Protein AF-0000000080644721 (afdb_homodimer)

Structure (mmCIF, N/CA/C/O backbone):
data_AF-0000000080644721-model_v1
#
loop_
_entity.id
_entity.type
_entity.pdbx_description
1 polymer 'Impact N-terminal domain-containing protein'
#
loop_
_atom_site.group_PDB
_atom_site.id
_atom_site.type_symbol
_atom_site.label_atom_id
_atom_site.label_alt_id
_atom_site.label_comp_id
_atom_site.label_asym_id
_atom_site.label_entity_id
_atom_site.label_seq_id
_atom_site.pdbx_PDB_ins_code
_atom_site.Cartn_x
_atom_site.Cartn_y
_atom_site.Cartn_z
_atom_site.occupancy
_atom_site.B_iso_or_equiv
_atom_site.auth_seq_id
_atom_site.auth_comp_id
_atom_site.auth_asym_id
_atom_site.auth_atom_id
_atom_site.pdbx_PDB_model_num
ATOM 1 N N . MET A 1 1 ? 15.102 7.785 1.728 1 93.5 1 MET A N 1
ATOM 2 C CA . MET A 1 1 ? 15.023 7.266 0.365 1 93.5 1 MET A CA 1
ATOM 3 C C . MET A 1 1 ? 16.406 7.043 -0.218 1 93.5 1 MET A C 1
ATOM 5 O O . MET A 1 1 ? 17.391 7.633 0.248 1 93.5 1 MET A O 1
ATOM 9 N N . PRO A 1 2 ? 16.469 6.188 -1.139 1 94.44 2 PRO A N 1
ATOM 10 C CA . PRO A 1 2 ? 17.797 5.934 -1.718 1 94.44 2 PRO A CA 1
ATOM 11 C C . PRO A 1 2 ? 18.328 7.129 -2.502 1 94.44 2 PRO A C 1
ATOM 13 O O . PRO A 1 2 ? 17.594 7.746 -3.277 1 94.44 2 PRO A O 1
ATOM 16 N N . LYS A 1 3 ? 19.562 7.449 -2.285 1 88.12 3 LYS A N 1
ATOM 17 C CA . LYS A 1 3 ? 20.219 8.555 -2.982 1 88.12 3 LYS A CA 1
ATOM 18 C C . LYS A 1 3 ? 20.438 8.219 -4.457 1 88.12 3 LYS A C 1
ATOM 20 O O . LYS A 1 3 ? 20.266 9.078 -5.324 1 88.12 3 LYS A O 1
ATOM 25 N N . ASN A 1 4 ? 20.875 6.953 -4.672 1 87.5 4 ASN A N 1
ATOM 26 C CA . ASN A 1 4 ? 21.141 6.449 -6.02 1 87.5 4 ASN A CA 1
ATOM 27 C C . ASN A 1 4 ? 20.641 5.016 -6.184 1 87.5 4 ASN A C 1
ATOM 29 O O . ASN A 1 4 ? 20.312 4.352 -5.203 1 87.5 4 ASN A O 1
ATOM 33 N N . ASN A 1 5 ? 20.547 4.664 -7.438 1 92.44 5 ASN A N 1
ATOM 34 C CA . ASN A 1 5 ? 20.266 3.256 -7.699 1 92.44 5 ASN A CA 1
ATOM 35 C C . ASN A 1 5 ? 21.438 2.361 -7.328 1 92.44 5 ASN A C 1
ATOM 37 O O . ASN A 1 5 ? 22.594 2.742 -7.516 1 92.44 5 ASN A O 1
ATOM 41 N N . SER A 1 6 ? 21.156 1.271 -6.754 1 95.69 6 SER A N 1
ATOM 42 C CA . SER A 1 6 ? 22.172 0.294 -6.379 1 95.69 6 SER A CA 1
ATOM 43 C C . SER A 1 6 ? 21.656 -1.132 -6.531 1 95.69 6 SER A C 1
ATOM 45 O O . SER A 1 6 ? 20.484 -1.341 -6.871 1 95.69 6 SER A O 1
ATOM 47 N N . ASN A 1 7 ? 22.578 -2.053 -6.441 1 97.06 7 ASN A N 1
ATOM 48 C CA . ASN A 1 7 ? 22.188 -3.459 -6.48 1 97.06 7 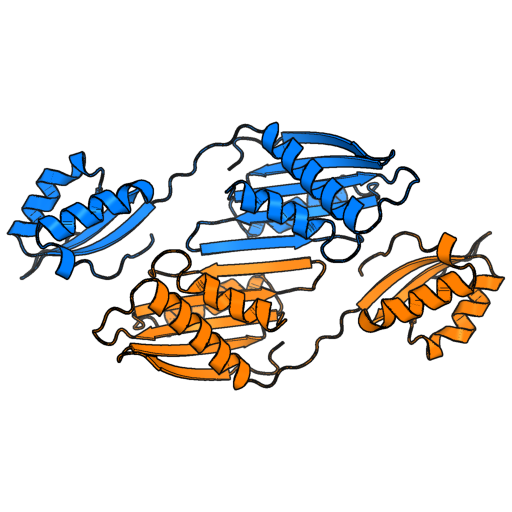ASN A CA 1
ATOM 49 C C . ASN A 1 7 ? 23.047 -4.305 -5.547 1 97.06 7 ASN A C 1
ATOM 51 O O . ASN A 1 7 ? 24.094 -3.854 -5.086 1 97.06 7 ASN A O 1
ATOM 55 N N . SER A 1 8 ? 22.562 -5.441 -5.191 1 98 8 SER A N 1
ATOM 56 C CA . SER A 1 8 ? 23.281 -6.426 -4.379 1 98 8 SER A CA 1
ATOM 57 C C . SER A 1 8 ? 22.906 -7.848 -4.789 1 98 8 SER A C 1
ATOM 59 O O . SER A 1 8 ? 21.891 -8.062 -5.457 1 98 8 SER A O 1
ATOM 61 N N . LYS A 1 9 ? 23.828 -8.758 -4.445 1 98.25 9 LYS A N 1
ATOM 62 C CA . LYS A 1 9 ? 23.641 -10.164 -4.781 1 98.25 9 LYS A CA 1
ATOM 63 C C . LYS A 1 9 ? 23.906 -11.062 -3.576 1 98.25 9 LYS A C 1
ATOM 65 O O . LYS A 1 9 ? 24.875 -10.844 -2.836 1 98.25 9 LYS A O 1
ATOM 70 N N . ILE A 1 10 ? 22.938 -11.977 -3.359 1 98 10 ILE A N 1
ATOM 71 C CA . ILE A 1 10 ? 23.172 -12.977 -2.326 1 98 10 ILE A CA 1
ATOM 72 C C . ILE A 1 10 ? 22.844 -14.367 -2.873 1 98 10 ILE A C 1
ATOM 74 O O . ILE A 1 10 ? 22.125 -14.5 -3.859 1 98 10 ILE A O 1
ATOM 78 N N . GLU A 1 11 ? 23.438 -15.352 -2.25 1 97.81 11 GLU A N 1
ATOM 79 C CA . GLU A 1 11 ? 23.172 -16.75 -2.578 1 97.81 11 GLU A CA 1
ATOM 80 C C . GLU A 1 11 ? 22.625 -17.5 -1.367 1 97.81 11 GLU A C 1
ATOM 82 O O . GLU A 1 11 ? 23.188 -17.422 -0.277 1 97.81 11 GLU A O 1
ATOM 87 N N . ILE A 1 12 ? 21.5 -18.141 -1.577 1 96.62 12 ILE A N 1
ATOM 88 C CA . ILE A 1 12 ? 20.875 -18.938 -0.53 1 96.62 12 ILE A CA 1
ATOM 89 C C . ILE A 1 12 ? 20.547 -20.328 -1.073 1 96.62 12 ILE A C 1
ATOM 91 O O . ILE A 1 12 ? 19.656 -20.469 -1.927 1 96.62 12 ILE A O 1
ATOM 95 N N . LYS A 1 13 ? 21.125 -21.359 -0.552 1 94.62 13 LYS A N 1
ATOM 96 C CA . LYS A 1 13 ? 20.938 -22.734 -0.99 1 94.62 13 LYS A CA 1
ATOM 97 C C . LYS A 1 13 ? 21.031 -22.844 -2.508 1 94.62 13 LYS A C 1
ATOM 99 O O . LYS A 1 13 ? 20.109 -23.375 -3.156 1 94.62 13 LYS A O 1
ATOM 104 N N . LYS A 1 14 ? 21.984 -22.234 -3.084 1 94.75 14 LYS A N 1
ATOM 105 C CA . LYS A 1 14 ? 22.391 -22.297 -4.488 1 94.75 14 LYS A CA 1
ATOM 106 C C . LYS A 1 14 ? 21.516 -21.391 -5.348 1 94.75 14 LYS A C 1
ATOM 108 O O . LYS A 1 14 ? 21.781 -21.188 -6.531 1 94.75 14 LYS A O 1
ATOM 113 N N . SER A 1 15 ? 20.453 -20.859 -4.742 1 95.19 15 SER A N 1
ATOM 114 C CA . SER A 1 15 ? 19.656 -19.875 -5.457 1 95.19 15 SER A CA 1
ATOM 115 C C . SER A 1 15 ? 20.297 -18.484 -5.379 1 95.19 15 SER A C 1
ATOM 117 O O . SER A 1 15 ? 20.844 -18.109 -4.34 1 95.19 15 SER A O 1
ATOM 119 N N . ILE A 1 16 ? 20.219 -17.828 -6.484 1 97.5 16 ILE A N 1
ATOM 120 C CA . ILE A 1 16 ? 20.828 -16.5 -6.551 1 97.5 16 ILE A CA 1
ATOM 121 C C . ILE A 1 16 ? 19.734 -15.43 -6.547 1 97.5 16 ILE A C 1
ATOM 123 O O . ILE A 1 16 ? 18.766 -15.523 -7.301 1 97.5 16 ILE A O 1
ATOM 127 N N . PHE A 1 17 ? 19.891 -14.469 -5.695 1 98.12 17 PHE A N 1
ATOM 128 C CA . PHE A 1 17 ? 18.984 -13.328 -5.602 1 98.12 17 PHE A CA 1
ATOM 129 C C . PHE A 1 17 ? 19.719 -12.023 -5.906 1 98.12 17 PHE A C 1
ATOM 131 O O . PHE A 1 17 ? 20.688 -11.68 -5.227 1 98.12 17 PHE A O 1
ATOM 138 N N . VAL A 1 18 ? 19.266 -11.367 -6.895 1 98.31 18 VAL A N 1
ATOM 139 C CA . VAL A 1 18 ? 19.812 -10.062 -7.246 1 98.31 18 VAL A CA 1
ATOM 140 C C . VAL A 1 18 ? 18.766 -8.977 -7.023 1 98.31 18 VAL A C 1
ATOM 142 O O . VAL A 1 18 ? 17.719 -8.969 -7.684 1 98.31 18 VAL A O 1
ATOM 145 N N . SER A 1 19 ? 19.078 -8.078 -6.141 1 98.62 19 SER A N 1
ATOM 146 C CA . SER A 1 19 ? 18.125 -7.027 -5.812 1 98.62 19 SER A CA 1
ATOM 147 C C . SER A 1 19 ? 18.609 -5.668 -6.312 1 98.62 19 SER A C 1
ATOM 149 O O . SER A 1 19 ? 19.781 -5.34 -6.195 1 98.62 19 SER A O 1
ATOM 151 N N . TYR A 1 20 ? 17.719 -4.93 -6.898 1 98.38 20 TYR A N 1
ATOM 152 C CA . TYR A 1 20 ? 17.922 -3.547 -7.312 1 98.38 20 TYR A CA 1
ATOM 153 C C . TYR A 1 20 ? 17.062 -2.596 -6.48 1 98.38 20 TYR A C 1
ATOM 155 O O . TYR A 1 20 ? 15.883 -2.857 -6.246 1 98.38 20 TYR A O 1
ATOM 163 N N . ILE A 1 21 ? 17.672 -1.578 -6.023 1 98.5 21 ILE A N 1
ATOM 164 C CA . ILE A 1 21 ? 16.938 -0.534 -5.316 1 98.5 21 ILE A CA 1
ATOM 165 C C . ILE A 1 21 ? 16.984 0.764 -6.117 1 98.5 21 ILE A C 1
ATOM 167 O O . ILE A 1 21 ? 18.047 1.165 -6.602 1 98.5 21 ILE A O 1
ATOM 171 N N . LEU A 1 22 ? 15.859 1.365 -6.309 1 97.62 22 LEU A N 1
ATOM 172 C CA . LEU A 1 22 ? 15.727 2.557 -7.137 1 97.62 22 LEU A CA 1
ATOM 173 C C . LEU A 1 22 ? 14.984 3.658 -6.391 1 97.62 22 LEU A C 1
ATOM 175 O O . LEU A 1 22 ? 14.039 3.383 -5.652 1 97.62 22 LEU A O 1
ATOM 179 N N . ASN A 1 23 ? 15.406 4.879 -6.629 1 96.12 23 ASN A N 1
ATOM 180 C CA . ASN A 1 23 ? 14.625 6.035 -6.191 1 96.12 23 ASN A CA 1
ATOM 181 C C . ASN A 1 23 ? 13.508 6.359 -7.172 1 96.12 23 ASN A C 1
ATOM 183 O O . ASN A 1 23 ? 13.758 6.633 -8.344 1 96.12 23 ASN A O 1
ATOM 187 N N . ILE A 1 24 ? 12.242 6.25 -6.656 1 94.5 24 ILE A N 1
ATOM 188 C CA . ILE A 1 24 ? 11.086 6.516 -7.504 1 94.5 24 ILE A CA 1
ATOM 189 C C . ILE A 1 24 ? 10.102 7.41 -6.762 1 94.5 24 ILE A C 1
ATOM 191 O O . ILE A 1 24 ? 9.609 7.051 -5.691 1 94.5 24 ILE A O 1
ATOM 195 N N . GLU A 1 25 ? 9.75 8.492 -7.363 1 89.31 25 GLU A N 1
ATOM 196 C CA . GLU A 1 25 ? 8.922 9.469 -6.656 1 89.31 25 GLU A CA 1
ATOM 197 C C . GLU A 1 25 ? 7.516 9.531 -7.246 1 89.31 25 GLU A C 1
ATOM 199 O O . GLU A 1 25 ? 6.559 9.875 -6.547 1 89.31 25 GLU A O 1
ATOM 204 N N . LYS A 1 26 ? 7.48 9.188 -8.5 1 87.88 26 LYS A N 1
ATOM 205 C CA . LYS A 1 26 ? 6.195 9.344 -9.172 1 87.88 26 LYS A CA 1
ATOM 206 C C . LYS A 1 26 ? 5.539 7.992 -9.438 1 87.88 26 LYS A C 1
ATOM 208 O O . LYS A 1 26 ? 6.199 7.059 -9.906 1 87.88 26 LYS A O 1
ATOM 213 N N . LYS A 1 27 ? 4.254 7.949 -9.219 1 85.62 27 LYS A N 1
ATOM 214 C CA . LYS A 1 27 ? 3.461 6.734 -9.414 1 85.62 27 LYS A CA 1
ATOM 215 C C . LYS A 1 27 ? 3.523 6.262 -10.859 1 85.62 27 LYS A C 1
ATOM 217 O O . LYS A 1 27 ? 3.588 5.062 -11.125 1 85.62 27 LYS A O 1
ATOM 222 N N . GLU A 1 28 ? 3.48 7.141 -11.711 1 85.5 28 GLU A N 1
ATOM 223 C CA . GLU A 1 28 ? 3.428 6.852 -13.141 1 85.5 28 GLU A CA 1
ATOM 224 C C . GLU A 1 28 ? 4.703 6.156 -13.617 1 85.5 28 GLU A C 1
ATOM 226 O O . GLU A 1 28 ? 4.688 5.418 -14.602 1 85.5 28 GLU A O 1
ATOM 231 N N . ASP A 1 29 ? 5.809 6.359 -12.906 1 91.69 29 ASP A N 1
ATOM 232 C CA . ASP A 1 29 ? 7.109 5.82 -13.297 1 91.69 29 ASP A CA 1
ATOM 233 C C . ASP A 1 29 ? 7.262 4.371 -12.836 1 91.69 29 ASP A C 1
ATOM 235 O O . ASP A 1 29 ? 8.109 3.639 -13.352 1 91.69 29 ASP A O 1
ATOM 239 N N . ILE A 1 30 ? 6.461 3.98 -11.914 1 91.81 30 ILE A N 1
ATOM 240 C CA . ILE A 1 30 ? 6.625 2.678 -11.281 1 91.81 30 ILE A CA 1
ATOM 241 C C . ILE A 1 30 ? 6.402 1.57 -12.305 1 91.81 30 ILE A C 1
ATOM 243 O O . ILE A 1 30 ? 7.277 0.724 -12.516 1 91.81 30 ILE A O 1
ATOM 247 N N . ASN A 1 31 ? 5.273 1.645 -12.938 1 90.06 31 ASN A N 1
ATOM 248 C CA . ASN A 1 31 ? 4.926 0.603 -13.898 1 90.06 31 ASN A CA 1
ATOM 249 C C . ASN A 1 31 ? 5.918 0.55 -15.055 1 90.06 31 ASN A C 1
ATOM 251 O O . ASN A 1 31 ? 6.301 -0.533 -15.5 1 90.06 31 ASN A O 1
ATOM 255 N N . LYS A 1 32 ? 6.242 1.694 -15.484 1 93.44 32 LYS A N 1
ATOM 256 C CA . LYS A 1 32 ? 7.203 1.772 -16.578 1 93.44 32 LYS A CA 1
ATOM 257 C C . LYS A 1 32 ? 8.531 1.131 -16.188 1 93.44 32 LYS A C 1
ATOM 259 O O . LYS A 1 32 ? 9.117 0.384 -16.984 1 93.44 32 LYS A O 1
ATOM 264 N N . THR A 1 33 ? 9 1.447 -15.023 1 95.25 33 THR A N 1
ATOM 265 C CA . THR A 1 33 ? 10.273 0.921 -14.547 1 95.25 33 THR A CA 1
ATOM 266 C C . THR A 1 33 ? 10.203 -0.593 -14.375 1 95.25 33 THR A C 1
ATOM 268 O O . THR A 1 33 ? 11.109 -1.314 -14.797 1 95.25 33 THR A O 1
ATOM 271 N N . ILE A 1 34 ? 9.18 -1.071 -13.789 1 94.81 34 ILE A N 1
ATOM 272 C CA . ILE A 1 34 ? 9 -2.5 -13.562 1 94.81 34 ILE A CA 1
ATOM 273 C C . ILE A 1 34 ? 9.008 -3.238 -14.898 1 94.81 34 ILE A C 1
ATOM 275 O O . ILE A 1 34 ? 9.672 -4.266 -15.047 1 94.81 34 ILE A O 1
ATOM 279 N N . LYS A 1 35 ? 8.25 -2.707 -15.852 1 93.81 35 LYS A N 1
ATOM 280 C CA . LYS A 1 35 ? 8.188 -3.312 -17.172 1 93.81 35 LYS A CA 1
ATOM 281 C C . LYS A 1 35 ? 9.57 -3.381 -17.812 1 93.81 35 LYS A C 1
ATOM 283 O O . LYS A 1 35 ? 9.93 -4.387 -18.438 1 93.81 35 LYS A O 1
ATOM 288 N N . LYS A 1 36 ? 10.281 -2.35 -17.672 1 95.06 36 LYS A N 1
ATOM 289 C CA . LYS A 1 36 ? 11.641 -2.287 -18.203 1 95.06 36 LYS A CA 1
ATOM 290 C C . LYS A 1 36 ? 12.508 -3.404 -17.625 1 95.06 36 LYS A C 1
ATOM 292 O O . LYS A 1 36 ? 13.234 -4.074 -18.359 1 95.06 36 LYS A O 1
ATOM 297 N N . TYR A 1 37 ? 12.422 -3.646 -16.344 1 94.44 37 TYR A N 1
ATOM 298 C CA . TYR A 1 37 ? 13.242 -4.664 -15.688 1 94.44 37 TYR A CA 1
ATOM 299 C C . TYR A 1 37 ? 12.758 -6.062 -16.047 1 94.44 37 TYR A C 1
ATOM 301 O O . TYR A 1 37 ? 13.555 -6.996 -16.156 1 94.44 37 TYR A O 1
ATOM 309 N N . LYS A 1 38 ? 11.508 -6.191 -16.219 1 92.56 38 LYS A N 1
ATOM 310 C CA . LYS A 1 38 ? 10.961 -7.484 -16.625 1 92.56 38 LYS A CA 1
ATOM 311 C C . LYS A 1 38 ? 11.461 -7.867 -18.031 1 92.56 38 LYS A C 1
ATOM 313 O O . LYS A 1 38 ? 11.766 -9.031 -18.281 1 92.56 38 LYS A O 1
ATOM 318 N N . ILE A 1 39 ? 11.555 -6.891 -18.844 1 92.69 39 ILE A N 1
ATOM 319 C CA . ILE A 1 39 ? 12.031 -7.117 -20.203 1 92.69 39 ILE A CA 1
ATOM 320 C C . ILE A 1 39 ? 13.539 -7.383 -20.188 1 92.69 39 ILE A C 1
ATOM 322 O O . ILE A 1 39 ? 14.023 -8.305 -20.844 1 92.69 39 ILE A O 1
ATOM 326 N N . LYS A 1 40 ? 14.242 -6.629 -19.422 1 93.56 40 LYS A N 1
ATOM 327 C CA . LYS A 1 40 ? 15.695 -6.723 -19.328 1 93.56 40 LYS A CA 1
ATOM 328 C C . LYS A 1 40 ? 16.125 -8.078 -18.766 1 93.56 40 LYS A C 1
ATOM 330 O O . LYS A 1 40 ? 17.125 -8.641 -19.203 1 93.56 40 LYS A O 1
ATOM 335 N N . PHE A 1 41 ? 15.336 -8.57 -17.812 1 93.31 41 PHE A N 1
ATOM 336 C CA . PHE A 1 41 ? 15.734 -9.797 -17.125 1 93.31 41 PHE A CA 1
ATOM 337 C C . PHE A 1 41 ? 14.719 -10.906 -17.375 1 93.31 41 PHE A C 1
ATOM 339 O O . PHE A 1 41 ? 14.266 -11.555 -16.438 1 93.31 41 PHE A O 1
ATOM 346 N N . LYS A 1 42 ? 14.398 -11.078 -18.562 1 86.62 42 LYS A N 1
ATOM 347 C CA . LYS A 1 42 ? 13.391 -12.055 -18.969 1 86.62 42 LYS A CA 1
ATOM 348 C C . LYS A 1 42 ? 13.836 -13.477 -18.656 1 86.62 42 LYS A C 1
ATOM 350 O O . LYS A 1 42 ? 13.016 -14.383 -18.547 1 86.62 42 LYS A O 1
ATOM 355 N N . ASN A 1 43 ? 15.094 -13.641 -18.406 1 87.19 43 ASN A N 1
ATOM 356 C CA . ASN A 1 43 ? 15.648 -14.969 -18.141 1 87.19 43 ASN A CA 1
ATOM 357 C C . ASN A 1 43 ? 15.617 -15.305 -16.656 1 87.19 43 ASN A C 1
ATOM 359 O O . ASN A 1 43 ? 15.898 -16.438 -16.266 1 87.19 43 ASN A O 1
ATOM 363 N N . ALA A 1 44 ? 15.32 -14.352 -15.836 1 84.94 44 ALA A N 1
ATOM 364 C CA . ALA A 1 44 ? 15.172 -14.641 -14.414 1 84.94 44 ALA A CA 1
ATOM 365 C C . ALA A 1 44 ? 13.977 -15.547 -14.156 1 84.94 44 ALA A C 1
ATOM 367 O O . ALA A 1 44 ? 12.953 -15.445 -14.844 1 84.94 44 ALA A O 1
ATOM 368 N N . THR A 1 45 ? 14.188 -16.359 -13.156 1 82.62 45 THR A N 1
ATOM 369 C CA . THR A 1 45 ? 13.078 -17.234 -12.812 1 82.62 45 THR A CA 1
ATOM 370 C C . THR A 1 45 ? 11.883 -16.422 -12.312 1 82.62 45 THR A C 1
ATOM 372 O O . THR A 1 45 ? 10.734 -16.719 -12.664 1 82.62 45 THR A O 1
ATOM 375 N N . HIS A 1 46 ? 12.117 -15.5 -11.508 1 91.19 46 HIS A N 1
ATOM 376 C CA . HIS A 1 46 ? 11.109 -14.602 -10.961 1 91.19 46 HIS A CA 1
ATOM 377 C C . HIS A 1 46 ? 11.617 -13.164 -10.906 1 91.19 46 HIS A C 1
ATOM 379 O O . HIS A 1 46 ? 12.789 -12.93 -10.617 1 91.19 46 HIS A O 1
ATOM 385 N N . VAL A 1 47 ? 10.695 -12.258 -11.234 1 95.19 47 VAL A N 1
ATOM 386 C CA . VAL A 1 47 ? 10.93 -10.828 -11.07 1 95.19 47 VAL A CA 1
ATOM 387 C C . VAL A 1 47 ? 9.945 -10.25 -10.055 1 95.19 47 VAL A C 1
ATOM 389 O O . VAL A 1 47 ? 8.844 -9.828 -10.422 1 95.19 47 VAL A O 1
ATOM 392 N N . VAL A 1 48 ? 10.406 -10.164 -8.812 1 97.62 48 VAL A N 1
ATOM 393 C CA . VAL A 1 48 ? 9.594 -9.758 -7.668 1 97.62 48 VAL A CA 1
ATOM 394 C C . VAL A 1 48 ? 9.852 -8.289 -7.344 1 97.62 48 VAL A C 1
ATOM 396 O O . VAL A 1 48 ? 10.961 -7.785 -7.551 1 97.62 48 VAL A O 1
ATOM 399 N N . TYR A 1 49 ? 8.812 -7.613 -6.855 1 98.5 49 TYR A N 1
ATOM 400 C CA . TYR A 1 49 ? 9.094 -6.23 -6.484 1 98.5 49 TYR A CA 1
ATOM 401 C C . TYR A 1 49 ? 8.219 -5.793 -5.316 1 98.5 49 TYR A C 1
ATOM 403 O O . TYR A 1 49 ? 7.211 -6.434 -5.012 1 98.5 49 TYR A O 1
ATOM 411 N N . GLY A 1 50 ? 8.617 -4.773 -4.676 1 98.56 50 GLY A N 1
ATOM 412 C CA . GLY A 1 50 ? 7.906 -3.969 -3.691 1 98.56 50 GLY A CA 1
ATOM 413 C C . GLY A 1 50 ? 8.266 -2.498 -3.752 1 98.56 50 GLY A C 1
ATOM 414 O O . GLY A 1 50 ? 9.398 -2.145 -4.094 1 98.56 50 GLY A O 1
ATOM 415 N N . PHE A 1 51 ? 7.262 -1.664 -3.414 1 98.25 51 PHE A N 1
ATOM 416 C CA . PHE A 1 51 ? 7.594 -0.244 -3.438 1 98.25 51 PHE A CA 1
ATOM 417 C C . PHE A 1 51 ? 6.723 0.531 -2.457 1 98.25 51 PHE A C 1
ATOM 419 O O . PHE A 1 51 ? 5.672 0.046 -2.035 1 98.25 51 PHE A O 1
ATOM 426 N N . ARG A 1 52 ? 7.215 1.644 -2.152 1 97.31 52 ARG A N 1
ATOM 427 C CA . ARG A 1 52 ? 6.523 2.639 -1.339 1 97.31 52 ARG A CA 1
ATOM 428 C C . ARG A 1 52 ? 6.84 4.051 -1.819 1 97.31 52 ARG A C 1
ATOM 430 O O . ARG A 1 52 ? 8.008 4.402 -2.01 1 97.31 52 ARG A O 1
ATOM 437 N N . ILE A 1 53 ? 5.805 4.812 -2.018 1 95.62 53 ILE A N 1
ATOM 438 C CA . ILE A 1 53 ? 6.004 6.211 -2.379 1 95.62 53 ILE A CA 1
ATOM 439 C C . ILE A 1 53 ? 5.102 7.098 -1.522 1 95.62 53 ILE A C 1
ATOM 441 O O . ILE A 1 53 ? 4.047 6.656 -1.058 1 95.62 53 ILE A O 1
ATOM 445 N N . GLY A 1 54 ? 5.621 8.312 -1.329 1 92.5 54 GLY A N 1
ATOM 446 C CA . GLY A 1 54 ? 4.805 9.289 -0.626 1 92.5 54 GLY A CA 1
ATOM 447 C C . GLY A 1 54 ? 5.309 9.594 0.771 1 92.5 54 GLY A C 1
ATOM 448 O O . GLY A 1 54 ? 6.516 9.531 1.029 1 92.5 54 GLY A O 1
ATOM 449 N N . SER A 1 55 ? 4.332 10.039 1.619 1 89.44 55 SER A N 1
ATOM 450 C CA . SER A 1 55 ? 4.66 10.445 2.979 1 89.44 55 SER A CA 1
ATOM 451 C C . SER A 1 55 ? 3.939 9.586 4.008 1 89.44 55 SER A C 1
ATOM 453 O O . SER A 1 55 ? 3.227 8.648 3.65 1 89.44 55 SER A O 1
ATOM 455 N N . LYS A 1 56 ? 4.223 9.859 5.227 1 86.94 56 LYS A N 1
ATOM 456 C CA . LYS A 1 56 ? 3.592 9.109 6.312 1 86.94 56 LYS A CA 1
ATOM 457 C C . LYS A 1 56 ? 2.076 9.297 6.305 1 86.94 56 LYS A C 1
ATOM 459 O O . LYS A 1 56 ? 1.33 8.383 6.66 1 86.94 56 LYS A O 1
ATOM 464 N N . ASN A 1 57 ? 1.661 10.492 5.879 1 89.31 57 ASN A N 1
ATOM 465 C CA . ASN A 1 57 ? 0.239 10.812 5.945 1 89.31 57 ASN A CA 1
ATOM 466 C C . ASN A 1 57 ? -0.478 10.438 4.648 1 89.31 57 ASN A C 1
ATOM 468 O O . ASN A 1 57 ? -1.707 10.492 4.578 1 89.31 57 ASN A O 1
ATOM 472 N N . SER A 1 58 ? 0.257 10.156 3.705 1 93.38 58 SER A N 1
ATOM 473 C CA . SER A 1 58 ? -0.263 9.773 2.396 1 93.38 58 SER A CA 1
ATOM 474 C C . SER A 1 58 ? 0.737 8.906 1.637 1 93.38 58 SER A C 1
ATOM 476 O O . SER A 1 58 ? 1.776 9.391 1.189 1 93.38 58 SER A O 1
ATOM 478 N N . PHE A 1 59 ? 0.355 7.602 1.469 1 94.94 59 PHE A N 1
ATOM 479 C CA . PHE A 1 59 ? 1.339 6.746 0.815 1 94.94 59 PHE A CA 1
ATOM 480 C C . PHE A 1 59 ? 0.665 5.805 -0.177 1 94.94 59 PHE A C 1
ATOM 482 O O . PHE A 1 59 ? -0.558 5.652 -0.163 1 94.94 59 PHE A O 1
ATOM 489 N N . LEU A 1 60 ? 1.452 5.309 -1.073 1 96.12 60 LEU A N 1
ATOM 490 C CA . LEU A 1 60 ? 1.155 4.238 -2.02 1 96.12 60 LEU A CA 1
ATOM 491 C C . LEU A 1 60 ? 2.152 3.096 -1.876 1 96.12 60 LEU A C 1
ATOM 493 O O . LEU A 1 60 ? 3.359 3.293 -2.033 1 96.12 60 LEU A O 1
ATOM 497 N N . HIS A 1 61 ? 1.602 1.913 -1.527 1 96.75 61 HIS A N 1
ATOM 498 C CA . HIS A 1 61 ? 2.385 0.688 -1.434 1 96.75 61 HIS A CA 1
ATOM 499 C C . HIS A 1 61 ? 1.989 -0.305 -2.521 1 96.75 61 HIS A C 1
ATOM 501 O O . HIS A 1 61 ? 0.814 -0.398 -2.885 1 96.75 61 HIS A O 1
ATOM 507 N N . GLY A 1 62 ? 3.006 -0.997 -2.943 1 97.5 62 GLY A N 1
ATOM 508 C CA . GLY A 1 62 ? 2.693 -2.092 -3.848 1 97.5 62 GLY A CA 1
ATOM 509 C C . GLY A 1 62 ? 3.723 -3.207 -3.814 1 97.5 62 GLY A C 1
ATOM 510 O O . GLY A 1 62 ? 4.84 -3.014 -3.326 1 97.5 62 GLY A O 1
ATOM 511 N N . MET A 1 63 ? 3.227 -4.355 -4.266 1 97.81 63 MET A N 1
ATOM 512 C CA . MET A 1 63 ? 4.129 -5.5 -4.32 1 97.81 63 MET A CA 1
ATOM 513 C C . MET A 1 63 ? 3.619 -6.547 -5.309 1 97.81 63 MET A C 1
ATOM 515 O O . MET A 1 63 ? 2.457 -6.508 -5.711 1 97.81 63 MET A O 1
ATOM 519 N N . SER A 1 64 ? 4.555 -7.375 -5.703 1 97.25 64 SER A N 1
ATOM 520 C CA . SER A 1 64 ? 4.223 -8.523 -6.539 1 97.25 64 SER A CA 1
ATOM 521 C C . SER A 1 64 ? 5.129 -9.711 -6.23 1 97.25 64 SER A C 1
ATOM 523 O O . SER A 1 64 ? 6.352 -9.57 -6.156 1 97.25 64 SER A O 1
ATOM 525 N N . ASP A 1 65 ? 4.469 -10.766 -6.117 1 95.25 65 ASP A N 1
ATOM 526 C CA . ASP A 1 65 ? 5.203 -12.008 -5.887 1 95.25 65 ASP A CA 1
ATOM 527 C C . ASP A 1 65 ? 5.676 -12.617 -7.203 1 95.25 65 ASP A C 1
ATOM 529 O O . ASP A 1 65 ? 6.414 -13.609 -7.207 1 95.25 65 ASP A O 1
ATOM 533 N N . ASP A 1 66 ? 5.281 -11.906 -8.25 1 92.44 66 ASP A N 1
ATOM 534 C CA . ASP A 1 66 ? 5.469 -12.586 -9.531 1 92.44 66 ASP A CA 1
ATOM 535 C C . ASP A 1 66 ? 4.934 -14.016 -9.484 1 92.44 66 ASP A C 1
ATOM 537 O O . ASP A 1 66 ? 3.787 -14.242 -9.086 1 92.44 66 ASP A O 1
ATOM 541 N N . ARG A 1 67 ? 5.668 -15 -9.906 1 83.38 67 ARG A N 1
ATOM 542 C CA . ARG A 1 67 ? 5.18 -16.375 -9.969 1 83.38 67 ARG A CA 1
ATOM 543 C C . ARG A 1 67 ? 5.512 -17.141 -8.695 1 83.38 67 ARG A C 1
ATOM 545 O O . ARG A 1 67 ? 5.289 -18.344 -8.609 1 83.38 67 ARG A O 1
ATOM 552 N N . GLU A 1 68 ? 6.078 -16.438 -7.676 1 89.88 68 GLU A N 1
ATOM 553 C CA . GLU A 1 68 ? 6.301 -17.047 -6.375 1 89.88 68 GLU A CA 1
ATOM 554 C C . GLU A 1 68 ? 4.984 -17.281 -5.641 1 89.88 68 GLU A C 1
ATOM 556 O O . GLU A 1 68 ? 3.98 -16.625 -5.934 1 89.88 68 GLU A O 1
ATOM 561 N N . PRO A 1 69 ? 5.035 -18.281 -4.688 1 85.25 69 PRO A N 1
ATOM 562 C CA . PRO A 1 69 ? 3.844 -18.438 -3.854 1 85.25 69 PRO A CA 1
ATOM 563 C C . PRO A 1 69 ? 3.4 -17.141 -3.189 1 85.25 69 PRO A C 1
ATOM 565 O O . PRO A 1 69 ? 4.234 -16.297 -2.873 1 85.25 69 PRO A O 1
ATOM 568 N N . ASN A 1 70 ? 2.133 -17.031 -2.943 1 87.69 70 ASN A N 1
ATOM 569 C CA . ASN A 1 70 ? 1.529 -15.797 -2.447 1 87.69 70 ASN A CA 1
ATOM 570 C C . ASN A 1 70 ? 2.23 -15.297 -1.188 1 87.69 70 ASN A C 1
ATOM 572 O O . ASN A 1 70 ? 2.404 -16.047 -0.229 1 87.69 70 ASN A O 1
ATOM 576 N N . LEU A 1 71 ? 2.621 -14.031 -1.2 1 93.56 71 LEU A N 1
ATOM 577 C CA . LEU A 1 71 ? 3.07 -13.25 -0.054 1 93.56 71 LEU A CA 1
ATOM 578 C C . LEU A 1 71 ? 4.418 -13.75 0.45 1 93.56 71 LEU A C 1
ATOM 580 O O . LEU A 1 71 ? 4.836 -13.414 1.562 1 93.56 71 LEU A O 1
ATOM 584 N N . THR A 1 72 ? 5.121 -14.492 -0.386 1 95.25 72 THR A N 1
ATOM 585 C CA . THR A 1 72 ? 6.379 -15.047 0.095 1 95.25 72 THR A CA 1
ATOM 586 C C . THR A 1 72 ? 7.562 -14.258 -0.455 1 95.25 72 THR A C 1
ATOM 588 O O . THR A 1 72 ? 8.711 -14.516 -0.092 1 95.25 72 THR A O 1
ATOM 591 N N . ALA A 1 73 ? 7.316 -13.328 -1.391 1 97.94 73 ALA A N 1
ATOM 592 C CA . ALA A 1 73 ? 8.406 -12.648 -2.082 1 97.94 73 ALA A CA 1
ATOM 593 C C . ALA A 1 73 ? 8.172 -11.141 -2.107 1 97.94 73 ALA A C 1
ATOM 595 O O . ALA A 1 73 ? 8.875 -10.383 -1.428 1 97.94 73 ALA A O 1
ATOM 596 N N . GLY A 1 74 ? 7.133 -10.734 -2.686 1 98.5 74 GLY A N 1
ATOM 597 C CA . GLY A 1 74 ? 6.809 -9.32 -2.766 1 98.5 74 GLY A CA 1
ATOM 598 C C . GLY A 1 74 ? 6.562 -8.68 -1.411 1 98.5 74 GLY A C 1
ATOM 599 O O . GLY A 1 74 ? 7.059 -7.59 -1.132 1 98.5 74 GLY A O 1
ATOM 600 N N . LYS A 1 75 ? 5.785 -9.352 -0.615 1 98 75 LYS A N 1
ATOM 601 C CA . LYS A 1 75 ? 5.422 -8.82 0.693 1 98 75 LYS A CA 1
ATOM 602 C C . LYS A 1 75 ? 6.652 -8.633 1.576 1 98 75 LYS A C 1
ATOM 604 O O . LYS A 1 75 ? 6.848 -7.566 2.162 1 98 75 LYS A O 1
ATOM 609 N N . PRO A 1 76 ? 7.488 -9.648 1.644 1 98.69 76 PRO A N 1
ATOM 610 C CA . PRO A 1 76 ? 8.711 -9.414 2.418 1 98.69 76 PRO A CA 1
ATOM 611 C C . PRO A 1 76 ? 9.57 -8.297 1.843 1 98.69 76 PRO A C 1
ATOM 613 O O . PRO A 1 76 ? 10.25 -7.59 2.59 1 98.69 76 PRO A O 1
ATOM 616 N N . THR A 1 77 ? 9.617 -8.156 0.557 1 98.81 77 THR A N 1
ATOM 617 C CA . THR A 1 77 ? 10.336 -7.059 -0.073 1 98.81 77 THR A CA 1
ATOM 618 C C . THR A 1 77 ? 9.758 -5.715 0.348 1 98.81 77 THR A C 1
ATOM 620 O O . THR A 1 77 ? 10.492 -4.812 0.756 1 98.81 77 THR A O 1
ATOM 623 N N . LEU A 1 78 ? 8.477 -5.594 0.294 1 98.69 78 LEU A N 1
ATOM 624 C CA . LEU A 1 78 ? 7.781 -4.391 0.731 1 98.69 78 LEU A CA 1
ATOM 625 C C . LEU A 1 78 ? 8 -4.145 2.221 1 98.69 78 LEU A C 1
ATOM 627 O O . LEU A 1 78 ? 8.227 -3.01 2.641 1 98.69 78 LEU A O 1
ATOM 631 N N . ASP A 1 79 ? 7.902 -5.199 2.982 1 98.5 79 ASP A N 1
ATOM 632 C CA . ASP A 1 79 ? 8.094 -5.086 4.426 1 98.5 79 ASP A CA 1
ATOM 633 C C . ASP A 1 79 ? 9.469 -4.523 4.754 1 98.5 79 ASP A C 1
ATOM 635 O O . ASP A 1 79 ? 9.617 -3.717 5.68 1 98.5 79 ASP A O 1
ATOM 639 N N . ALA A 1 80 ? 10.43 -4.973 4.039 1 98.69 80 ALA A N 1
ATOM 640 C CA . ALA A 1 80 ? 11.781 -4.457 4.254 1 98.69 80 ALA A CA 1
ATOM 641 C C . ALA A 1 80 ? 11.828 -2.945 4.035 1 98.69 80 ALA A C 1
ATOM 643 O O . ALA A 1 80 ? 12.477 -2.223 4.797 1 98.69 80 ALA A O 1
ATOM 644 N N . ILE A 1 81 ? 11.164 -2.479 3.023 1 98.44 81 ILE A N 1
ATOM 645 C CA . ILE A 1 81 ? 11.117 -1.054 2.715 1 98.44 81 ILE A CA 1
ATOM 646 C C . ILE A 1 81 ? 10.438 -0.3 3.857 1 98.44 81 ILE A C 1
ATOM 648 O O . ILE A 1 81 ? 10.969 0.696 4.352 1 98.44 81 ILE A O 1
ATOM 652 N N . ILE A 1 82 ? 9.328 -0.862 4.281 1 96.88 82 ILE A N 1
ATOM 653 C CA . ILE A 1 82 ? 8.516 -0.234 5.316 1 96.88 82 ILE A CA 1
ATOM 654 C C . ILE A 1 82 ? 9.273 -0.227 6.637 1 96.88 82 ILE A C 1
ATOM 656 O O . ILE A 1 82 ? 9.367 0.807 7.305 1 96.88 82 ILE A O 1
ATOM 660 N N . HIS A 1 83 ? 9.867 -1.37 6.996 1 97.44 83 HIS A N 1
ATOM 661 C CA . HIS A 1 83 ? 10.539 -1.529 8.281 1 97.44 83 HIS A CA 1
ATOM 662 C C . HIS A 1 83 ? 11.789 -0.66 8.367 1 97.44 83 HIS A C 1
ATOM 664 O O . HIS A 1 83 ? 12.242 -0.322 9.461 1 97.44 83 HIS A O 1
ATOM 670 N N . ASN A 1 84 ? 12.312 -0.256 7.246 1 96.69 84 ASN A N 1
ATOM 671 C CA . ASN A 1 84 ? 13.477 0.626 7.234 1 96.69 84 ASN A CA 1
ATOM 672 C C . ASN A 1 84 ? 13.07 2.082 7.016 1 96.69 84 ASN A C 1
ATOM 674 O O . ASN A 1 84 ? 13.922 2.928 6.727 1 96.69 84 ASN A O 1
ATOM 678 N N . ASN A 1 85 ? 11.789 2.342 7.043 1 94 85 ASN A N 1
ATOM 679 C CA . ASN A 1 85 ? 11.211 3.678 6.949 1 94 85 ASN A CA 1
ATOM 680 C C . ASN A 1 85 ? 11.633 4.383 5.66 1 94 85 ASN A C 1
ATOM 682 O O . ASN A 1 85 ? 11.984 5.562 5.68 1 94 85 ASN A O 1
ATOM 686 N N . LEU A 1 86 ? 11.734 3.605 4.613 1 96.56 86 LEU A N 1
ATOM 687 C CA . LEU A 1 86 ? 12.102 4.176 3.32 1 96.56 86 LEU A CA 1
ATOM 688 C C . LEU A 1 86 ? 10.859 4.602 2.547 1 96.56 86 LEU A C 1
ATOM 690 O O . LEU A 1 86 ? 9.805 3.975 2.666 1 96.56 86 LEU A O 1
ATOM 694 N N . THR A 1 87 ? 10.93 5.645 1.851 1 95.56 87 THR A N 1
ATOM 695 C CA . THR A 1 87 ? 9.906 6.094 0.914 1 95.56 87 THR A CA 1
ATOM 696 C C . THR A 1 87 ? 10.523 6.426 -0.442 1 95.56 87 THR A C 1
ATOM 698 O O . THR A 1 87 ? 11.75 6.406 -0.594 1 95.56 87 THR A O 1
ATOM 701 N N . ASP A 1 88 ? 9.609 6.57 -1.412 1 96.44 88 ASP A N 1
ATOM 702 C CA . ASP A 1 88 ? 10.062 6.844 -2.771 1 96.44 88 ASP A CA 1
ATOM 703 C C . ASP A 1 88 ? 11.117 5.828 -3.211 1 96.44 88 ASP A C 1
ATOM 705 O O . ASP A 1 88 ? 12.188 6.207 -3.693 1 96.44 88 ASP A O 1
ATOM 709 N N . THR A 1 89 ? 10.75 4.605 -2.93 1 98 89 THR A N 1
ATOM 710 C CA . THR A 1 89 ? 11.695 3.508 -3.107 1 98 89 THR A CA 1
ATOM 711 C C . THR A 1 89 ? 11.039 2.33 -3.818 1 98 89 THR A C 1
ATOM 713 O O . THR A 1 89 ? 9.922 1.938 -3.471 1 98 89 THR A O 1
ATOM 716 N N . LEU A 1 90 ? 11.664 1.831 -4.797 1 98.38 90 LEU A N 1
ATOM 717 C CA . LEU A 1 90 ? 11.312 0.594 -5.488 1 98.38 90 LEU A CA 1
ATOM 718 C C . LEU A 1 90 ? 12.445 -0.423 -5.391 1 98.38 90 LEU A C 1
ATOM 720 O O . LEU A 1 90 ? 13.602 -0.104 -5.688 1 98.38 90 LEU A O 1
ATOM 724 N N . ILE A 1 91 ? 12.109 -1.61 -4.957 1 98.75 91 ILE A N 1
ATOM 725 C CA . ILE A 1 91 ? 13.078 -2.699 -4.977 1 98.75 91 ILE A CA 1
ATOM 726 C C . ILE A 1 91 ? 12.586 -3.816 -5.891 1 98.75 91 ILE A C 1
ATOM 728 O O . ILE A 1 91 ? 11.438 -4.25 -5.785 1 98.75 91 ILE A O 1
ATOM 732 N N . ILE A 1 92 ? 13.422 -4.215 -6.777 1 98.5 92 ILE A N 1
ATOM 733 C CA . ILE A 1 92 ? 13.18 -5.34 -7.672 1 98.5 92 ILE A CA 1
ATOM 734 C C . ILE A 1 92 ? 14.18 -6.453 -7.383 1 98.5 92 ILE A C 1
ATOM 736 O O . ILE A 1 92 ? 15.391 -6.223 -7.379 1 98.5 92 ILE A O 1
ATOM 740 N N . THR A 1 93 ? 13.688 -7.613 -7.152 1 98.56 93 THR A N 1
ATOM 741 C CA . THR A 1 93 ? 14.57 -8.742 -6.875 1 98.56 93 THR A CA 1
ATOM 742 C C . THR A 1 93 ? 14.391 -9.836 -7.922 1 98.56 93 THR A C 1
ATOM 744 O O . THR A 1 93 ? 13.266 -10.289 -8.164 1 98.56 93 THR A O 1
ATOM 747 N N . LEU A 1 94 ? 15.453 -10.188 -8.492 1 97.5 94 LEU A N 1
ATOM 748 C CA . LEU A 1 94 ? 15.523 -11.328 -9.406 1 97.5 94 LEU A CA 1
ATOM 749 C C . LEU A 1 94 ? 15.961 -12.594 -8.664 1 97.5 94 LEU A C 1
ATOM 751 O O . LEU A 1 94 ? 16.859 -12.539 -7.828 1 97.5 94 LEU A O 1
ATOM 755 N N . ARG A 1 95 ? 15.281 -13.625 -9.023 1 95.94 95 ARG A N 1
ATOM 756 C CA . ARG A 1 95 ? 15.719 -14.906 -8.477 1 95.94 95 ARG A CA 1
ATOM 757 C C . ARG A 1 95 ? 16.094 -15.883 -9.594 1 95.94 95 ARG A C 1
ATOM 759 O O . ARG A 1 95 ? 15.344 -16.031 -10.562 1 95.94 95 ARG A O 1
ATOM 766 N N . TYR A 1 96 ? 17.234 -16.484 -9.422 1 94.19 96 TYR A N 1
ATOM 767 C CA . TYR A 1 96 ? 17.672 -17.609 -10.242 1 94.19 96 TYR A CA 1
ATOM 768 C C . TYR A 1 96 ? 17.703 -18.891 -9.43 1 94.19 96 TYR A C 1
ATOM 770 O O . TYR A 1 96 ? 18.484 -19.031 -8.484 1 94.19 96 TYR A O 1
ATOM 778 N N . PHE A 1 97 ? 16.844 -19.844 -9.852 1 90.38 97 PHE A N 1
ATOM 779 C CA . PHE A 1 97 ? 16.656 -21.078 -9.102 1 90.38 97 PHE A CA 1
ATOM 780 C C . PHE A 1 97 ? 17.922 -21.922 -9.117 1 90.38 97 PHE A C 1
ATOM 782 O O . PHE A 1 97 ? 18.516 -22.141 -10.18 1 90.38 97 PHE A O 1
ATOM 789 N N . GLY A 1 98 ? 18.281 -22.375 -7.934 1 88.88 98 GLY A N 1
ATOM 790 C CA . GLY A 1 98 ? 19.547 -23.109 -7.797 1 88.88 98 GLY A CA 1
ATOM 791 C C . GLY A 1 98 ? 19.359 -24.609 -7.699 1 88.88 98 GLY A C 1
ATOM 792 O O . GLY A 1 98 ? 20.312 -25.344 -7.484 1 88.88 98 GLY A O 1
ATOM 793 N N . GLY A 1 99 ? 18.172 -25.078 -7.77 1 84.75 99 GLY A N 1
ATOM 794 C CA . GLY A 1 99 ? 17.953 -26.516 -7.738 1 84.75 99 GLY A CA 1
ATOM 795 C C . GLY A 1 99 ? 17.359 -27 -6.426 1 84.75 99 GLY A C 1
ATOM 796 O O . GLY A 1 99 ? 16.875 -28.125 -6.34 1 84.75 99 GLY A O 1
ATOM 797 N N . THR A 1 100 ? 17.469 -26.219 -5.438 1 85.56 100 THR A N 1
ATOM 798 C CA . THR A 1 100 ? 16.953 -26.609 -4.125 1 85.56 100 THR A CA 1
ATOM 799 C C . THR A 1 100 ? 15.766 -25.734 -3.736 1 85.56 100 THR A C 1
ATOM 801 O O . THR A 1 100 ? 15.828 -24.516 -3.811 1 85.56 100 THR A O 1
ATOM 804 N N . LEU A 1 101 ? 14.68 -26.391 -3.316 1 85.5 101 LEU A N 1
ATOM 805 C CA . LEU A 1 101 ? 13.5 -25.672 -2.875 1 85.5 101 LEU A CA 1
ATOM 806 C C . LEU A 1 101 ? 13.727 -25.047 -1.502 1 85.5 101 LEU A C 1
ATOM 808 O O . LEU A 1 101 ? 14.297 -25.672 -0.613 1 85.5 101 LEU A O 1
ATOM 812 N N . LEU A 1 102 ? 13.289 -23.844 -1.333 1 90.38 102 LEU A N 1
ATOM 813 C CA . LEU A 1 102 ? 13.523 -23.141 -0.078 1 90.38 102 LEU A CA 1
ATOM 814 C C . LEU A 1 102 ? 12.336 -23.297 0.863 1 90.38 102 LEU A C 1
ATOM 816 O O . LEU A 1 102 ? 12.469 -23.125 2.076 1 90.38 102 LEU A O 1
ATOM 820 N N . GLY A 1 103 ? 11.18 -23.672 0.411 1 88.69 103 GLY A N 1
ATOM 821 C CA . GLY A 1 103 ? 9.961 -23.672 1.206 1 88.69 103 GLY A CA 1
ATOM 822 C C . GLY A 1 103 ? 9.406 -22.281 1.458 1 88.69 103 GLY A C 1
ATOM 823 O O . GLY A 1 103 ? 10.102 -21.281 1.243 1 88.69 103 GLY A O 1
ATOM 824 N N . ARG A 1 104 ? 8.227 -22.234 1.982 1 89.5 104 ARG A N 1
ATOM 825 C CA . ARG A 1 104 ? 7.543 -20.953 2.172 1 89.5 104 ARG A CA 1
ATOM 826 C C . ARG A 1 104 ? 8.32 -20.047 3.117 1 89.5 104 ARG A C 1
ATOM 828 O O . ARG A 1 104 ? 8.602 -18.891 2.791 1 89.5 104 ARG A O 1
ATOM 835 N N . GLY A 1 105 ? 8.625 -20.562 4.219 1 94.56 105 GLY A N 1
ATOM 836 C CA . GLY A 1 105 ? 9.391 -19.797 5.191 1 94.56 105 GLY A CA 1
ATOM 837 C C . GLY A 1 105 ? 10.75 -19.359 4.68 1 94.56 105 GLY A C 1
ATOM 838 O O . GLY A 1 105 ? 11.188 -18.25 4.941 1 94.56 105 GLY A O 1
ATOM 839 N N . GLY A 1 106 ? 11.43 -20.297 3.967 1 96.06 106 GLY A N 1
ATOM 840 C CA . GLY A 1 106 ? 12.719 -19.984 3.375 1 96.06 106 GLY A CA 1
ATOM 841 C C . GLY A 1 106 ? 12.656 -18.859 2.361 1 96.06 106 GLY A C 1
ATOM 842 O O . GLY A 1 106 ? 13.539 -18 2.32 1 96.06 106 GLY A O 1
ATOM 843 N N . LEU A 1 107 ? 11.602 -18.859 1.574 1 96.31 107 LEU A N 1
ATOM 844 C CA . LEU A 1 107 ? 11.414 -17.812 0.579 1 96.31 107 LEU A CA 1
ATOM 845 C C . LEU A 1 107 ? 11.234 -16.453 1.249 1 96.31 107 LEU A C 1
ATOM 847 O O . LEU A 1 107 ? 11.859 -15.469 0.845 1 96.31 107 LEU A O 1
ATOM 851 N N . ILE A 1 108 ? 10.391 -16.438 2.279 1 97.88 108 ILE A N 1
ATOM 852 C CA . ILE A 1 108 ? 10.117 -15.195 3.006 1 97.88 108 ILE A CA 1
ATOM 853 C C . ILE A 1 108 ? 11.422 -14.617 3.553 1 97.88 108 ILE A C 1
ATOM 855 O O . ILE A 1 108 ? 11.711 -13.438 3.369 1 97.88 108 ILE A O 1
ATOM 859 N N . LYS A 1 109 ? 12.172 -15.422 4.121 1 98.31 109 LYS A N 1
ATOM 860 C CA . LYS A 1 109 ? 13.438 -14.984 4.695 1 98.31 109 LYS A CA 1
ATOM 861 C C . LYS A 1 109 ? 14.414 -14.547 3.605 1 98.31 109 LYS A C 1
ATOM 863 O O . LYS A 1 109 ? 15.117 -13.547 3.764 1 98.31 109 LYS A O 1
ATOM 868 N N . ALA A 1 110 ? 14.523 -15.266 2.525 1 98.19 110 ALA A N 1
ATOM 869 C CA . ALA A 1 110 ? 15.469 -14.992 1.442 1 98.19 110 ALA A CA 1
ATOM 870 C C . ALA A 1 110 ? 15.18 -13.641 0.791 1 98.19 110 ALA A C 1
ATOM 872 O O . ALA A 1 110 ? 16.094 -12.836 0.591 1 98.19 110 ALA A O 1
ATOM 873 N N . TYR A 1 111 ? 13.906 -13.445 0.53 1 98.62 111 TYR A N 1
ATOM 874 C CA . TYR A 1 111 ? 13.531 -12.203 -0.126 1 98.62 111 TYR A CA 1
ATOM 875 C C . TYR A 1 111 ? 13.703 -11.016 0.818 1 98.62 111 TYR A C 1
ATOM 877 O O . TYR A 1 111 ? 14.148 -9.945 0.404 1 98.62 111 TYR A O 1
ATOM 885 N N . TYR A 1 112 ? 13.312 -11.172 2.051 1 98.81 112 TYR A N 1
ATOM 886 C CA . TYR A 1 112 ? 13.523 -10.109 3.027 1 98.81 112 TYR A CA 1
ATOM 887 C C . TYR A 1 112 ? 15.008 -9.789 3.172 1 98.81 112 TYR A C 1
ATOM 889 O O . TYR A 1 112 ? 15.398 -8.617 3.152 1 98.81 112 TYR A O 1
ATOM 897 N N . LYS A 1 113 ? 15.797 -10.836 3.275 1 98.62 113 LYS A N 1
ATOM 898 C CA . LYS A 1 113 ? 17.234 -10.656 3.414 1 98.62 113 LYS A CA 1
ATOM 899 C C . LYS A 1 113 ? 17.828 -9.961 2.189 1 98.62 113 LYS A C 1
ATOM 901 O O . LYS A 1 113 ? 18.703 -9.102 2.316 1 98.62 113 LYS A O 1
ATOM 906 N N . SER A 1 114 ? 17.438 -10.367 1.059 1 98.62 114 SER A N 1
ATOM 907 C CA . SER A 1 114 ? 17.922 -9.766 -0.179 1 98.62 114 SER A CA 1
ATOM 908 C C . SER A 1 114 ? 17.594 -8.281 -0.243 1 98.62 114 SER A C 1
ATOM 910 O O . SER A 1 114 ? 18.453 -7.469 -0.619 1 98.62 114 SER A O 1
ATOM 912 N N . ALA A 1 115 ? 16.375 -7.953 0.086 1 98.75 115 ALA A N 1
ATOM 913 C CA . ALA A 1 115 ? 15.969 -6.551 0.115 1 98.75 115 ALA A CA 1
ATOM 914 C C . ALA A 1 115 ? 16.781 -5.766 1.141 1 98.75 115 ALA A C 1
ATOM 916 O O . ALA A 1 115 ? 17.234 -4.656 0.861 1 98.75 115 ALA A O 1
ATOM 917 N N . LYS A 1 116 ? 16.969 -6.359 2.285 1 98.56 116 LYS A N 1
ATOM 918 C CA . LYS A 1 116 ? 17.734 -5.703 3.342 1 98.56 116 LYS A CA 1
ATOM 919 C C . LYS A 1 116 ? 19.172 -5.457 2.902 1 98.56 116 LYS A C 1
ATOM 921 O O . LYS A 1 116 ? 19.75 -4.414 3.213 1 98.56 116 LYS A O 1
ATOM 926 N N . GLU A 1 117 ? 19.766 -6.434 2.258 1 98.44 117 GLU A N 1
ATOM 927 C CA . GLU A 1 117 ? 21.156 -6.328 1.824 1 98.44 117 GLU A CA 1
ATOM 928 C C . GLU A 1 117 ? 21.344 -5.152 0.873 1 98.44 117 GLU A C 1
ATOM 930 O O . GLU A 1 117 ? 22.312 -4.398 0.997 1 98.44 117 GLU A O 1
ATOM 935 N N . VAL A 1 118 ? 20.438 -4.98 -0.049 1 98.44 118 VAL A N 1
ATOM 936 C CA . VAL A 1 118 ? 20.594 -3.887 -1.003 1 98.44 118 VAL A CA 1
ATOM 937 C C . VAL A 1 118 ? 20.359 -2.551 -0.303 1 98.44 118 VAL A C 1
ATOM 939 O O . VAL A 1 118 ? 21 -1.549 -0.63 1 98.44 118 VAL A O 1
ATOM 942 N N . ILE A 1 119 ? 19.453 -2.496 0.665 1 98.31 119 ILE A N 1
ATOM 943 C CA . ILE A 1 119 ? 19.219 -1.286 1.447 1 98.31 119 ILE A CA 1
ATOM 944 C C . ILE A 1 119 ? 20.484 -0.907 2.201 1 98.31 119 ILE A C 1
ATOM 946 O O . ILE A 1 119 ? 20.891 0.258 2.199 1 98.31 119 ILE A O 1
ATOM 950 N N . LYS A 1 120 ? 21.094 -1.928 2.789 1 97 120 LYS A N 1
ATOM 951 C CA . LYS A 1 120 ? 22.312 -1.707 3.559 1 97 120 LYS A CA 1
ATOM 952 C C . LYS A 1 120 ? 23.422 -1.154 2.676 1 97 120 LYS A C 1
ATOM 954 O O . LYS A 1 120 ? 24.234 -0.346 3.129 1 97 120 LYS A O 1
ATOM 959 N N . ASN A 1 121 ? 23.453 -1.548 1.462 1 96.38 121 ASN A N 1
ATOM 960 C CA . ASN A 1 121 ? 24.531 -1.181 0.548 1 96.38 121 ASN A CA 1
ATOM 961 C C . ASN A 1 121 ? 24.203 0.106 -0.208 1 96.38 121 ASN A C 1
ATOM 963 O O . ASN A 1 121 ? 24.922 0.474 -1.144 1 96.38 121 ASN A O 1
ATOM 967 N N . THR A 1 122 ? 23.141 0.735 0.1 1 96.75 122 THR A N 1
ATOM 968 C CA . THR A 1 122 ? 22.719 1.941 -0.602 1 96.75 122 THR A CA 1
ATOM 969 C C . THR A 1 122 ? 22.734 3.145 0.335 1 96.75 122 THR A C 1
ATOM 971 O O . THR A 1 122 ? 22.141 3.1 1.421 1 96.75 122 THR A O 1
ATOM 974 N N . PRO A 1 123 ? 23.406 4.203 -0.044 1 95.69 123 PRO A N 1
ATOM 975 C CA . PRO A 1 123 ? 23.281 5.422 0.764 1 95.69 123 PRO A CA 1
ATOM 976 C C . PRO A 1 123 ? 21.844 5.949 0.824 1 95.69 123 PRO A C 1
ATOM 978 O O . PRO A 1 123 ? 21.188 6.086 -0.212 1 95.69 123 PRO A O 1
ATOM 981 N N . ILE A 1 124 ? 21.359 6.211 2.045 1 95.25 124 ILE A N 1
ATOM 982 C CA . ILE A 1 124 ? 19.984 6.672 2.271 1 95.25 124 ILE A CA 1
ATOM 983 C C . ILE A 1 124 ? 20 8.133 2.705 1 95.25 124 ILE A C 1
ATOM 985 O O . ILE A 1 124 ? 20.859 8.547 3.492 1 95.25 124 ILE A O 1
ATOM 989 N N . ILE A 1 125 ? 19.109 8.906 2.139 1 92.81 125 ILE A N 1
ATOM 990 C CA . ILE A 1 125 ? 18.984 10.312 2.527 1 92.81 125 ILE A CA 1
ATOM 991 C C . ILE A 1 125 ? 17.641 10.555 3.211 1 92.81 125 ILE A C 1
ATOM 993 O O . ILE A 1 125 ? 16.656 9.875 2.91 1 92.81 125 ILE A O 1
ATOM 997 N N . GLU A 1 126 ? 17.688 11.422 4.145 1 88.69 126 GLU A N 1
ATOM 998 C CA . GLU A 1 126 ? 16.453 11.766 4.852 1 88.69 126 GLU A CA 1
ATOM 999 C C . GLU A 1 126 ? 15.609 12.742 4.039 1 88.69 126 GLU A C 1
ATOM 1001 O O . GLU A 1 126 ? 16.125 13.727 3.508 1 88.69 126 GLU A O 1
ATOM 1006 N N . LYS A 1 127 ? 14.461 12.336 3.795 1 85.5 127 LYS A N 1
ATOM 1007 C CA . LYS A 1 127 ? 13.484 13.234 3.174 1 85.5 127 LYS A CA 1
ATOM 1008 C C . LYS A 1 127 ? 12.758 14.07 4.223 1 85.5 127 LYS A C 1
ATOM 1010 O O . LYS A 1 127 ? 12.18 13.523 5.168 1 85.5 127 LYS A O 1
ATOM 1015 N N . GLU A 1 128 ? 12.969 15.32 4.191 1 81.25 128 GLU A N 1
ATOM 1016 C CA . GLU A 1 128 ? 12.305 16.203 5.148 1 81.25 128 GLU A CA 1
ATOM 1017 C C . GLU A 1 128 ? 10.828 16.359 4.812 1 81.25 128 GLU A C 1
ATOM 1019 O O . GLU A 1 128 ? 10.477 16.844 3.732 1 81.25 128 GLU A O 1
ATOM 1024 N N . GLU A 1 129 ? 10.062 15.945 5.715 1 81.75 129 GLU A N 1
ATOM 1025 C CA . GLU A 1 129 ? 8.625 16.141 5.551 1 81.75 129 GLU A CA 1
ATOM 1026 C C . GLU A 1 129 ? 8.18 17.469 6.156 1 81.75 129 GLU A C 1
ATOM 1028 O O . GLU A 1 129 ? 8.648 17.859 7.223 1 81.75 129 GLU A O 1
ATOM 1033 N N . LEU A 1 130 ? 7.43 18.172 5.355 1 81.62 130 LEU A N 1
ATOM 1034 C CA . LEU A 1 130 ? 6.922 19.453 5.82 1 81.62 130 LEU A CA 1
ATOM 1035 C C . LEU A 1 130 ? 5.434 19.375 6.145 1 81.62 130 LEU A C 1
ATOM 1037 O O . LEU A 1 130 ? 4.699 18.609 5.508 1 81.62 130 LEU A O 1
ATOM 1041 N N . GLU A 1 131 ? 5.113 20.094 7.176 1 80.38 131 GLU A N 1
ATOM 1042 C CA . GLU A 1 131 ? 3.705 20.219 7.547 1 80.38 131 GLU A CA 1
ATOM 1043 C C . GLU A 1 131 ? 3.238 21.672 7.473 1 80.38 131 GLU A C 1
ATOM 1045 O O . GLU A 1 131 ? 4.035 22.594 7.652 1 80.38 131 GLU A O 1
ATOM 1050 N N . ILE A 1 132 ? 1.976 21.766 7.137 1 81.44 132 ILE A N 1
ATOM 1051 C CA . ILE A 1 132 ? 1.375 23.094 7.09 1 81.44 132 ILE A CA 1
ATOM 1052 C C . ILE A 1 132 ? 0.242 23.188 8.109 1 81.44 132 ILE A C 1
ATOM 1054 O O . ILE A 1 132 ? -0.552 22.25 8.25 1 81.44 132 ILE A O 1
ATOM 1058 N N . LEU A 1 133 ? 0.266 24.266 8.82 1 82 133 LEU A N 1
ATOM 1059 C CA . LEU A 1 133 ? -0.771 24.5 9.82 1 82 133 LEU A CA 1
ATOM 1060 C C . LEU A 1 133 ? -1.431 25.859 9.602 1 82 133 LEU A C 1
ATOM 1062 O O . LEU A 1 133 ? -0.743 26.875 9.445 1 82 133 LEU A O 1
ATOM 1066 N N . SER A 1 134 ? -2.736 25.812 9.5 1 81.31 134 SER A N 1
ATOM 1067 C CA . SER A 1 134 ? -3.48 27.062 9.406 1 81.31 134 SER A CA 1
ATOM 1068 C C . SER A 1 134 ? -3.809 27.609 10.797 1 81.31 134 SER A C 1
ATOM 1070 O O . SER A 1 134 ? -4.23 26.875 11.68 1 81.31 134 SER A O 1
ATOM 1072 N N . LEU A 1 135 ? -3.664 28.891 10.898 1 84.06 135 LEU A N 1
ATOM 1073 C CA . LEU A 1 135 ? -3.846 29.516 12.203 1 84.06 135 LEU A CA 1
ATOM 1074 C C . LEU A 1 135 ? -4.75 30.734 12.086 1 84.06 135 LEU A C 1
ATOM 1076 O O . LEU A 1 135 ? -4.77 31.422 11.055 1 84.06 135 LEU A O 1
ATOM 1080 N N . ASN A 1 136 ? -5.594 30.875 13.062 1 86.5 136 ASN A N 1
ATOM 1081 C CA . ASN A 1 136 ? -6.352 32.094 13.305 1 86.5 136 ASN A CA 1
ATOM 1082 C C . ASN A 1 136 ? -5.895 32.781 14.586 1 86.5 136 ASN A C 1
ATOM 1084 O O . ASN A 1 136 ? -6.164 32.312 15.688 1 86.5 136 ASN A O 1
ATOM 1088 N N . LEU A 1 137 ? -5.316 33.938 14.359 1 88.5 137 LEU A N 1
ATOM 1089 C CA . LEU A 1 137 ? -4.625 34.562 15.477 1 88.5 137 LEU A CA 1
ATOM 1090 C C . LEU A 1 137 ? -5.066 36.031 15.641 1 88.5 137 LEU A C 1
ATOM 1092 O O . LEU A 1 137 ? -5.477 36.656 14.672 1 88.5 137 LEU A O 1
ATOM 1096 N N . ASN A 1 138 ? -5.07 36.406 16.875 1 89.62 138 ASN A N 1
ATOM 1097 C CA . ASN A 1 138 ? -5.125 37.875 17.047 1 89.62 138 ASN A CA 1
ATOM 1098 C C . ASN A 1 138 ? -3.771 38.531 16.781 1 89.62 138 ASN A C 1
ATOM 1100 O O . ASN A 1 138 ? -2.779 37.812 16.562 1 89.62 138 ASN A O 1
ATOM 1104 N N . TYR A 1 139 ? -3.779 39.812 16.766 1 92 139 TYR A N 1
ATOM 1105 C CA . TYR A 1 139 ? -2.584 40.531 16.359 1 92 139 TYR A CA 1
ATOM 1106 C C . TYR A 1 139 ? -1.44 40.281 17.344 1 92 139 TYR A C 1
ATOM 1108 O O . TYR A 1 139 ? -0.279 40.188 16.938 1 92 139 TYR A O 1
ATOM 1116 N N . ASN A 1 140 ? -1.714 40.188 18.578 1 91.19 140 ASN A N 1
ATOM 1117 C CA . ASN A 1 140 ? -0.683 39.906 19.578 1 91.19 140 ASN A CA 1
ATOM 1118 C C . ASN A 1 140 ? -0.063 38.531 19.375 1 91.19 140 ASN A C 1
ATOM 1120 O O . ASN A 1 140 ? 1.158 38.406 19.438 1 91.19 140 ASN A O 1
ATOM 1124 N N . GLN A 1 141 ? -0.872 37.625 19.156 1 89.62 141 GLN A N 1
ATOM 1125 C CA . GLN A 1 141 ? -0.435 36.25 18.906 1 89.62 141 GLN A CA 1
ATOM 1126 C C . GLN A 1 141 ? 0.41 36.156 17.641 1 89.62 141 GLN A C 1
ATOM 1128 O O . GLN A 1 141 ? 1.406 35.438 17.609 1 89.62 141 GLN A O 1
ATOM 1133 N N . TYR A 1 142 ? -0.04 36.812 16.656 1 91.88 142 TYR A N 1
ATOM 1134 C CA . TYR A 1 142 ? 0.682 36.812 15.383 1 91.88 142 TYR A CA 1
ATOM 1135 C C . TYR A 1 142 ? 2.078 37.406 15.555 1 91.88 142 TYR A C 1
ATOM 1137 O O . TYR A 1 142 ? 3.049 36.875 15 1 91.88 142 TYR A O 1
ATOM 1145 N N . ASN A 1 143 ? 2.131 38.5 16.328 1 92.06 143 ASN A N 1
ATOM 1146 C CA . ASN A 1 143 ? 3.42 39.156 16.594 1 92.06 143 ASN A CA 1
ATOM 1147 C C . ASN A 1 143 ? 4.355 38.219 17.359 1 92.06 143 ASN A C 1
ATOM 1149 O O . ASN A 1 143 ? 5.566 38.219 17.125 1 92.06 143 ASN A O 1
ATOM 1153 N N . LEU A 1 144 ? 3.809 37.531 18.25 1 91 144 LEU A N 1
ATOM 1154 C CA . LEU A 1 144 ? 4.594 36.531 18.969 1 91 144 LEU A CA 1
ATOM 1155 C C . LEU A 1 144 ? 5.129 35.469 18.016 1 91 144 LEU A C 1
ATOM 1157 O O . LEU A 1 144 ? 6.277 35.031 18.141 1 91 144 LEU A O 1
ATOM 1161 N N . LEU A 1 145 ? 4.27 35 17.094 1 91.56 145 LEU A N 1
ATOM 1162 C CA . LEU A 1 145 ? 4.648 34.031 16.094 1 91.56 145 LEU A CA 1
ATOM 1163 C C . LEU A 1 145 ? 5.805 34.531 15.234 1 91.56 145 LEU A C 1
ATOM 1165 O O . LEU A 1 145 ? 6.742 33.781 14.945 1 91.56 145 LEU A O 1
ATOM 1169 N N . LEU A 1 146 ? 5.762 35.75 14.906 1 92.62 146 LEU A N 1
ATOM 1170 C CA . LEU A 1 146 ? 6.809 36.375 14.094 1 92.62 146 LEU A CA 1
ATOM 1171 C C . LEU A 1 146 ? 8.141 36.375 14.836 1 92.62 146 LEU A C 1
ATOM 1173 O O . LEU A 1 146 ? 9.188 36.094 14.234 1 92.62 146 LEU A O 1
ATOM 1177 N N . LYS A 1 147 ? 8.031 36.688 16.062 1 93.12 147 LYS A N 1
ATOM 1178 C CA . LYS A 1 147 ? 9.242 36.75 16.875 1 93.12 147 LYS A CA 1
ATOM 1179 C C . LYS A 1 147 ? 9.898 35.406 17 1 93.12 147 LYS A C 1
ATOM 1181 O O . LYS A 1 147 ? 11.133 35.281 17.078 1 93.12 147 LYS A O 1
ATOM 1186 N N . MET A 1 148 ? 9.109 34.438 17.031 1 92.62 148 MET A N 1
ATOM 1187 C CA . MET A 1 148 ? 9.609 33.094 17.344 1 92.62 148 MET A CA 1
ATOM 1188 C C . MET A 1 148 ? 9.836 32.312 16.062 1 92.62 148 MET A C 1
ATOM 1190 O O . MET A 1 148 ? 10.281 31.156 16.125 1 92.62 148 MET A O 1
ATOM 1194 N N . LYS A 1 149 ? 9.547 32.781 14.914 1 93.44 149 LYS A N 1
ATOM 1195 C CA . LYS A 1 149 ? 9.531 32.062 13.641 1 93.44 149 LYS A CA 1
ATOM 1196 C C . LYS A 1 149 ? 10.867 31.375 13.383 1 93.44 149 LYS A C 1
ATOM 1198 O O . LYS A 1 149 ? 10.906 30.219 12.953 1 93.44 149 LYS A O 1
ATOM 1203 N N . ASN A 1 150 ? 12.008 32.094 13.703 1 93.06 150 ASN A N 1
ATOM 1204 C CA . ASN A 1 150 ? 13.336 31.531 13.461 1 93.06 150 ASN A CA 1
ATOM 1205 C C . ASN A 1 150 ? 13.68 30.438 14.477 1 93.06 150 ASN A C 1
ATOM 1207 O O . ASN A 1 150 ? 14.242 29.406 14.117 1 93.06 150 ASN A O 1
ATOM 1211 N N . LYS A 1 151 ? 13.297 30.75 15.664 1 91.06 151 LYS A N 1
ATOM 1212 C CA . LYS A 1 151 ? 13.578 29.797 16.719 1 91.06 151 LYS A CA 1
ATOM 1213 C C . LYS A 1 151 ? 12.82 28.484 16.5 1 91.06 151 LYS A C 1
ATOM 1215 O O . LYS A 1 151 ? 13.344 27.406 16.766 1 91.06 151 LYS A O 1
ATOM 1220 N N . LEU A 1 152 ? 11.664 28.641 16 1 90.62 152 LEU A N 1
ATOM 1221 C CA . LEU A 1 152 ? 10.812 27.469 15.781 1 90.62 152 LEU A CA 1
ATOM 1222 C C . LEU A 1 152 ? 11.055 26.891 14.391 1 90.62 152 LEU A C 1
ATOM 1224 O O . LEU A 1 152 ? 10.531 25.812 14.07 1 90.62 152 LEU A O 1
ATOM 1228 N N . GLU A 1 153 ? 11.805 27.469 13.609 1 92.88 153 GLU A N 1
ATOM 1229 C CA . GLU A 1 153 ? 12.094 27.062 12.242 1 92.88 153 GLU A CA 1
ATOM 1230 C C . GLU A 1 153 ? 10.812 26.906 11.422 1 92.88 153 GLU A C 1
ATOM 1232 O O . GLU A 1 153 ? 10.586 25.875 10.797 1 92.88 153 GLU A O 1
ATOM 1237 N N . ILE A 1 154 ? 9.984 27.906 11.508 1 93.56 154 ILE A N 1
ATOM 1238 C CA . ILE A 1 154 ? 8.734 27.875 10.758 1 93.56 154 ILE A CA 1
ATOM 1239 C C . ILE A 1 154 ? 8.734 28.953 9.688 1 93.56 154 ILE A C 1
ATOM 1241 O O . ILE A 1 154 ? 9.461 29.953 9.805 1 93.56 154 ILE A O 1
ATOM 1245 N N . GLU A 1 155 ? 8.047 28.688 8.609 1 94.44 155 GLU A N 1
ATOM 1246 C CA . GLU A 1 155 ? 7.777 29.672 7.562 1 94.44 155 GLU A CA 1
ATOM 1247 C C . GLU A 1 155 ? 6.316 30.109 7.582 1 94.44 155 GLU A C 1
ATOM 1249 O O . GLU A 1 155 ? 5.41 29.281 7.543 1 94.44 155 GLU A O 1
ATOM 1254 N N . ILE A 1 156 ? 6.074 31.406 7.734 1 92.44 156 ILE A N 1
ATOM 1255 C CA . ILE A 1 156 ? 4.719 31.953 7.754 1 92.44 156 ILE A CA 1
ATOM 1256 C C . ILE A 1 156 ? 4.273 32.281 6.328 1 92.44 156 ILE A C 1
ATOM 1258 O O . ILE A 1 156 ? 4.984 32.969 5.594 1 92.44 156 ILE A O 1
ATOM 1262 N N . THR A 1 157 ? 3.137 31.719 6 1 89.56 157 THR A N 1
ATOM 1263 C CA . THR A 1 157 ? 2.654 31.906 4.637 1 89.56 157 THR A CA 1
ATOM 1264 C C . THR A 1 157 ? 1.188 32.344 4.637 1 89.56 157 THR A C 1
ATOM 1266 O O . THR A 1 157 ? 0.455 32.062 5.586 1 89.56 157 THR A O 1
ATOM 1269 N N . ASP A 1 158 ? 0.708 33.156 3.588 1 87.31 158 ASP A N 1
ATOM 1270 C CA . ASP A 1 158 ? -0.689 33.438 3.291 1 87.31 158 ASP A CA 1
ATOM 1271 C C . ASP A 1 158 ? -1.356 34.156 4.461 1 87.31 158 ASP A C 1
ATOM 1273 O O . ASP A 1 158 ? -2.41 33.75 4.941 1 87.31 158 ASP A O 1
ATOM 1277 N N . SER A 1 159 ? -0.797 35.281 4.766 1 89.12 159 SER A N 1
ATOM 1278 C CA . SER A 1 159 ? -1.387 36.031 5.879 1 89.12 159 SER A CA 1
ATOM 1279 C C . SER A 1 159 ? -2.453 37 5.391 1 89.12 159 SER A C 1
ATOM 1281 O O . SER A 1 159 ? -2.203 37.781 4.484 1 89.12 159 SER A O 1
ATOM 1283 N N . ASN A 1 160 ? -3.67 36.844 5.938 1 92 160 ASN A N 1
ATOM 1284 C CA . ASN A 1 160 ? -4.773 37.75 5.688 1 92 160 ASN A CA 1
ATOM 1285 C C . ASN A 1 160 ? -5.18 38.5 6.953 1 92 160 ASN A C 1
ATOM 1287 O O . ASN A 1 160 ? -5.598 37.875 7.938 1 92 160 ASN A O 1
ATOM 1291 N N . PHE A 1 161 ? -5.227 39.906 6.828 1 91.75 161 PHE A N 1
ATOM 1292 C CA . PHE A 1 161 ? -5.434 40.75 8.008 1 91.75 161 PHE A CA 1
ATOM 1293 C C . PHE A 1 161 ? -6.848 41.312 8.023 1 91.75 161 PHE A C 1
ATOM 1295 O O . PHE A 1 161 ? -7.266 41.969 7.074 1 91.75 161 PHE A O 1
ATOM 1302 N N . SER A 1 162 ? -7.566 40.906 8.922 1 92.38 162 SER A N 1
ATOM 1303 C CA . SER A 1 162 ? -8.891 41.469 9.203 1 92.38 162 SER A CA 1
ATOM 1304 C C . SER A 1 162 ? -9.078 41.719 10.695 1 92.38 162 SER A C 1
ATOM 1306 O O . SER A 1 162 ? -8.227 42.344 11.336 1 92.38 162 SER A O 1
ATOM 1308 N N . ASN A 1 163 ? -10.242 41.281 11.281 1 91.44 163 ASN A N 1
ATOM 1309 C CA . ASN A 1 163 ? -10.391 41.344 12.734 1 91.44 163 ASN A CA 1
ATOM 1310 C C . ASN A 1 163 ? -9.422 40.375 13.43 1 91.44 163 ASN A C 1
ATOM 1312 O O . ASN A 1 163 ? -8.891 40.719 14.492 1 91.44 163 ASN A O 1
ATOM 1316 N N . LYS A 1 164 ? -9.211 39.344 12.773 1 91.5 164 LYS A N 1
ATOM 1317 C CA . LYS A 1 164 ? -8.172 38.375 13.133 1 91.5 164 LYS A CA 1
ATOM 1318 C C . LYS A 1 164 ? -7.25 38.094 11.945 1 91.5 164 LYS A C 1
ATOM 1320 O O . LYS A 1 164 ? -7.523 38.531 10.828 1 91.5 164 LYS A O 1
ATOM 1325 N N . ILE A 1 165 ? -6.137 37.594 12.336 1 91 165 ILE A N 1
ATOM 1326 C CA . ILE A 1 165 ? -5.184 37.281 11.281 1 91 165 ILE A CA 1
ATOM 1327 C C . ILE A 1 165 ? -5.277 35.781 10.938 1 91 165 ILE A C 1
ATOM 1329 O O . ILE A 1 165 ? -5.051 34.938 11.789 1 91 165 ILE A O 1
ATOM 1333 N N . ASN A 1 166 ? -5.652 35.5 9.719 1 90.31 166 ASN A N 1
ATOM 1334 C CA . ASN A 1 166 ? -5.598 34.125 9.188 1 90.31 166 ASN A CA 1
ATOM 1335 C C . ASN A 1 166 ? -4.301 33.875 8.422 1 90.31 166 ASN A C 1
ATOM 1337 O O . ASN A 1 166 ? -3.979 34.594 7.48 1 90.31 166 ASN A O 1
ATOM 1341 N N . THR A 1 167 ? -3.557 32.938 8.961 1 90.56 167 THR A N 1
ATOM 1342 C CA . THR A 1 167 ? -2.277 32.656 8.312 1 90.56 167 THR A CA 1
ATOM 1343 C C . THR A 1 167 ? -1.968 31.156 8.344 1 90.56 167 THR A C 1
ATOM 1345 O O . THR A 1 167 ? -2.742 30.375 8.891 1 90.56 167 THR A O 1
ATOM 1348 N N . SER A 1 168 ? -0.853 30.766 7.59 1 89.31 168 SER A N 1
ATOM 1349 C CA . SER A 1 168 ? -0.371 29.375 7.605 1 89.31 168 SER A CA 1
ATOM 1350 C C . SER A 1 168 ? 1.122 29.328 7.91 1 89.31 168 SER A C 1
ATOM 1352 O O . SER A 1 168 ? 1.867 30.25 7.57 1 89.31 168 SER A O 1
ATOM 1354 N N . ILE A 1 169 ? 1.42 28.25 8.641 1 90.62 169 ILE A N 1
ATOM 1355 C CA . ILE A 1 169 ? 2.846 28.047 8.883 1 90.62 169 ILE A CA 1
ATOM 1356 C C . ILE A 1 169 ? 3.289 26.719 8.297 1 90.62 169 ILE A C 1
ATOM 1358 O O . ILE A 1 169 ? 2.539 25.734 8.328 1 90.62 169 ILE A O 1
ATOM 1362 N N . LYS A 1 170 ? 4.441 26.75 7.758 1 89.56 170 LYS A N 1
ATOM 1363 C CA . LYS A 1 170 ? 5.109 25.562 7.25 1 89.56 170 LYS A CA 1
ATOM 1364 C C . LYS A 1 170 ? 6.32 25.203 8.109 1 89.56 170 LYS A C 1
ATOM 1366 O O . LYS A 1 170 ? 7.109 26.078 8.477 1 89.56 170 LYS A O 1
ATOM 1371 N N . PHE A 1 171 ? 6.332 23.984 8.445 1 89.25 171 PHE A N 1
ATOM 1372 C CA . PHE A 1 171 ? 7.445 23.562 9.289 1 89.25 171 PHE A CA 1
ATOM 1373 C C . PHE A 1 171 ? 7.773 22.094 9.062 1 89.25 171 PHE A C 1
ATOM 1375 O O . PHE A 1 171 ? 6.98 21.359 8.469 1 89.25 171 PHE A O 1
ATOM 1382 N N . LYS A 1 172 ? 8.977 21.781 9.5 1 87.62 172 LYS A N 1
ATOM 1383 C CA . LYS A 1 172 ? 9.375 20.391 9.453 1 87.62 172 LYS A CA 1
ATOM 1384 C C . LYS A 1 172 ? 8.57 19.547 10.445 1 87.62 172 LYS A C 1
ATOM 1386 O O . LYS A 1 172 ? 8.383 19.953 11.594 1 87.62 172 LYS A O 1
ATOM 1391 N N . THR A 1 173 ? 8.195 18.469 9.914 1 82.12 173 THR A N 1
ATOM 1392 C CA . THR A 1 173 ? 7.348 17.594 10.734 1 82.12 173 THR A CA 1
ATOM 1393 C C . THR A 1 173 ? 8.047 17.219 12.031 1 82.12 173 THR A C 1
ATOM 1395 O O . THR A 1 173 ? 7.406 17.078 13.07 1 82.12 173 THR A O 1
ATOM 1398 N N . LYS A 1 174 ? 9.273 17.125 12 1 80 174 LYS A N 1
ATOM 1399 C CA . LYS A 1 174 ? 10.039 16.75 13.188 1 80 174 LYS A CA 1
ATOM 1400 C C . LYS A 1 174 ? 9.914 17.812 14.273 1 80 174 LYS A C 1
ATOM 1402 O O . LYS A 1 174 ? 10.141 17.531 15.453 1 80 174 LYS A O 1
ATOM 1407 N N . ASN A 1 175 ? 9.508 19.047 13.969 1 86.69 175 ASN A N 1
ATOM 1408 C CA . ASN A 1 175 ? 9.383 20.156 14.922 1 86.69 175 ASN A CA 1
ATOM 1409 C C . ASN A 1 175 ? 7.961 20.281 15.445 1 86.69 175 ASN A C 1
ATOM 1411 O O . ASN A 1 175 ? 7.648 21.234 16.172 1 86.69 175 ASN A O 1
ATOM 1415 N N . LYS A 1 176 ? 7.191 19.422 15.062 1 83.06 176 LYS A N 1
ATOM 1416 C CA . LYS A 1 176 ? 5.77 19.516 15.383 1 83.06 176 LYS A CA 1
ATOM 1417 C C . LYS A 1 176 ? 5.547 19.625 16.891 1 83.06 176 LYS A C 1
ATOM 1419 O O . LYS A 1 176 ? 4.734 20.422 17.344 1 83.06 176 LYS A O 1
ATOM 1424 N N . GLN A 1 177 ? 6.215 18.75 17.547 1 81.44 177 GLN A N 1
ATOM 1425 C CA . GLN A 1 177 ? 6.051 18.75 19 1 81.44 177 GLN A CA 1
ATOM 1426 C C . GLN A 1 177 ? 6.477 20.078 19.594 1 81.44 177 GLN A C 1
ATOM 1428 O O . GLN A 1 177 ? 5.781 20.625 20.453 1 81.44 177 GLN A O 1
ATOM 1433 N N . LYS A 1 178 ? 7.586 20.531 19.188 1 86.44 178 LYS A N 1
ATOM 1434 C CA . LYS A 1 178 ? 8.102 21.812 19.656 1 86.44 178 LYS A CA 1
ATOM 1435 C C . LYS A 1 178 ? 7.117 22.953 19.359 1 86.44 178 LYS A C 1
ATOM 1437 O O . LYS A 1 178 ? 6.879 23.812 20.203 1 86.44 178 LYS A O 1
ATOM 1442 N N . ILE A 1 179 ? 6.605 22.875 18.25 1 87.44 179 ILE A N 1
ATOM 1443 C CA . ILE A 1 179 ? 5.68 23.906 17.797 1 87.44 179 ILE A CA 1
ATOM 1444 C C . ILE A 1 179 ? 4.383 23.812 18.594 1 87.44 179 ILE A C 1
ATOM 1446 O O . ILE A 1 179 ? 3.842 24.844 19.031 1 87.44 179 ILE A O 1
ATOM 1450 N N . SER A 1 180 ? 3.936 22.656 18.844 1 82 180 SER A N 1
ATOM 1451 C CA . SER A 1 180 ? 2.73 22.438 19.641 1 82 180 SER A CA 1
ATOM 1452 C C . SER A 1 180 ? 2.904 22.953 21.062 1 82 180 SER A C 1
ATOM 1454 O O . SER A 1 180 ? 1.999 23.578 21.625 1 82 180 SER A O 1
ATOM 1456 N N . GLU A 1 181 ? 3.965 22.641 21.609 1 83.19 181 GLU A N 1
ATOM 1457 C CA . GLU A 1 181 ? 4.266 23.094 22.953 1 83.19 181 GLU A CA 1
ATOM 1458 C C . GLU A 1 181 ? 4.285 24.625 23.031 1 83.19 181 GLU A C 1
ATOM 1460 O O . GLU A 1 181 ? 3.777 25.203 24 1 83.19 181 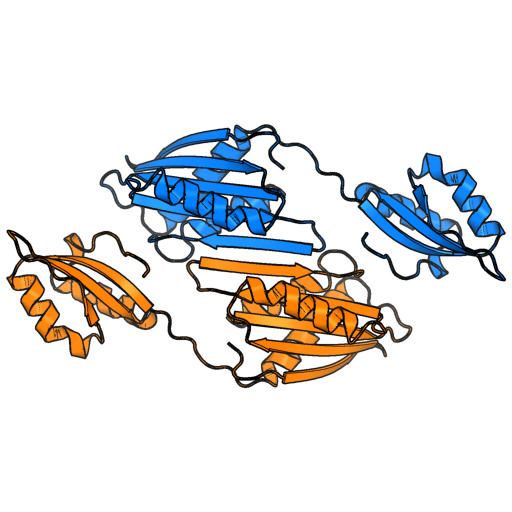GLU A O 1
ATOM 1465 N N . PHE A 1 182 ? 4.797 25.172 22.062 1 86.75 182 PHE A N 1
ATOM 1466 C CA . PHE A 1 182 ? 4.852 26.641 22 1 86.75 182 PHE A CA 1
ATOM 1467 C C . PHE A 1 182 ? 3.449 27.219 21.938 1 86.75 182 PHE A C 1
ATOM 1469 O O . PHE A 1 182 ? 3.156 28.219 22.625 1 86.75 182 PHE A O 1
ATOM 1476 N N . PHE A 1 183 ? 2.654 26.609 21.172 1 84.12 183 PHE A N 1
ATOM 1477 C CA . PHE A 1 183 ? 1.291 27.094 21 1 84.12 183 PHE A CA 1
ATOM 1478 C C . PHE A 1 183 ? 0.502 26.953 22.297 1 84.12 183 PHE A C 1
ATOM 1480 O O . PHE A 1 183 ? -0.249 27.859 22.672 1 84.12 183 PHE A O 1
ATOM 1487 N N . ILE A 1 184 ? 0.678 25.906 22.953 1 80.19 184 ILE A N 1
ATOM 1488 C CA . ILE A 1 184 ? -0.02 25.656 24.203 1 80.19 184 ILE A CA 1
ATOM 1489 C C . ILE A 1 184 ? 0.44 26.672 25.266 1 80.19 184 ILE A C 1
ATOM 1491 O O . ILE A 1 184 ? -0.384 27.281 25.938 1 80.19 184 ILE A O 1
ATOM 1495 N N . LYS A 1 185 ? 1.678 26.844 25.328 1 82.94 185 LYS A N 1
ATOM 1496 C CA . LYS A 1 185 ? 2.271 27.719 26.328 1 82.94 185 LYS A CA 1
ATOM 1497 C C . LYS A 1 185 ? 1.835 29.172 26.125 1 82.94 185 LYS A C 1
ATOM 1499 O O . LYS A 1 185 ? 1.671 29.906 27.094 1 82.94 185 LYS A O 1
ATOM 1504 N N . ASN A 1 186 ? 1.579 29.453 24.875 1 80.88 186 ASN A N 1
ATOM 1505 C CA . ASN A 1 186 ? 1.309 30.859 24.594 1 80.88 186 ASN A CA 1
ATOM 1506 C C . ASN A 1 186 ? -0.154 31.078 24.219 1 80.88 186 ASN A C 1
ATOM 1508 O O . ASN A 1 186 ? -0.511 32.156 23.719 1 80.88 186 ASN A O 1
ATOM 1512 N N . GLY A 1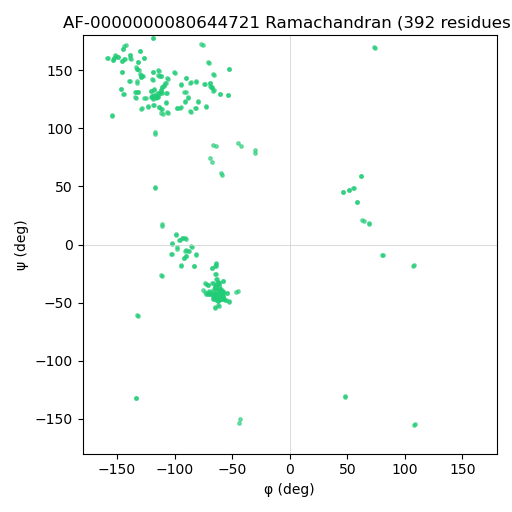 187 ? -0.987 30.016 24.547 1 72.62 187 GLY A N 1
ATOM 1513 C CA . GLY A 1 187 ? -2.422 30.141 24.344 1 72.62 187 GLY A CA 1
ATOM 1514 C C . GLY A 1 187 ? -2.803 30.297 22.891 1 72.62 187 GLY A C 1
ATOM 1515 O O . GLY A 1 187 ? -3.758 31 22.562 1 72.62 187 GLY A O 1
ATOM 1516 N N . LEU A 1 188 ? -1.874 29.875 22.062 1 67.88 188 LEU A N 1
ATOM 1517 C CA . LEU A 1 188 ? -2.148 29.938 20.625 1 67.88 188 LEU A CA 1
ATOM 1518 C C . LEU A 1 188 ? -2.986 28.75 20.188 1 67.88 188 LEU A C 1
ATOM 1520 O O . LEU A 1 188 ? -3.371 28.656 19.016 1 67.88 188 LEU A O 1
ATOM 1524 N N . ILE A 1 189 ? -3.221 27.781 21 1 59.09 189 ILE A N 1
ATOM 1525 C CA . ILE A 1 189 ? -3.812 26.469 20.766 1 59.09 189 ILE A CA 1
ATOM 1526 C C . ILE A 1 189 ? -5.152 26.625 20.047 1 59.09 189 ILE A C 1
ATOM 1528 O O . ILE A 1 189 ? -5.504 25.828 19.172 1 59.09 189 ILE A O 1
ATOM 1532 N N . GLN A 1 190 ? -5.875 27.562 20.703 1 51.22 190 GLN A N 1
ATOM 1533 C CA . GLN A 1 190 ? -7.25 27.5 20.219 1 51.22 190 GLN A CA 1
ATOM 1534 C C . GLN A 1 190 ? -7.297 27.438 18.688 1 51.22 190 GLN A C 1
ATOM 1536 O O . GLN A 1 190 ? -8.18 26.781 18.125 1 51.22 190 GLN A O 1
ATOM 1541 N N . GLU A 1 191 ? -6.375 28.266 18.094 1 46.34 191 GLU A N 1
ATOM 1542 C CA . GLU A 1 191 ? -6.609 28.688 16.703 1 46.34 191 GLU A CA 1
ATOM 1543 C C . GLU A 1 191 ? -6.023 27.672 15.719 1 46.34 191 GLU A C 1
ATOM 1545 O O . GLU A 1 191 ? -5.848 27.984 14.539 1 46.34 191 GLU A O 1
ATOM 1550 N N . ILE A 1 192 ? -5.328 26.672 16.188 1 49 192 ILE A N 1
ATOM 1551 C CA . ILE A 1 192 ? -4.66 25.734 15.305 1 49 192 ILE A CA 1
ATOM 1552 C C . ILE A 1 192 ? -5.691 25.047 14.406 1 49 192 ILE A C 1
ATOM 1554 O O . ILE A 1 192 ? -6.516 24.266 14.883 1 49 192 ILE A O 1
ATOM 1558 N N . PHE A 1 193 ? -6.246 25.938 13.703 1 46.22 193 PHE A N 1
ATOM 1559 C CA . PHE A 1 193 ? -7.168 25.406 12.703 1 46.22 193 PHE A CA 1
ATOM 1560 C C . PHE A 1 193 ? -6.555 24.203 11.984 1 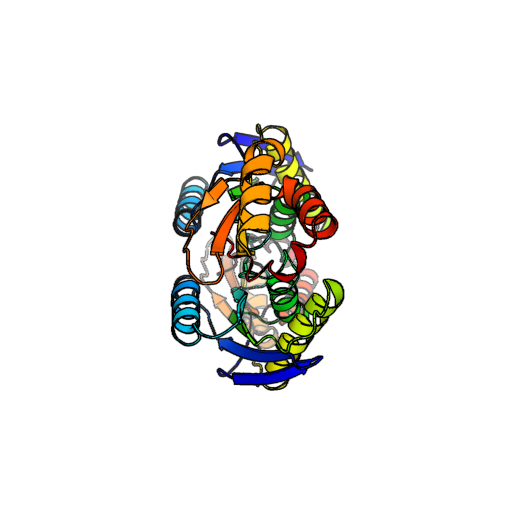46.22 193 PHE A C 1
ATOM 1562 O O . PHE A 1 193 ? -5.344 24 12.047 1 46.22 193 PHE A O 1
ATOM 1569 N N . LYS A 1 194 ? -7 23.969 10.727 1 44.62 194 LYS A N 1
ATOM 1570 C CA . LYS A 1 194 ? -7.035 22.906 9.719 1 44.62 194 LYS A CA 1
ATOM 1571 C C . LYS A 1 194 ? -5.637 22.625 9.172 1 44.62 194 LYS A C 1
ATOM 1573 O O . LYS A 1 194 ? -4.984 23.516 8.633 1 44.62 194 LYS A O 1
ATOM 1578 N N . PHE A 1 195 ? -4.688 21.953 9.891 1 41.88 195 PHE A N 1
ATOM 1579 C CA . PHE A 1 195 ? -3.395 21.5 9.391 1 41.88 195 PHE A CA 1
ATOM 1580 C C . PHE A 1 195 ? -3.469 21.172 7.906 1 41.88 195 PHE A C 1
ATOM 1582 O O . PHE A 1 195 ? -4.223 20.281 7.492 1 41.88 195 PHE A O 1
ATOM 1589 N N . HIS A 1 196 ? -3.387 22.109 7.062 1 37.22 196 HIS A N 1
ATOM 1590 C CA . HIS A 1 196 ? -3.363 21.891 5.621 1 37.22 196 HIS A CA 1
ATOM 1591 C C . HIS A 1 196 ? -2.092 21.172 5.191 1 37.22 196 HIS A C 1
ATOM 1593 O O . HIS A 1 196 ? -0.984 21.609 5.504 1 37.22 196 HIS A O 1
ATOM 1599 N N . LYS A 1 197 ? -1.81 19.875 5.148 1 33.84 197 LYS A N 1
ATOM 1600 C CA . LYS A 1 197 ? -0.677 19.234 4.484 1 33.84 197 LYS A CA 1
ATOM 1601 C C . LYS A 1 197 ? -0.472 19.812 3.082 1 33.84 197 LYS A C 1
ATOM 1603 O O . LYS A 1 197 ? -1.358 19.719 2.232 1 33.84 197 LYS A O 1
ATOM 1608 N N . GLU A 1 198 ? 0.264 20.906 2.697 1 30.31 198 GLU A N 1
ATOM 1609 C CA . GLU A 1 198 ? 0.796 21.188 1.366 1 30.31 198 GLU A CA 1
ATOM 1610 C C . GLU A 1 198 ? 1.749 20.078 0.912 1 30.31 198 GLU A C 1
ATOM 1612 O O . GLU A 1 198 ? 2.533 19.562 1.71 1 30.31 198 GLU A O 1
ATOM 1617 N N . MET B 1 1 ? -15 -7.926 -3.084 1 93.56 1 MET B N 1
ATOM 1618 C CA . MET B 1 1 ? -15.078 -6.539 -3.539 1 93.56 1 MET B CA 1
ATOM 1619 C C . MET B 1 1 ? -16.516 -6.047 -3.527 1 93.56 1 MET B C 1
ATOM 1621 O O . MET B 1 1 ? -17.453 -6.848 -3.562 1 93.56 1 MET B O 1
ATOM 1625 N N . PRO B 1 2 ? -16.656 -4.805 -3.414 1 94.5 2 PRO B N 1
ATOM 1626 C CA . PRO B 1 2 ? -18.031 -4.285 -3.385 1 94.5 2 PRO B CA 1
ATOM 1627 C C . PRO B 1 2 ? -18.75 -4.469 -4.715 1 94.5 2 PRO B C 1
ATOM 1629 O O . PRO B 1 2 ? -18.188 -4.211 -5.777 1 94.5 2 PRO B O 1
ATOM 1632 N N . LYS B 1 3 ? -19.984 -4.914 -4.645 1 88.25 3 LYS B N 1
ATOM 1633 C CA . LYS B 1 3 ? -20.797 -5.113 -5.836 1 88.25 3 LYS B CA 1
ATOM 1634 C C . LYS B 1 3 ? -21.203 -3.777 -6.453 1 88.25 3 LYS B C 1
ATOM 1636 O O . LYS B 1 3 ? -21.219 -3.635 -7.68 1 88.25 3 LYS B O 1
ATOM 1641 N N . ASN B 1 4 ? -21.578 -2.848 -5.543 1 87.69 4 ASN B N 1
ATOM 1642 C CA . ASN B 1 4 ? -22 -1.508 -5.945 1 87.69 4 ASN B CA 1
ATOM 1643 C C . ASN B 1 4 ? -21.438 -0.442 -5.004 1 87.69 4 ASN B C 1
ATOM 1645 O O . ASN B 1 4 ? -20.922 -0.762 -3.938 1 87.69 4 ASN B O 1
ATOM 1649 N N . ASN B 1 5 ? -21.5 0.75 -5.512 1 92.44 5 ASN B N 1
ATOM 1650 C CA . ASN B 1 5 ? -21.156 1.858 -4.629 1 92.44 5 ASN B CA 1
ATOM 1651 C C . ASN B 1 5 ? -22.203 2.049 -3.533 1 92.44 5 ASN B C 1
ATOM 1653 O O . ASN B 1 5 ? -23.406 1.87 -3.773 1 92.44 5 ASN B O 1
ATOM 1657 N N . SER B 1 6 ? -21.766 2.316 -2.377 1 95.62 6 SER B N 1
ATOM 1658 C CA . SER B 1 6 ? -22.641 2.564 -1.24 1 95.62 6 SER B CA 1
ATOM 1659 C C . SER B 1 6 ? -22.062 3.621 -0.308 1 95.62 6 SER B C 1
ATOM 1661 O O . SER B 1 6 ? -20.938 4.086 -0.518 1 95.62 6 SER B O 1
ATOM 1663 N N . ASN B 1 7 ? -22.891 4.062 0.595 1 97.06 7 ASN B N 1
ATOM 1664 C CA . ASN B 1 7 ? -22.422 5.004 1.603 1 97.06 7 ASN B CA 1
ATOM 1665 C C . ASN B 1 7 ? -23.078 4.758 2.957 1 97.06 7 ASN B C 1
ATOM 1667 O O . ASN B 1 7 ? -24.078 4.043 3.043 1 97.06 7 ASN B O 1
ATOM 1671 N N . SER B 1 8 ? -22.469 5.227 3.975 1 98 8 SER B N 1
ATOM 1672 C CA . SER B 1 8 ? -22.984 5.172 5.34 1 98 8 SER B CA 1
ATOM 1673 C C . SER B 1 8 ? -22.578 6.41 6.133 1 98 8 SER B C 1
ATOM 1675 O O . SER B 1 8 ? -21.672 7.141 5.738 1 98 8 SER B O 1
ATOM 1677 N N . LYS B 1 9 ? -23.375 6.641 7.188 1 98.25 9 LYS B N 1
ATOM 1678 C CA . LYS B 1 9 ? -23.141 7.805 8.039 1 98.25 9 LYS B CA 1
ATOM 1679 C C . LYS B 1 9 ? -23.156 7.418 9.516 1 98.25 9 LYS B C 1
ATOM 1681 O O . LYS B 1 9 ? -24.016 6.641 9.945 1 98.25 9 LYS B O 1
ATOM 1686 N N . ILE B 1 10 ? -22.125 7.891 10.211 1 98 10 ILE B N 1
ATOM 1687 C CA . ILE B 1 10 ? -22.125 7.707 11.664 1 98 10 ILE B CA 1
ATOM 1688 C C . ILE B 1 10 ? -21.797 9.023 12.352 1 98 10 ILE B C 1
ATOM 1690 O O . ILE B 1 10 ? -21.219 9.93 11.734 1 98 10 ILE B O 1
ATOM 1694 N N . GLU B 1 11 ? -22.203 9.125 13.586 1 97.81 11 GLU B N 1
ATOM 1695 C CA . GLU B 1 11 ? -21.891 10.273 14.422 1 97.81 11 GLU B CA 1
ATOM 1696 C C . GLU B 1 11 ? -21.125 9.852 15.672 1 97.81 11 GLU B C 1
ATOM 1698 O O . GLU B 1 11 ? -21.531 8.914 16.375 1 97.81 11 GLU B O 1
ATOM 1703 N N . ILE B 1 12 ? -20 10.492 15.867 1 96.62 12 ILE B N 1
ATOM 1704 C CA . ILE B 1 12 ? -19.172 10.234 17.047 1 96.62 12 ILE B CA 1
ATOM 1705 C C . ILE B 1 12 ? -18.844 11.555 17.734 1 96.62 12 ILE B C 1
ATOM 1707 O O . ILE B 1 12 ? -18.094 12.367 17.188 1 96.62 12 ILE B O 1
ATOM 1711 N N . LYS B 1 13 ? -19.25 11.766 18.938 1 94.69 13 LYS B N 1
ATOM 1712 C CA . LYS B 1 13 ? -19.031 12.984 19.703 1 94.69 13 LYS B CA 1
ATOM 1713 C C . LYS B 1 13 ? -19.344 14.227 18.875 1 94.69 13 LYS B C 1
ATOM 1715 O O . LYS B 1 13 ? -18.5 15.117 18.75 1 94.69 13 LYS B O 1
ATOM 1720 N N . LYS B 1 14 ? -20.422 14.211 18.203 1 94.75 14 LYS B N 1
ATOM 1721 C CA . LYS B 1 14 ? -21.016 15.305 17.438 1 94.75 14 LYS B CA 1
ATOM 1722 C C . LYS B 1 14 ? -20.344 15.461 16.078 1 94.75 14 LYS B C 1
ATOM 1724 O O . LYS B 1 14 ? -20.812 16.219 15.227 1 94.75 14 LYS B O 1
ATOM 1729 N N . SER B 1 15 ? -19.25 14.734 15.883 1 95.31 15 SER B N 1
ATOM 1730 C CA . SER B 1 15 ? -18.641 14.727 14.562 1 95.31 15 SER B CA 1
ATOM 1731 C C . SER B 1 15 ? -19.359 13.75 13.633 1 95.31 15 SER B C 1
ATOM 1733 O O . SER B 1 15 ? -19.766 12.664 14.055 1 95.31 15 SER B O 1
ATOM 1735 N N . ILE B 1 16 ? -19.484 14.195 12.414 1 97.56 16 ILE B N 1
ATOM 1736 C CA . ILE B 1 16 ? -20.188 13.367 11.438 1 97.56 16 ILE B CA 1
ATOM 1737 C C . ILE B 1 16 ? -19.172 12.766 10.453 1 97.56 16 ILE B C 1
ATOM 1739 O O . ILE B 1 16 ? -18.328 13.484 9.922 1 97.56 16 ILE B O 1
ATOM 1743 N N . PHE B 1 17 ? -19.281 11.492 10.266 1 98.19 17 PHE B N 1
ATOM 1744 C CA . PHE B 1 17 ? -18.438 10.766 9.312 1 98.19 17 PHE B CA 1
ATOM 1745 C C . PHE B 1 17 ? -19.297 10.125 8.227 1 98.19 17 PHE B C 1
ATOM 1747 O O . PHE B 1 17 ? -20.172 9.312 8.516 1 98.19 17 PHE B O 1
ATOM 1754 N N . VAL B 1 18 ? -19.047 10.508 7.039 1 98.38 18 VAL B N 1
ATOM 1755 C CA . VAL B 1 18 ? -19.734 9.922 5.891 1 98.38 18 VAL B CA 1
ATOM 1756 C C . VAL B 1 18 ? -18.734 9.141 5.039 1 98.38 18 VAL B C 1
ATOM 1758 O O . VAL B 1 18 ? -17.797 9.719 4.48 1 98.38 18 VAL B O 1
ATOM 1761 N N . SER B 1 19 ? -18.984 7.871 4.93 1 98.62 19 SER B N 1
ATOM 1762 C CA . SER B 1 19 ? -18.062 7.02 4.18 1 98.62 19 SER B CA 1
ATOM 1763 C C . SER B 1 19 ? -18.703 6.52 2.889 1 98.62 19 SER B C 1
ATOM 1765 O O . SER B 1 19 ? -19.875 6.141 2.879 1 98.62 19 SER B O 1
ATOM 1767 N N . TYR B 1 20 ? -17.953 6.57 1.83 1 98.38 20 TYR B N 1
ATOM 1768 C CA . TYR B 1 20 ? -18.312 6.008 0.533 1 98.38 20 TYR B CA 1
ATOM 1769 C C . TYR B 1 20 ? -17.422 4.824 0.184 1 98.38 20 TYR B C 1
ATOM 1771 O O . TYR B 1 20 ? -16.203 4.891 0.356 1 98.38 20 TYR B O 1
ATOM 1779 N N . ILE B 1 21 ? -18.016 3.785 -0.239 1 98.5 21 ILE B N 1
ATOM 1780 C CA . ILE B 1 21 ? -17.266 2.631 -0.717 1 98.5 21 ILE B CA 1
ATOM 1781 C C . ILE B 1 21 ? -17.516 2.432 -2.211 1 98.5 21 ILE B C 1
ATOM 1783 O O . ILE B 1 21 ? -18.672 2.48 -2.664 1 98.5 21 ILE B O 1
ATOM 1787 N N . LEU B 1 22 ? -16.484 2.281 -2.959 1 97.69 22 LEU B N 1
ATOM 1788 C CA . LEU B 1 22 ? -16.562 2.184 -4.414 1 97.69 22 LEU B CA 1
ATOM 1789 C C . LEU B 1 22 ? -15.789 0.966 -4.914 1 97.69 22 LEU B C 1
ATOM 1791 O O . LEU B 1 22 ? -14.727 0.632 -4.379 1 97.69 22 LEU B O 1
ATOM 1795 N N . ASN B 1 23 ? -16.328 0.352 -5.945 1 96.19 23 ASN B N 1
ATOM 1796 C CA . ASN B 1 23 ? -15.578 -0.66 -6.684 1 96.19 23 ASN B CA 1
ATOM 1797 C C . ASN B 1 23 ? -14.633 -0.026 -7.699 1 96.19 23 ASN B C 1
ATOM 1799 O O . ASN B 1 23 ? -15.07 0.699 -8.594 1 96.19 23 ASN B O 1
ATOM 1803 N N . ILE B 1 24 ? -13.305 -0.272 -7.484 1 94.62 24 ILE B N 1
ATOM 1804 C CA . ILE B 1 24 ? -12.305 0.297 -8.375 1 94.62 24 ILE B CA 1
ATOM 1805 C C . ILE B 1 24 ? -11.281 -0.773 -8.75 1 94.62 24 ILE B C 1
ATOM 1807 O O . ILE B 1 24 ? -10.633 -1.354 -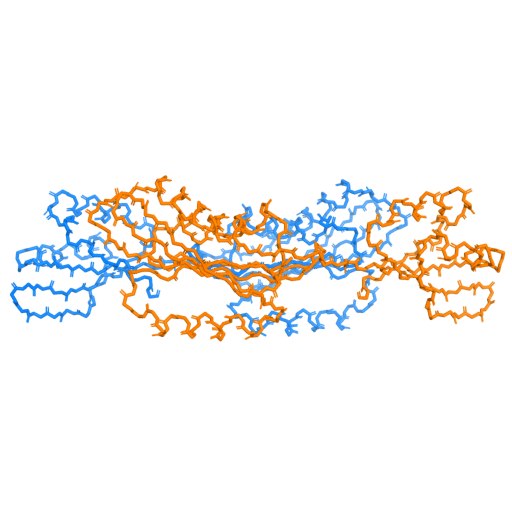7.875 1 94.62 24 ILE B O 1
ATOM 1811 N N . GLU B 1 25 ? -11.078 -0.951 -10.008 1 89.44 25 GLU B N 1
ATOM 1812 C CA . GLU B 1 25 ? -10.227 -2.053 -10.445 1 89.44 25 GLU B CA 1
ATOM 1813 C C . GLU B 1 25 ? -8.93 -1.538 -11.062 1 89.44 25 GLU B C 1
ATOM 1815 O O . GLU B 1 25 ? -7.906 -2.227 -11.031 1 89.44 25 GLU B O 1
ATOM 1820 N N . LYS B 1 26 ? -9.047 -0.341 -11.57 1 88.12 26 LYS B N 1
ATOM 1821 C CA . LYS B 1 26 ? -7.891 0.17 -12.289 1 88.12 26 LYS B CA 1
ATOM 1822 C C . LYS B 1 26 ? -7.195 1.276 -11.5 1 88.12 26 LYS B C 1
ATOM 1824 O O . LYS B 1 26 ? -7.848 2.178 -10.977 1 88.12 26 LYS B O 1
ATOM 1829 N N . LYS B 1 27 ? -5.891 1.223 -11.523 1 85.81 27 LYS B N 1
ATOM 1830 C CA . LYS B 1 27 ? -5.055 2.195 -10.82 1 85.81 27 LYS B CA 1
ATOM 1831 C C . LYS B 1 27 ? -5.305 3.607 -11.336 1 85.81 27 LYS B C 1
ATOM 1833 O O . LYS B 1 27 ? -5.328 4.566 -10.562 1 85.81 27 LYS B O 1
ATOM 1838 N N . GLU B 1 28 ? -5.449 3.727 -12.547 1 85.62 28 GLU B N 1
ATOM 1839 C CA . GLU B 1 28 ? -5.594 5.02 -13.211 1 85.62 28 GLU B CA 1
ATOM 1840 C C . GLU B 1 28 ? -6.875 5.723 -12.773 1 85.62 28 GLU B C 1
ATOM 1842 O O . GLU B 1 28 ? -6.957 6.953 -12.805 1 85.62 28 GLU B O 1
ATOM 1847 N N . ASP B 1 29 ? -7.871 4.961 -12.336 1 91.75 29 ASP B N 1
ATOM 1848 C CA . ASP B 1 29 ? -9.172 5.504 -11.969 1 91.75 29 ASP B CA 1
ATOM 1849 C C . ASP B 1 29 ? -9.164 6.043 -10.547 1 91.75 29 ASP B C 1
ATOM 1851 O O . ASP B 1 29 ? -10.023 6.844 -10.172 1 91.75 29 ASP B O 1
ATOM 1855 N N . ILE B 1 30 ? -8.211 5.637 -9.789 1 92 30 ILE B N 1
ATOM 1856 C CA . ILE B 1 30 ? -8.188 5.953 -8.367 1 92 30 ILE B CA 1
ATOM 1857 C C . ILE B 1 30 ? -8.039 7.461 -8.18 1 92 30 ILE B C 1
ATOM 1859 O O . ILE B 1 30 ? -8.875 8.094 -7.523 1 92 30 ILE B O 1
ATOM 1863 N N . ASN B 1 31 ? -7.02 7.98 -8.789 1 90.12 31 ASN B N 1
ATOM 1864 C CA . ASN B 1 31 ? -6.742 9.406 -8.633 1 90.12 31 ASN B CA 1
ATOM 1865 C C . ASN B 1 31 ? -7.887 10.266 -9.156 1 90.12 31 ASN B C 1
ATOM 1867 O O . ASN B 1 31 ? -8.258 11.266 -8.539 1 90.12 31 ASN B O 1
ATOM 1871 N N . LYS B 1 32 ? -8.359 9.852 -10.25 1 93.5 32 LYS B N 1
ATOM 1872 C CA . LYS B 1 32 ? -9.469 10.586 -10.844 1 93.5 32 LYS B CA 1
ATOM 1873 C C . LYS B 1 32 ? -10.68 10.602 -9.914 1 93.5 32 LYS B C 1
ATOM 1875 O O . LYS B 1 32 ? -11.32 11.641 -9.742 1 93.5 32 LYS B O 1
ATOM 1880 N N . THR B 1 33 ? -10.984 9.461 -9.383 1 95.31 33 THR B N 1
ATOM 1881 C CA . THR B 1 33 ? -12.141 9.336 -8.492 1 95.31 33 THR B CA 1
ATOM 1882 C C . THR B 1 33 ? -11.938 10.156 -7.223 1 95.31 33 THR B C 1
ATOM 1884 O O . THR B 1 33 ? -12.836 10.883 -6.797 1 95.31 33 THR B O 1
ATOM 1887 N N . ILE B 1 34 ? -10.812 10.078 -6.641 1 94.81 34 ILE B N 1
ATOM 1888 C CA . ILE B 1 34 ? -10.492 10.82 -5.426 1 94.81 34 ILE B CA 1
ATOM 1889 C C . ILE B 1 34 ? -10.641 12.32 -5.676 1 94.81 34 ILE B C 1
ATOM 1891 O O . ILE B 1 34 ? -11.25 13.031 -4.879 1 94.81 34 ILE B O 1
ATOM 1895 N N . LYS B 1 35 ? -10.078 12.766 -6.785 1 93.88 35 LYS B N 1
ATOM 1896 C CA . LYS B 1 35 ? -10.164 14.18 -7.145 1 93.88 35 LYS B CA 1
ATOM 1897 C C . LYS B 1 35 ? -11.617 14.617 -7.281 1 93.88 35 LYS B C 1
ATOM 1899 O O . LYS B 1 35 ? -11.992 15.711 -6.832 1 93.88 35 LYS B O 1
ATOM 1904 N N . LYS B 1 36 ? -12.367 13.805 -7.887 1 95.12 36 LYS B N 1
ATOM 1905 C CA . LYS B 1 36 ? -13.789 14.078 -8.062 1 95.12 36 LYS B CA 1
ATOM 1906 C C . LYS B 1 36 ? -14.484 14.281 -6.723 1 95.12 36 LYS B C 1
ATOM 1908 O O . LYS B 1 36 ? -15.266 15.219 -6.551 1 95.12 36 LYS B O 1
ATOM 1913 N N . TYR B 1 37 ? -14.203 13.445 -5.754 1 94.5 37 TYR B N 1
ATOM 1914 C CA . TYR B 1 37 ? -14.852 13.531 -4.449 1 94.5 37 TYR B CA 1
ATOM 1915 C C . TYR B 1 37 ? -14.328 14.719 -3.654 1 94.5 37 TYR B C 1
ATOM 1917 O O . TYR B 1 37 ? -15.07 15.336 -2.891 1 94.5 37 TYR B O 1
ATOM 1925 N N . LYS B 1 38 ? -13.109 15.016 -3.842 1 92.69 38 LYS B N 1
ATOM 1926 C CA . LYS B 1 38 ? -12.547 16.188 -3.176 1 92.69 38 LYS B CA 1
ATOM 1927 C C . LYS B 1 38 ? -13.219 17.469 -3.666 1 92.69 38 LYS B C 1
ATOM 1929 O O . LYS B 1 38 ? -13.477 18.375 -2.877 1 92.69 38 LYS B O 1
ATOM 1934 N N . ILE B 1 39 ? -13.484 17.484 -4.91 1 92.75 39 ILE B N 1
ATOM 1935 C CA . ILE B 1 39 ? -14.141 18.641 -5.504 1 92.75 39 ILE B CA 1
ATOM 1936 C C . ILE B 1 39 ? -15.602 18.688 -5.074 1 92.75 39 ILE B C 1
ATOM 1938 O O . ILE B 1 39 ? -16.109 19.75 -4.699 1 92.75 39 ILE B O 1
ATOM 1942 N N . LYS B 1 40 ? -16.234 17.578 -5.074 1 93.62 40 LYS B N 1
ATOM 1943 C CA . LYS B 1 40 ? -17.641 17.469 -4.734 1 93.62 40 LYS B CA 1
ATOM 1944 C C . LYS B 1 40 ? -17.891 17.859 -3.283 1 93.62 40 LYS B C 1
ATOM 1946 O O . LYS B 1 40 ? -18.922 18.469 -2.969 1 93.62 40 LYS B O 1
ATOM 1951 N N . PHE B 1 41 ? -16.953 17.484 -2.428 1 93.38 41 PHE B N 1
ATOM 1952 C CA . PHE B 1 41 ? -17.156 17.703 -1.002 1 93.38 41 PHE B CA 1
ATOM 1953 C C . PHE B 1 41 ? -16.125 18.656 -0.44 1 93.38 41 PHE B C 1
ATOM 1955 O O . PHE B 1 41 ? -15.484 18.375 0.581 1 93.38 41 PHE B O 1
ATOM 1962 N N . LYS B 1 42 ? -15.969 19.719 -1.083 1 86.69 42 LYS B N 1
ATOM 1963 C CA . LYS B 1 42 ? -14.969 20.719 -0.724 1 86.69 42 LYS B CA 1
ATOM 1964 C C . LYS B 1 42 ? -15.266 21.328 0.641 1 86.69 42 LYS B C 1
ATOM 1966 O O . LYS B 1 42 ? -14.375 21.891 1.286 1 86.69 42 LYS B O 1
ATOM 1971 N N . ASN B 1 43 ? -16.453 21.156 1.108 1 87.19 43 ASN B N 1
ATOM 1972 C CA . ASN B 1 43 ? -16.875 21.75 2.373 1 87.19 43 ASN B CA 1
ATOM 1973 C C . ASN B 1 43 ? -16.609 20.812 3.549 1 87.19 43 ASN B C 1
ATOM 1975 O O . ASN B 1 43 ? -16.75 21.203 4.707 1 87.19 43 ASN B O 1
ATOM 1979 N N . ALA B 1 44 ? -16.25 19.594 3.275 1 85.06 44 ALA B N 1
ATOM 1980 C CA . ALA B 1 44 ? -15.883 18.688 4.352 1 85.06 44 ALA B CA 1
ATOM 1981 C C . ALA B 1 44 ? -14.594 19.141 5.039 1 85.06 44 ALA B C 1
ATOM 1983 O O . ALA B 1 44 ? -13.695 19.672 4.391 1 85.06 44 ALA B O 1
ATOM 1984 N N . THR B 1 45 ? -14.609 18.844 6.309 1 82.88 45 THR B N 1
ATOM 1985 C CA . THR B 1 45 ? -13.398 19.203 7.043 1 82.88 45 THR B CA 1
ATOM 1986 C C . THR B 1 45 ? -12.203 18.391 6.555 1 82.88 45 THR B C 1
ATOM 1988 O O . THR B 1 45 ? -11.102 18.922 6.395 1 82.88 45 THR B O 1
ATOM 1991 N N . HIS B 1 46 ? -12.375 17.188 6.359 1 91.31 46 HIS B N 1
ATOM 1992 C CA . HIS B 1 46 ? -11.359 16.266 5.859 1 91.31 46 HIS B CA 1
ATOM 1993 C C . HIS B 1 46 ? -11.953 15.289 4.852 1 91.31 46 HIS B C 1
ATOM 1995 O O . HIS B 1 46 ? -13.086 14.828 5.016 1 91.31 46 HIS B O 1
ATOM 2001 N N . VAL B 1 47 ? -11.156 15.031 3.811 1 95.31 47 VAL B N 1
ATOM 2002 C CA . VAL B 1 47 ? -11.469 13.984 2.84 1 95.31 47 VAL B CA 1
ATOM 2003 C C . VAL B 1 47 ? -10.383 12.914 2.875 1 95.31 47 VAL B C 1
ATOM 2005 O O . VAL B 1 47 ? -9.383 13.008 2.166 1 95.31 47 VAL B O 1
ATOM 2008 N N . VAL B 1 48 ? -10.664 11.867 3.623 1 97.62 48 VAL B N 1
ATOM 2009 C CA . VAL B 1 48 ? -9.719 10.781 3.898 1 97.62 48 VAL B CA 1
ATOM 2010 C C . VAL B 1 48 ? -10.031 9.594 2.996 1 97.62 48 VAL B C 1
ATOM 2012 O O . VAL B 1 48 ? -11.188 9.352 2.643 1 97.62 48 VAL B O 1
ATOM 2015 N N . TYR B 1 49 ? -8.977 8.852 2.633 1 98.5 49 TYR B N 1
ATOM 2016 C CA . TYR B 1 49 ? -9.297 7.676 1.834 1 98.5 49 TYR B CA 1
ATOM 2017 C C . TYR B 1 49 ? -8.297 6.555 2.086 1 98.5 49 TYR B C 1
ATOM 2019 O O . TYR B 1 49 ? -7.211 6.793 2.621 1 98.5 49 TYR B O 1
ATOM 2027 N N . GLY B 1 50 ? -8.664 5.391 1.748 1 98.62 50 GLY B N 1
ATOM 2028 C CA . GLY B 1 50 ? -7.883 4.172 1.627 1 98.62 50 GLY B CA 1
ATOM 2029 C C . GLY B 1 50 ? -8.352 3.27 0.501 1 98.62 50 GLY B C 1
ATOM 2030 O O . GLY B 1 50 ? -9.539 3.234 0.181 1 98.62 50 GLY B O 1
ATOM 2031 N N . PHE B 1 51 ? -7.367 2.557 -0.078 1 98.25 51 PHE B N 1
ATOM 2032 C CA . PHE B 1 51 ? -7.797 1.657 -1.143 1 98.25 51 PHE B CA 1
ATOM 2033 C C . PHE B 1 51 ? -6.848 0.471 -1.267 1 98.25 51 PHE B C 1
ATOM 2035 O O . PHE B 1 51 ? -5.715 0.524 -0.787 1 98.25 51 PHE B O 1
ATOM 2042 N N . ARG B 1 52 ? -7.363 -0.495 -1.876 1 97.31 52 ARG B N 1
ATOM 2043 C CA . ARG B 1 52 ? -6.633 -1.701 -2.248 1 97.31 52 ARG B CA 1
ATOM 2044 C C . ARG B 1 52 ? -7.113 -2.242 -3.59 1 97.31 52 ARG B C 1
ATOM 2046 O O . ARG B 1 52 ? -8.312 -2.404 -3.805 1 97.31 52 ARG B O 1
ATOM 2053 N N . ILE B 1 53 ? -6.18 -2.496 -4.453 1 95.69 53 ILE B N 1
ATOM 2054 C CA . ILE B 1 53 ? -6.531 -3.121 -5.723 1 95.69 53 ILE B CA 1
ATOM 2055 C C . ILE B 1 53 ? -5.57 -4.273 -6.012 1 95.69 53 ILE B C 1
ATOM 2057 O O . ILE B 1 53 ? -4.43 -4.273 -5.539 1 95.69 53 ILE B O 1
ATOM 2061 N N . GLY B 1 54 ? -6.125 -5.223 -6.777 1 92.5 54 GLY B N 1
ATOM 2062 C CA . GLY B 1 54 ? -5.277 -6.32 -7.211 1 92.5 54 GLY B CA 1
ATOM 2063 C C . GLY B 1 54 ? -5.594 -7.629 -6.512 1 92.5 54 GLY B C 1
ATOM 2064 O O . GLY B 1 54 ? -6.738 -7.867 -6.117 1 92.5 54 GLY B O 1
ATOM 2065 N N . SER B 1 55 ? -4.543 -8.5 -6.477 1 89.5 55 SER B N 1
ATOM 2066 C CA . SER B 1 55 ? -4.699 -9.836 -5.906 1 89.5 55 SER B CA 1
ATOM 2067 C C . SER B 1 55 ? -3.783 -10.031 -4.707 1 89.5 55 SER B C 1
ATOM 2069 O O . SER B 1 55 ? -3.068 -9.117 -4.301 1 89.5 55 SER B O 1
ATOM 2071 N N . LYS B 1 56 ? -3.904 -11.18 -4.129 1 87.06 56 LYS B N 1
ATOM 2072 C CA . LYS B 1 56 ? -3.08 -11.508 -2.973 1 87.06 56 LYS B CA 1
ATOM 2073 C C . LYS B 1 56 ? -1.598 -11.508 -3.336 1 87.06 56 LYS B C 1
ATOM 2075 O O . LYS B 1 56 ? -0.75 -11.156 -2.512 1 87.06 56 LYS B O 1
ATOM 2080 N N . ASN B 1 57 ? -1.326 -11.891 -4.57 1 89.44 57 ASN B N 1
ATOM 2081 C CA . ASN B 1 57 ? 0.067 -12.039 -4.973 1 89.44 57 ASN B CA 1
ATOM 2082 C C . ASN B 1 57 ? 0.612 -10.758 -5.594 1 89.44 57 ASN B C 1
ATOM 2084 O O . ASN B 1 57 ? 1.808 -10.656 -5.875 1 89.44 57 ASN B O 1
ATOM 2088 N N . SER B 1 58 ? -0.234 -9.906 -5.859 1 93.44 58 SER B N 1
ATOM 2089 C CA . SER B 1 58 ? 0.113 -8.617 -6.449 1 93.44 58 SER B CA 1
ATOM 2090 C C . SER B 1 58 ? -0.924 -7.551 -6.105 1 93.44 58 SER B C 1
ATOM 2092 O O . SER B 1 58 ? -2.047 -7.582 -6.613 1 93.44 58 SER B O 1
ATOM 2094 N N . PHE B 1 59 ? -0.474 -6.582 -5.238 1 95.06 59 PHE B N 1
ATOM 2095 C CA . PHE B 1 59 ? -1.48 -5.605 -4.836 1 95.06 59 PHE B CA 1
ATOM 2096 C C . PHE B 1 59 ? -0.894 -4.199 -4.82 1 95.06 59 PHE B C 1
ATOM 2098 O O . PHE B 1 59 ? 0.326 -4.027 -4.871 1 95.06 59 PHE B O 1
ATOM 2105 N N . LEU B 1 60 ? -1.774 -3.246 -4.879 1 96.12 60 LEU B N 1
ATOM 2106 C CA . LEU B 1 60 ? -1.545 -1.819 -4.676 1 96.12 60 LEU B CA 1
ATOM 2107 C C . LEU B 1 60 ? -2.428 -1.279 -3.559 1 96.12 60 LEU B C 1
ATOM 2109 O O . LEU B 1 60 ? -3.656 -1.367 -3.633 1 96.12 60 LEU B O 1
ATOM 2113 N N . HIS B 1 61 ? -1.755 -0.772 -2.508 1 96.75 61 HIS B N 1
ATOM 2114 C CA . HIS B 1 61 ? -2.428 -0.129 -1.385 1 96.75 61 HIS B CA 1
ATOM 2115 C C . HIS B 1 61 ? -2.127 1.365 -1.345 1 96.75 61 HIS B C 1
ATOM 2117 O O . HIS B 1 61 ? -1.013 1.787 -1.666 1 96.75 61 HIS B O 1
ATOM 2123 N N . GLY B 1 62 ? -3.139 2.064 -0.929 1 97.5 62 GLY B N 1
ATOM 2124 C CA . GLY B 1 62 ? -2.885 3.475 -0.683 1 97.5 62 GLY B CA 1
ATOM 2125 C C . GLY B 1 62 ? -3.818 4.078 0.349 1 97.5 62 GLY B C 1
ATOM 2126 O O . GLY B 1 62 ? -4.863 3.502 0.661 1 97.5 62 GLY B O 1
ATOM 2127 N N . MET B 1 63 ? -3.32 5.184 0.899 1 97.81 63 MET B N 1
ATOM 2128 C CA . MET B 1 63 ? -4.141 5.887 1.881 1 97.81 63 MET B CA 1
ATOM 2129 C C . MET B 1 63 ? -3.709 7.344 2.008 1 97.81 63 MET B C 1
ATOM 2131 O O . MET B 1 63 ? -2.619 7.711 1.562 1 97.81 63 MET B O 1
ATOM 2135 N N . SER B 1 64 ? -4.625 8.109 2.541 1 97.25 64 SER B N 1
ATOM 2136 C CA . SER B 1 64 ? -4.34 9.5 2.867 1 97.25 64 SER B CA 1
ATOM 2137 C C . SER B 1 64 ? -5.105 9.945 4.109 1 97.25 64 SER B C 1
ATOM 2139 O O . SER B 1 64 ? -6.312 9.719 4.215 1 97.25 64 SER B O 1
ATOM 2141 N N . ASP B 1 65 ? -4.367 10.578 4.906 1 95.25 65 ASP B N 1
ATOM 2142 C CA . ASP B 1 65 ? -4.973 11.125 6.117 1 95.25 65 ASP B CA 1
ATOM 2143 C C . ASP B 1 65 ? -5.59 12.5 5.848 1 95.25 65 ASP B C 1
ATOM 2145 O O . ASP B 1 65 ? -6.246 13.07 6.719 1 95.25 65 ASP B O 1
ATOM 2149 N N . ASP B 1 66 ? -5.406 12.883 4.586 1 92.5 66 ASP B N 1
ATOM 2150 C CA . ASP B 1 66 ? -5.73 14.289 4.344 1 92.5 66 ASP B CA 1
ATOM 2151 C C . ASP B 1 66 ? -5.098 15.188 5.402 1 92.5 66 ASP B C 1
ATOM 2153 O O . ASP B 1 66 ? -3.893 15.102 5.656 1 92.5 66 ASP B O 1
ATOM 2157 N N . ARG B 1 67 ? -5.82 16.078 6.023 1 83.56 67 ARG B N 1
ATOM 2158 C CA . ARG B 1 67 ? -5.254 17.031 6.973 1 83.56 67 ARG B CA 1
ATOM 2159 C C . ARG B 1 67 ? -5.344 16.5 8.398 1 83.56 67 ARG B C 1
ATOM 2161 O O . ARG B 1 67 ? -5.027 17.219 9.352 1 83.56 67 ARG B O 1
ATOM 2168 N N . GLU B 1 68 ? -5.797 15.227 8.562 1 89.88 68 GLU B N 1
ATOM 2169 C CA . GLU B 1 68 ? -5.781 14.602 9.875 1 89.88 68 GLU B CA 1
ATOM 2170 C C . GLU B 1 68 ? -4.359 14.266 10.32 1 89.88 68 GLU B C 1
ATOM 2172 O O . GLU B 1 68 ? -3.459 14.148 9.484 1 89.88 68 GLU B O 1
ATOM 2177 N N . PRO B 1 69 ? -4.199 14.148 11.672 1 85.19 69 PRO B N 1
ATOM 2178 C CA . PRO B 1 69 ? -2.889 13.688 12.141 1 85.19 69 PRO B CA 1
ATOM 2179 C C . PRO B 1 69 ? -2.445 12.383 11.477 1 85.19 69 PRO B C 1
ATOM 2181 O O . PRO B 1 69 ? -3.283 11.547 11.133 1 85.19 69 PRO B O 1
ATOM 2184 N N . ASN B 1 70 ? -1.162 12.211 11.352 1 87.75 70 ASN B N 1
ATOM 2185 C CA . ASN B 1 70 ? -0.583 11.094 10.609 1 87.75 70 ASN B CA 1
ATOM 2186 C C . ASN B 1 70 ? -1.122 9.758 11.109 1 87.75 70 ASN B C 1
ATOM 2188 O O . ASN B 1 70 ? -1.106 9.484 12.312 1 87.75 70 ASN B O 1
ATOM 2192 N N . LEU B 1 71 ? -1.596 8.938 10.18 1 93.62 71 LEU B N 1
ATOM 2193 C CA . LEU B 1 71 ? -1.927 7.531 10.352 1 93.62 71 LEU B CA 1
ATOM 2194 C C . LEU B 1 71 ? -3.152 7.359 11.242 1 93.62 71 LEU B C 1
ATOM 2196 O O . LEU B 1 71 ? -3.426 6.262 11.727 1 93.62 71 LEU B O 1
ATOM 2200 N N . THR B 1 72 ? -3.916 8.438 11.414 1 95.31 72 THR B N 1
ATOM 2201 C CA . THR B 1 72 ? -5.051 8.32 12.32 1 95.31 72 THR B CA 1
ATOM 2202 C C . THR B 1 72 ? -6.355 8.164 11.539 1 95.31 72 THR B C 1
ATOM 2204 O O . THR B 1 72 ? -7.418 7.965 12.133 1 95.31 72 THR B O 1
ATOM 2207 N N . ALA B 1 73 ? -6.309 8.328 10.211 1 97.94 73 ALA B N 1
ATOM 2208 C CA . ALA B 1 73 ? -7.531 8.359 9.414 1 97.94 73 ALA B CA 1
ATOM 2209 C C . ALA B 1 73 ? -7.414 7.441 8.203 1 97.94 73 ALA B C 1
ATOM 2211 O O . ALA B 1 73 ? -8.062 6.395 8.141 1 97.94 73 ALA B O 1
ATOM 2212 N N . GLY B 1 74 ? -6.5 7.711 7.375 1 98.5 74 GLY B N 1
ATOM 2213 C CA . GLY B 1 74 ? -6.285 6.91 6.18 1 98.5 74 GLY B CA 1
ATOM 2214 C C . GLY B 1 74 ? -5.891 5.477 6.484 1 98.5 74 GLY B C 1
ATOM 2215 O O . GLY B 1 74 ? -6.418 4.539 5.887 1 98.5 74 GLY B O 1
ATOM 2216 N N . LYS B 1 75 ? -4.965 5.332 7.379 1 98 75 LYS B N 1
ATOM 2217 C CA . LYS B 1 75 ? -4.449 4.008 7.719 1 98 75 LYS B CA 1
ATOM 2218 C C . LYS B 1 75 ? -5.547 3.121 8.297 1 98 75 LYS B C 1
ATOM 2220 O O . LYS B 1 75 ? -5.727 1.981 7.859 1 98 75 LYS B O 1
ATOM 2225 N N . PRO B 1 76 ? -6.293 3.645 9.25 1 98.69 76 PRO B N 1
ATOM 2226 C CA . PRO B 1 76 ? -7.398 2.811 9.727 1 98.69 76 PRO B CA 1
ATOM 2227 C C . PRO B 1 76 ? -8.414 2.492 8.625 1 98.69 76 PRO B C 1
ATOM 2229 O O . PRO B 1 76 ? -9.031 1.424 8.641 1 98.69 76 PRO B O 1
ATOM 2232 N N . THR B 1 77 ? -8.656 3.402 7.734 1 98.81 77 THR B N 1
ATOM 2233 C CA . THR B 1 77 ? -9.539 3.148 6.602 1 98.81 77 THR B CA 1
ATOM 2234 C C . THR B 1 77 ? -8.992 2.016 5.734 1 98.81 77 THR B C 1
ATOM 2236 O O . THR B 1 77 ? -9.719 1.08 5.398 1 98.81 77 THR B O 1
ATOM 2239 N N . LEU B 1 78 ? -7.738 2.074 5.422 1 98.69 78 LEU B N 1
ATOM 2240 C CA . LEU B 1 78 ? -7.07 1.025 4.66 1 98.69 78 LEU B CA 1
ATOM 2241 C C . LEU B 1 78 ? -7.086 -0.296 5.418 1 98.69 78 LEU B C 1
ATOM 2243 O O . LEU B 1 78 ? -7.332 -1.353 4.832 1 98.69 78 LEU B O 1
ATOM 2247 N N . ASP B 1 79 ? -6.809 -0.217 6.688 1 98.5 79 ASP B N 1
ATOM 2248 C CA . ASP B 1 79 ? -6.793 -1.418 7.516 1 98.5 79 ASP B CA 1
ATOM 2249 C C . ASP B 1 79 ? -8.148 -2.123 7.484 1 98.5 79 ASP B C 1
ATOM 2251 O O . ASP B 1 79 ? -8.211 -3.355 7.453 1 98.5 79 ASP B O 1
ATOM 2255 N N . ALA B 1 80 ? -9.172 -1.353 7.535 1 98.69 80 ALA B N 1
ATOM 2256 C CA . ALA B 1 80 ? -10.508 -1.938 7.461 1 98.69 80 ALA B CA 1
ATOM 2257 C C . ALA B 1 80 ? -10.688 -2.725 6.164 1 98.69 80 ALA B C 1
ATOM 2259 O O . ALA B 1 80 ? -11.266 -3.814 6.172 1 98.69 80 ALA B O 1
ATOM 2260 N N . ILE B 1 81 ? -10.219 -2.191 5.086 1 98.5 81 ILE B N 1
ATOM 2261 C CA . ILE B 1 81 ? -10.312 -2.846 3.787 1 98.5 81 ILE B CA 1
ATOM 2262 C C . ILE B 1 81 ? -9.531 -4.156 3.811 1 98.5 81 ILE B C 1
ATOM 2264 O O . ILE B 1 81 ? -10.055 -5.203 3.422 1 98.5 81 ILE B O 1
ATOM 2268 N N . ILE B 1 82 ? -8.328 -4.055 4.336 1 96.94 82 ILE B N 1
ATOM 2269 C CA . ILE B 1 82 ? -7.422 -5.195 4.375 1 96.94 82 ILE B CA 1
ATOM 2270 C C . ILE B 1 82 ? -7.98 -6.277 5.293 1 96.94 82 ILE B C 1
ATOM 2272 O O . ILE B 1 82 ? -8.047 -7.449 4.918 1 96.94 82 ILE B O 1
ATOM 2276 N N . HIS B 1 83 ? -8.43 -5.871 6.492 1 97.44 83 HIS B N 1
ATOM 2277 C CA . HIS B 1 83 ? -8.891 -6.812 7.504 1 97.44 83 HIS B CA 1
ATOM 2278 C C . HIS B 1 83 ? -10.18 -7.512 7.062 1 97.44 83 HIS B C 1
ATOM 2280 O O . HIS B 1 83 ? -10.492 -8.602 7.547 1 97.44 83 HIS B O 1
ATOM 2286 N N . ASN B 1 84 ? -10.891 -6.938 6.133 1 96.69 84 ASN B N 1
ATOM 2287 C CA . ASN B 1 84 ? -12.094 -7.566 5.613 1 96.69 84 ASN B CA 1
ATOM 2288 C C . ASN B 1 84 ? -11.828 -8.281 4.293 1 96.69 84 ASN B C 1
ATOM 2290 O O . ASN B 1 84 ? -12.766 -8.648 3.582 1 96.69 84 ASN B O 1
ATOM 2294 N N . ASN B 1 85 ? -10.578 -8.375 3.932 1 94.06 85 ASN B N 1
ATOM 2295 C CA . ASN B 1 85 ? -10.117 -9.109 2.756 1 94.06 85 ASN B CA 1
ATOM 2296 C C . ASN B 1 85 ? -10.766 -8.586 1.479 1 94.06 85 ASN B C 1
ATOM 2298 O O . ASN B 1 85 ? -11.195 -9.367 0.627 1 94.06 85 ASN B O 1
ATOM 2302 N N . LEU B 1 86 ? -10.961 -7.293 1.437 1 96.62 86 LEU B N 1
ATOM 2303 C CA . LEU B 1 86 ? -11.547 -6.676 0.253 1 96.62 86 LEU B CA 1
ATOM 2304 C C . LEU B 1 86 ? -10.469 -6.258 -0.737 1 96.62 86 LEU B C 1
ATOM 2306 O O . LEU B 1 86 ? -9.367 -5.879 -0.335 1 96.62 86 LEU B O 1
ATOM 2310 N N . THR B 1 87 ? -10.719 -6.391 -1.966 1 95.69 87 THR B N 1
ATOM 2311 C CA . THR B 1 87 ? -9.875 -5.879 -3.045 1 95.69 87 THR B CA 1
ATOM 2312 C C . THR B 1 87 ? -10.711 -5.082 -4.043 1 95.69 87 THR B C 1
ATOM 2314 O O . THR B 1 87 ? -11.938 -5.039 -3.943 1 95.69 87 THR B O 1
ATOM 2317 N N . ASP B 1 88 ? -9.961 -4.348 -4.887 1 96.5 88 ASP B N 1
ATOM 2318 C CA . ASP B 1 88 ? -10.625 -3.498 -5.867 1 96.5 88 ASP B CA 1
ATOM 2319 C C . ASP B 1 88 ? -11.664 -2.594 -5.199 1 96.5 88 ASP B C 1
ATOM 2321 O O . ASP B 1 88 ? -12.812 -2.535 -5.629 1 96.5 88 ASP B O 1
ATOM 2325 N N . THR B 1 89 ? -11.172 -2.02 -4.125 1 98 89 THR B N 1
ATOM 2326 C CA . THR B 1 89 ? -12.055 -1.258 -3.248 1 98 89 THR B CA 1
ATOM 2327 C C . THR B 1 89 ? -11.422 0.079 -2.873 1 98 89 THR B C 1
ATOM 2329 O O . THR B 1 89 ? -10.242 0.137 -2.521 1 98 89 THR B O 1
ATOM 2332 N N . LEU B 1 90 ? -12.156 1.115 -2.996 1 98.44 90 LEU B N 1
ATOM 2333 C CA . LEU B 1 90 ? -11.828 2.453 -2.516 1 98.44 90 LEU B CA 1
ATOM 2334 C C . LEU B 1 90 ? -12.859 2.938 -1.503 1 98.44 90 LEU B C 1
ATOM 2336 O O . LEU B 1 90 ? -14.062 2.887 -1.765 1 98.44 90 LEU B O 1
ATOM 2340 N N . ILE B 1 91 ? -12.383 3.369 -0.367 1 98.75 91 ILE B N 1
ATOM 2341 C CA . ILE B 1 91 ? -13.266 4 0.606 1 98.75 91 ILE B CA 1
ATOM 2342 C C . ILE B 1 91 ? -12.836 5.449 0.832 1 98.75 91 ILE B C 1
ATOM 2344 O O . ILE B 1 91 ? -11.656 5.719 1.069 1 98.75 91 ILE B O 1
ATOM 2348 N N . ILE B 1 92 ? -13.758 6.32 0.719 1 98.5 92 ILE B N 1
ATOM 2349 C CA . ILE B 1 92 ? -13.57 7.738 1.004 1 98.5 92 ILE B CA 1
ATOM 2350 C C . ILE B 1 92 ? -14.445 8.148 2.191 1 98.5 92 ILE B C 1
ATOM 2352 O O . ILE B 1 92 ? -15.656 7.91 2.189 1 98.5 92 ILE B O 1
ATOM 2356 N N . THR B 1 93 ? -13.836 8.734 3.16 1 98.56 93 THR B N 1
ATOM 2357 C CA . THR B 1 93 ? -14.594 9.172 4.332 1 98.56 93 THR B CA 1
ATOM 2358 C C . THR B 1 93 ? -14.492 10.68 4.512 1 98.56 93 THR B C 1
ATOM 2360 O O . THR B 1 93 ? -13.391 11.234 4.551 1 98.56 93 THR B O 1
ATOM 2363 N N . LEU B 1 94 ? -15.594 11.281 4.59 1 97.5 94 LEU B N 1
ATOM 2364 C CA . LEU B 1 94 ? -15.711 12.695 4.922 1 97.5 94 LEU B CA 1
ATOM 2365 C C . LEU B 1 94 ? -15.953 12.891 6.414 1 97.5 94 LEU B C 1
ATOM 2367 O O . LEU B 1 94 ? -16.734 12.148 7.023 1 97.5 94 LEU B O 1
ATOM 2371 N N . ARG B 1 95 ? -15.266 13.859 6.895 1 95.94 95 ARG B N 1
ATOM 2372 C CA . ARG B 1 95 ? -15.539 14.219 8.281 1 95.94 95 ARG B CA 1
ATOM 2373 C C . ARG B 1 95 ? -16 15.664 8.398 1 95.94 95 ARG B C 1
ATOM 2375 O O . ARG B 1 95 ? -15.398 16.562 7.805 1 95.94 95 ARG B O 1
ATOM 2382 N N . TYR B 1 96 ? -17.062 15.82 9.141 1 94.31 96 TYR B N 1
ATOM 2383 C CA . TYR B 1 96 ? -17.531 17.141 9.57 1 94.31 96 TYR B CA 1
ATOM 2384 C C . TYR B 1 96 ? -17.359 17.312 11.07 1 94.31 96 TYR B C 1
ATOM 2386 O O . TYR B 1 96 ? -17.984 16.609 11.859 1 94.31 96 TYR B O 1
ATOM 2394 N N . PHE B 1 97 ? -16.5 18.297 11.422 1 90.44 97 PHE B N 1
ATOM 2395 C CA . PHE B 1 97 ? -16.125 18.5 12.812 1 90.44 97 PHE B CA 1
ATOM 2396 C C . PHE B 1 97 ? -17.328 18.953 13.633 1 90.44 97 PHE B C 1
ATOM 2398 O O . PHE B 1 97 ? -18.047 19.875 13.234 1 90.44 97 PHE B O 1
ATOM 2405 N N . GLY B 1 98 ? -17.484 18.312 14.773 1 88.94 98 GLY B N 1
ATOM 2406 C CA . GLY B 1 98 ? -18.641 18.578 15.609 1 88.94 98 GLY B CA 1
ATOM 2407 C C . GLY B 1 98 ? -18.344 19.469 16.797 1 88.94 98 GLY B C 1
ATOM 2408 O O . GLY B 1 98 ? -19.203 19.703 17.641 1 88.94 98 GLY B O 1
ATOM 2409 N N . GLY B 1 99 ? -17.156 19.891 16.938 1 85.19 99 GLY B N 1
ATOM 2410 C CA . GLY B 1 99 ? -16.828 20.797 18.031 1 85.19 99 GLY B CA 1
ATOM 2411 C C . GLY B 1 99 ? -16.016 20.125 19.125 1 85.19 99 GLY B C 1
ATOM 2412 O O . GLY B 1 99 ? -15.438 20.797 19.984 1 85.19 99 GLY B O 1
ATOM 2413 N N . THR B 1 100 ? -16.016 18.859 19.156 1 85.88 100 THR B N 1
ATOM 2414 C CA . THR B 1 100 ? -15.297 18.125 20.188 1 85.88 100 THR B CA 1
ATOM 2415 C C . THR B 1 100 ? -14.125 17.359 19.578 1 85.88 100 THR B C 1
ATOM 2417 O O . THR B 1 100 ? -14.281 16.641 18.594 1 85.88 100 THR B O 1
ATOM 2420 N N . LEU B 1 101 ? -12.953 17.531 20.188 1 85.81 101 LEU B N 1
ATOM 2421 C CA . LEU B 1 101 ? -11.766 16.812 19.719 1 85.81 101 LEU B CA 1
ATOM 2422 C C . LEU B 1 101 ? -11.828 15.352 20.125 1 85.81 101 LEU B C 1
ATOM 2424 O O . LEU B 1 101 ? -12.227 15.023 21.25 1 85.81 101 LEU B O 1
ATOM 2428 N N . LEU B 1 102 ? -11.461 14.492 19.234 1 90.56 102 LEU B N 1
ATOM 2429 C CA . LEU B 1 102 ? -11.555 13.062 19.5 1 90.56 102 LEU B CA 1
ATOM 2430 C C . LEU B 1 102 ? -10.234 12.523 20.031 1 90.56 102 LEU B C 1
ATOM 2432 O O . LEU B 1 102 ? -10.211 11.469 20.672 1 90.56 102 LEU B O 1
ATOM 2436 N N . GLY B 1 103 ? -9.141 13.172 19.875 1 88.75 103 GLY B N 1
ATOM 2437 C CA . GLY B 1 103 ? -7.824 12.641 20.203 1 88.75 103 GLY B CA 1
ATOM 2438 C C . GLY B 1 103 ? -7.34 11.609 19.203 1 88.75 103 GLY B C 1
ATOM 2439 O O . GLY B 1 103 ? -8.117 11.102 18.391 1 88.75 103 GLY B O 1
ATOM 2440 N N . ARG B 1 104 ? -6.094 11.25 19.312 1 89.56 104 ARG B N 1
ATOM 2441 C CA . ARG B 1 104 ? -5.48 10.352 18.344 1 89.56 104 ARG B CA 1
ATOM 2442 C C . ARG B 1 104 ? -6.176 8.992 18.344 1 89.56 104 ARG B C 1
ATOM 2444 O O . ARG B 1 104 ? -6.578 8.5 17.281 1 89.56 104 ARG B O 1
ATOM 2451 N N . GLY B 1 105 ? -6.293 8.445 19.453 1 94.62 105 GLY B N 1
ATOM 2452 C CA . GLY B 1 105 ? -6.957 7.152 19.562 1 94.62 105 GLY B CA 1
ATOM 2453 C C . GLY B 1 105 ? -8.406 7.184 19.109 1 94.62 105 GLY B C 1
ATOM 2454 O O . GLY B 1 105 ? -8.883 6.246 18.469 1 94.62 105 GLY B O 1
ATOM 2455 N N . GLY B 1 106 ? -9.109 8.266 19.5 1 96.12 106 GLY B N 1
ATOM 2456 C CA . GLY B 1 106 ? -10.492 8.438 19.078 1 96.12 106 GLY B CA 1
ATOM 2457 C C . GLY B 1 106 ? -10.656 8.523 17.578 1 96.12 106 GLY B C 1
ATOM 2458 O O . GLY B 1 106 ? -11.594 7.953 17.016 1 96.12 106 GLY B O 1
ATOM 2459 N N . LEU B 1 107 ? -9.727 9.211 16.938 1 96.38 107 LEU B N 1
ATOM 2460 C CA . LEU B 1 107 ? -9.766 9.328 15.484 1 96.38 107 LEU B CA 1
ATOM 2461 C C . LEU B 1 107 ? -9.586 7.969 14.82 1 96.38 107 LEU B C 1
ATOM 2463 O O . LEU B 1 107 ? -10.328 7.621 13.898 1 96.38 107 LEU B O 1
ATOM 2467 N N . ILE B 1 108 ? -8.602 7.223 15.312 1 97.88 108 ILE B N 1
ATOM 2468 C CA . ILE B 1 108 ? -8.312 5.902 14.766 1 97.88 108 ILE B CA 1
ATOM 2469 C C . ILE B 1 108 ? -9.555 5.027 14.844 1 97.88 108 ILE B C 1
ATOM 2471 O O . ILE B 1 108 ? -9.945 4.402 13.859 1 97.88 108 ILE B O 1
ATOM 2475 N N . LYS B 1 109 ? -10.156 5.035 15.922 1 98.31 109 LYS B N 1
ATOM 2476 C CA . LYS B 1 109 ? -11.352 4.227 16.125 1 98.31 109 LYS B CA 1
ATOM 2477 C C . LYS B 1 109 ? -12.508 4.727 15.25 1 98.31 109 LYS B C 1
ATOM 2479 O O . LYS B 1 109 ? -13.25 3.926 14.672 1 98.31 109 LYS B O 1
ATOM 2484 N N . ALA B 1 110 ? -12.719 6.012 15.164 1 98.19 110 ALA B N 1
ATOM 2485 C CA . ALA B 1 110 ? -13.82 6.613 14.422 1 98.19 110 ALA B CA 1
ATOM 2486 C C . ALA B 1 110 ? -13.727 6.289 12.938 1 98.19 110 ALA B C 1
ATOM 2488 O O . ALA B 1 110 ? -14.711 5.871 12.32 1 98.19 110 ALA B O 1
ATOM 2489 N N . TYR B 1 111 ? -12.531 6.449 12.438 1 98.62 111 TYR B N 1
ATOM 2490 C CA . TYR B 1 111 ? -12.352 6.199 11.008 1 98.62 111 TYR B CA 1
ATOM 2491 C C . TYR B 1 111 ? -12.461 4.711 10.703 1 98.62 111 TYR B C 1
ATOM 2493 O O . TYR B 1 111 ? -13.031 4.324 9.68 1 98.62 111 TYR B O 1
ATOM 2501 N N . TYR B 1 112 ? -11.883 3.883 11.531 1 98.81 112 TYR B N 1
ATOM 2502 C CA . TYR B 1 112 ? -12.023 2.443 11.336 1 98.81 112 TYR B CA 1
ATOM 2503 C C . TYR B 1 112 ? -13.484 2.023 11.391 1 98.81 112 TYR B C 1
ATOM 2505 O O . TYR B 1 112 ? -13.961 1.274 10.531 1 98.81 112 TYR B O 1
ATOM 2513 N N . LYS B 1 113 ? -14.18 2.549 12.383 1 98.62 113 LYS B N 1
ATOM 2514 C CA . LYS B 1 113 ? -15.594 2.229 12.539 1 98.62 113 LYS B CA 1
ATOM 2515 C C . LYS B 1 113 ? -16.406 2.697 11.336 1 98.62 113 LYS B C 1
ATOM 2517 O O . LYS B 1 113 ? -17.297 1.994 10.875 1 98.62 113 LYS B O 1
ATOM 2522 N N . SER B 1 114 ? -16.141 3.857 10.891 1 98.69 114 SER B N 1
ATOM 2523 C CA . SER B 1 114 ? -16.844 4.402 9.742 1 98.69 114 SER B CA 1
ATOM 2524 C C . SER B 1 114 ? -16.641 3.539 8.5 1 98.69 114 SER B C 1
ATOM 2526 O O . SER B 1 114 ? -17.594 3.26 7.766 1 98.69 114 SER B O 1
ATOM 2528 N N . ALA B 1 115 ? -15.414 3.158 8.273 1 98.75 115 ALA B N 1
ATOM 2529 C CA . ALA B 1 115 ? -15.102 2.281 7.148 1 98.75 115 ALA B CA 1
ATOM 2530 C C . ALA B 1 115 ? -15.805 0.935 7.293 1 98.75 115 ALA B C 1
ATOM 2532 O O . ALA B 1 115 ? -16.375 0.419 6.328 1 98.75 115 ALA B O 1
ATOM 2533 N N . LYS B 1 116 ? -15.781 0.415 8.477 1 98.56 116 LYS B N 1
ATOM 2534 C CA . LYS B 1 116 ? -16.438 -0.87 8.734 1 98.56 116 LYS B CA 1
ATOM 2535 C C . LYS B 1 116 ? -17.938 -0.789 8.484 1 98.56 116 LYS B C 1
ATOM 2537 O O . LYS B 1 116 ? -18.531 -1.728 7.949 1 98.56 116 LYS B O 1
ATOM 2542 N N . GLU B 1 117 ? -18.531 0.288 8.93 1 98.44 117 GLU B N 1
ATOM 2543 C CA . GLU B 1 117 ? -19.984 0.46 8.781 1 98.44 117 GLU B CA 1
ATOM 2544 C C . GLU B 1 117 ? -20.391 0.441 7.309 1 98.44 117 GLU B C 1
ATOM 2546 O O . GLU B 1 117 ? -21.375 -0.202 6.941 1 98.44 117 GLU B O 1
ATOM 2551 N N . VAL B 1 118 ? -19.641 1.116 6.473 1 98.44 118 VAL B N 1
ATOM 2552 C CA . VAL B 1 118 ? -20.016 1.154 5.062 1 98.44 118 VAL B CA 1
ATOM 2553 C C . VAL B 1 118 ? -19.766 -0.211 4.426 1 98.44 118 VAL B C 1
ATOM 2555 O O . VAL B 1 118 ? -20.516 -0.635 3.543 1 98.44 118 VAL B O 1
ATOM 2558 N N . ILE B 1 119 ? -18.734 -0.931 4.84 1 98.31 119 ILE B N 1
ATOM 2559 C CA . ILE B 1 119 ? -18.469 -2.281 4.352 1 98.31 119 ILE B CA 1
ATOM 2560 C C . ILE B 1 119 ? -19.641 -3.193 4.711 1 98.31 119 ILE B C 1
ATOM 2562 O O . ILE B 1 119 ? -20.125 -3.953 3.865 1 98.31 119 ILE B O 1
ATOM 2566 N N . LYS B 1 120 ? -20.078 -3.045 5.957 1 97 120 LYS B N 1
ATOM 2567 C CA . LYS B 1 120 ? -21.188 -3.867 6.438 1 97 120 LYS B CA 1
ATOM 2568 C C . LYS B 1 120 ? -22.453 -3.611 5.629 1 97 120 LYS B C 1
ATOM 2570 O O . LYS B 1 120 ? -23.25 -4.527 5.402 1 97 120 LYS B O 1
ATOM 2575 N N . ASN B 1 121 ? -22.625 -2.426 5.195 1 96.38 121 ASN B N 1
ATOM 2576 C CA . ASN B 1 121 ? -23.844 -2.023 4.508 1 96.38 121 ASN B CA 1
ATOM 2577 C C . ASN B 1 121 ? -23.734 -2.227 2.998 1 96.38 121 ASN B C 1
ATOM 2579 O O . ASN B 1 121 ? -24.594 -1.78 2.24 1 96.38 121 ASN B O 1
ATOM 2583 N N . THR B 1 122 ? -22.688 -2.785 2.541 1 96.75 122 THR B N 1
ATOM 2584 C CA . THR B 1 122 ? -22.453 -2.971 1.112 1 96.75 122 THR B CA 1
ATOM 2585 C C . THR B 1 122 ? -22.406 -4.457 0.76 1 96.75 122 THR B C 1
ATOM 2587 O O . THR B 1 122 ? -21.672 -5.227 1.383 1 96.75 122 THR B O 1
ATOM 2590 N N . PRO B 1 123 ? -23.203 -4.879 -0.195 1 95.75 123 PRO B N 1
ATOM 2591 C CA . PRO B 1 123 ? -23.062 -6.262 -0.655 1 95.75 123 PRO B CA 1
ATOM 2592 C C . PRO B 1 123 ? -21.672 -6.543 -1.236 1 95.75 123 PRO B C 1
ATOM 2594 O O . PRO B 1 123 ? -21.188 -5.781 -2.074 1 95.75 123 PRO B O 1
ATOM 2597 N N . ILE B 1 124 ? -21.031 -7.621 -0.766 1 95.31 124 ILE B N 1
ATOM 2598 C CA . ILE B 1 124 ? -19.672 -7.992 -1.184 1 95.31 124 ILE B CA 1
ATOM 2599 C C . ILE B 1 124 ? -19.734 -9.25 -2.045 1 95.31 124 ILE B C 1
ATOM 2601 O O . ILE B 1 124 ? -20.484 -10.18 -1.752 1 95.31 124 ILE B O 1
ATOM 2605 N N . ILE B 1 125 ? -18.969 -9.234 -3.115 1 92.81 125 ILE B N 1
ATOM 2606 C CA . ILE B 1 125 ? -18.891 -10.414 -3.975 1 92.81 125 ILE B CA 1
ATOM 2607 C C . ILE B 1 125 ? -17.484 -10.992 -3.932 1 92.81 125 ILE B C 1
ATOM 2609 O O . ILE B 1 125 ? -16.516 -10.266 -3.734 1 92.81 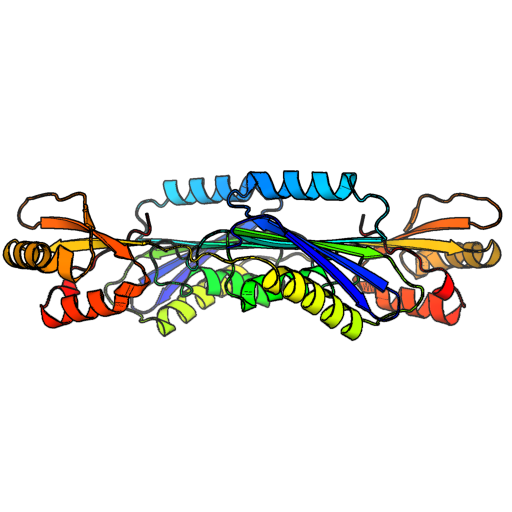125 ILE B O 1
ATOM 2613 N N . GLU B 1 126 ? -17.453 -12.273 -4.027 1 88.81 126 GLU B N 1
ATOM 2614 C CA . GLU B 1 126 ? -16.156 -12.953 -4.035 1 88.81 126 GLU B CA 1
ATOM 2615 C C . GLU B 1 126 ? -15.508 -12.875 -5.414 1 88.81 126 GLU B C 1
ATOM 2617 O O . GLU B 1 126 ? -16.156 -13.109 -6.43 1 88.81 126 GLU B O 1
ATOM 2622 N N . LYS B 1 127 ? -14.367 -12.359 -5.418 1 85.75 127 LYS B N 1
ATOM 2623 C CA . LYS B 1 127 ? -13.562 -12.375 -6.633 1 85.75 127 LYS B CA 1
ATOM 2624 C C . LYS B 1 127 ? -12.75 -13.656 -6.742 1 85.75 127 LYS B C 1
ATOM 2626 O O . LYS B 1 127 ? -12 -14.008 -5.828 1 85.75 127 LYS B O 1
ATOM 2631 N N . GLU B 1 128 ? -13.047 -14.414 -7.699 1 81.38 128 GLU B N 1
ATOM 2632 C CA . GLU B 1 128 ? -12.312 -15.664 -7.895 1 81.38 128 GLU B CA 1
ATOM 2633 C C . GLU B 1 128 ? -10.914 -15.406 -8.43 1 81.38 128 GLU B C 1
ATOM 2635 O O . GLU B 1 128 ? -10.75 -14.836 -9.508 1 81.38 128 GLU B O 1
ATOM 2640 N N . GLU B 1 129 ? -10 -15.812 -7.668 1 81.88 129 GLU B N 1
ATOM 2641 C CA . GLU B 1 129 ? -8.617 -15.703 -8.117 1 81.88 129 GLU B CA 1
ATOM 2642 C C . GLU B 1 129 ? -8.172 -16.984 -8.836 1 81.88 129 GLU B C 1
ATOM 2644 O O . GLU B 1 129 ? -8.516 -18.078 -8.414 1 81.88 129 GLU B O 1
ATOM 2649 N N . LEU B 1 130 ? -7.602 -16.75 -9.969 1 81.62 130 LEU B N 1
ATOM 2650 C CA . LEU B 1 130 ? -7.113 -17.875 -10.75 1 81.62 130 LEU B CA 1
ATOM 2651 C C . LEU B 1 130 ? -5.594 -17.969 -10.68 1 81.62 130 LEU B C 1
ATOM 2653 O O . LEU B 1 130 ? -4.91 -16.938 -10.586 1 81.62 130 LEU B O 1
ATOM 2657 N N . GLU B 1 131 ? -5.184 -19.203 -10.641 1 80.25 131 GLU B N 1
ATOM 2658 C CA . GLU B 1 131 ? -3.748 -19.469 -10.695 1 80.25 131 GLU B CA 1
ATOM 2659 C C . GLU B 1 131 ? -3.385 -20.297 -11.922 1 80.25 131 GLU B C 1
ATOM 2661 O O . GLU B 1 131 ? -4.199 -21.078 -12.414 1 80.25 131 G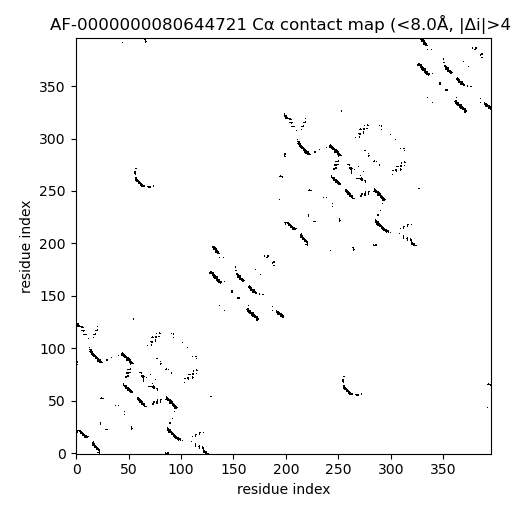LU B O 1
ATOM 2666 N N . ILE B 1 132 ? -2.182 -20.016 -12.383 1 81.25 132 ILE B N 1
ATOM 2667 C CA . ILE B 1 132 ? -1.679 -20.766 -13.523 1 81.25 132 ILE B CA 1
ATOM 2668 C C . ILE B 1 132 ? -0.424 -21.531 -13.117 1 81.25 132 ILE B C 1
ATOM 2670 O O . ILE B 1 132 ? 0.441 -21 -12.422 1 81.25 132 ILE B O 1
ATOM 2674 N N . LEU B 1 133 ? -0.419 -22.781 -13.492 1 82 13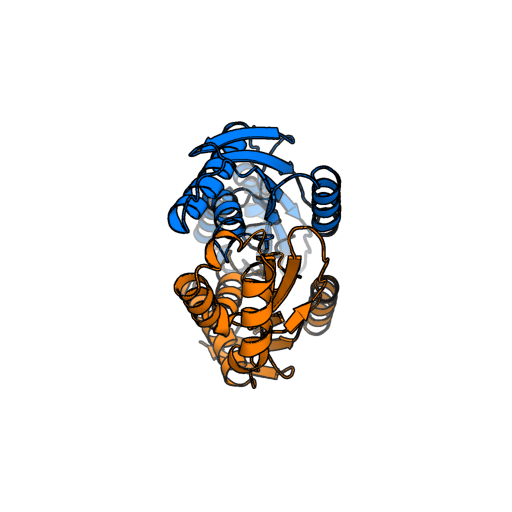3 LEU B N 1
ATOM 2675 C CA . LEU B 1 133 ? 0.73 -23.625 -13.203 1 82 133 LEU B CA 1
ATOM 2676 C C . LEU B 1 133 ? 1.269 -24.266 -14.477 1 82 133 LEU B C 1
ATOM 2678 O O . LEU B 1 133 ? 0.504 -24.828 -15.273 1 82 133 LEU B O 1
ATOM 2682 N N . SER B 1 134 ? 2.547 -24.062 -14.695 1 81 134 SER B N 1
ATOM 2683 C CA . SER B 1 134 ? 3.189 -24.734 -15.828 1 81 134 SER B CA 1
ATOM 2684 C C . SER B 1 134 ? 3.666 -26.125 -15.445 1 81 134 SER B C 1
ATOM 2686 O O . SER B 1 134 ? 4.25 -26.328 -14.375 1 81 134 SER B O 1
ATOM 2688 N N . LEU B 1 135 ? 3.471 -27.016 -16.359 1 84 135 LEU B N 1
ATOM 2689 C CA . LEU B 1 135 ? 3.789 -28.422 -16.062 1 84 135 LEU B CA 1
ATOM 2690 C C . LEU B 1 135 ? 4.59 -29.031 -17.203 1 84 135 LEU B C 1
ATOM 2692 O O . LEU B 1 135 ? 4.426 -28.656 -18.359 1 84 135 LEU B O 1
ATOM 2696 N N . ASN B 1 136 ? 5.551 -29.797 -16.812 1 86.44 136 ASN B N 1
ATOM 2697 C CA . ASN B 1 136 ? 6.262 -30.703 -17.703 1 86.44 136 ASN B CA 1
ATOM 2698 C C . ASN B 1 136 ? 5.945 -32.156 -17.406 1 86.44 136 ASN B C 1
ATOM 2700 O O . ASN B 1 136 ? 6.395 -32.688 -16.391 1 86.44 136 ASN B O 1
ATOM 2704 N N . LEU B 1 137 ? 5.266 -32.75 -18.359 1 88.69 137 LEU B N 1
ATOM 2705 C CA . LEU B 1 137 ? 4.699 -34.062 -18.062 1 88.69 137 LEU B CA 1
ATOM 2706 C C . LEU B 1 137 ? 5.066 -35.094 -19.156 1 88.69 137 LEU B C 1
ATOM 2708 O O . LEU B 1 137 ? 5.293 -34.688 -20.297 1 88.69 137 LEU B O 1
ATOM 2712 N N . ASN B 1 138 ? 5.234 -36.25 -18.703 1 89.5 138 ASN B N 1
ATOM 2713 C CA . ASN B 1 138 ? 5.227 -37.312 -19.719 1 89.5 138 ASN B CA 1
ATOM 2714 C C . ASN B 1 138 ? 3.811 -37.594 -20.203 1 89.5 138 ASN B C 1
ATOM 2716 O O . ASN B 1 138 ? 2.84 -37.062 -19.672 1 89.5 138 ASN B O 1
ATOM 2720 N N . TYR B 1 139 ? 3.715 -38.406 -21.219 1 92.19 139 TYR B N 1
ATOM 2721 C CA . TYR B 1 139 ? 2.434 -38.625 -21.875 1 92.19 139 TYR B CA 1
ATOM 2722 C C . TYR B 1 139 ? 1.452 -39.312 -20.922 1 92.19 139 TYR B C 1
ATOM 2724 O O . TYR B 1 139 ? 0.254 -39.031 -20.953 1 92.19 139 TYR B O 1
ATOM 2732 N N . ASN B 1 140 ? 1.904 -40.188 -20.125 1 91.12 140 ASN B N 1
ATOM 2733 C CA . ASN B 1 140 ? 1.04 -40.875 -19.156 1 91.12 140 ASN B CA 1
ATOM 2734 C C . ASN B 1 140 ? 0.485 -39.875 -18.141 1 91.12 140 ASN B C 1
ATOM 2736 O O . ASN B 1 140 ? -0.705 -39.906 -17.812 1 91.12 140 ASN B O 1
ATOM 2740 N N . GLN B 1 141 ? 1.317 -39.094 -17.641 1 89.75 141 GLN B N 1
ATOM 2741 C CA . GLN B 1 141 ? 0.937 -38.062 -16.672 1 89.75 141 GLN B CA 1
ATOM 2742 C C . GLN B 1 141 ? -0.071 -37.094 -17.266 1 89.75 141 GLN B C 1
ATOM 2744 O O . GLN B 1 141 ? -1.018 -36.688 -16.594 1 89.75 141 GLN B O 1
ATOM 2749 N N . TYR B 1 142 ? 0.153 -36.719 -18.453 1 91.88 142 TYR B N 1
ATOM 2750 C CA . TYR B 1 142 ? -0.735 -35.781 -19.141 1 91.88 142 TYR B CA 1
ATOM 2751 C C . TYR B 1 142 ? -2.129 -36.375 -19.297 1 91.88 142 TYR B C 1
ATOM 2753 O O . TYR B 1 142 ? -3.131 -35.688 -19.094 1 91.88 142 TYR B O 1
ATOM 2761 N N . ASN B 1 143 ? -2.104 -37.656 -19.672 1 92.31 143 ASN B N 1
ATOM 2762 C CA . ASN B 1 143 ? -3.383 -38.344 -19.812 1 92.31 143 ASN B CA 1
ATOM 2763 C C . ASN B 1 143 ? -4.145 -38.406 -18.5 1 92.31 143 ASN B C 1
ATOM 2765 O O . ASN B 1 143 ? -5.375 -38.312 -18.484 1 92.31 143 ASN B O 1
ATOM 2769 N N . LEU B 1 144 ? -3.434 -38.656 -17.5 1 90.94 144 LEU B N 1
ATOM 2770 C CA . LEU B 1 144 ? -4.047 -38.625 -16.172 1 90.94 144 LEU B CA 1
ATOM 2771 C C . LEU B 1 144 ? -4.641 -37.281 -15.859 1 90.94 144 LEU B C 1
ATOM 2773 O O . LEU B 1 144 ? -5.734 -37.156 -15.297 1 90.94 144 LEU B O 1
ATOM 2777 N N . LEU B 1 145 ? -3.891 -36.219 -16.203 1 91.5 145 LEU B N 1
ATOM 2778 C CA . LEU B 1 145 ? -4.344 -34.844 -16 1 91.5 145 LEU B CA 1
ATOM 2779 C C . LEU B 1 145 ? -5.637 -34.562 -16.766 1 91.5 145 LEU B C 1
ATOM 2781 O O . LEU B 1 145 ? -6.559 -33.938 -16.25 1 91.5 145 LEU B O 1
ATOM 2785 N N . LEU B 1 146 ? -5.719 -35.094 -17.922 1 92.62 146 LEU B N 1
ATOM 2786 C CA . LEU B 1 146 ? -6.902 -34.906 -18.766 1 92.62 146 LEU B CA 1
ATOM 2787 C C . LEU B 1 146 ? -8.117 -35.562 -18.125 1 92.62 146 LEU B C 1
ATOM 2789 O O . LEU B 1 146 ? -9.219 -35 -18.156 1 92.62 146 LEU B O 1
ATOM 2793 N N . LYS B 1 147 ? -7.855 -36.688 -17.641 1 93.12 147 LYS B N 1
ATOM 2794 C CA . LYS B 1 147 ? -8.945 -37.469 -17.031 1 93.12 147 LYS B CA 1
ATOM 2795 C C . LYS B 1 147 ? -9.5 -36.75 -15.797 1 93.12 147 LYS B C 1
ATOM 2797 O O . LYS B 1 147 ? -10.695 -36.844 -15.508 1 93.12 147 LYS B O 1
ATOM 2802 N N . MET B 1 148 ? -8.641 -36.125 -15.148 1 92.62 148 MET B N 1
ATOM 2803 C CA . MET B 1 148 ? -9.016 -35.562 -13.852 1 92.62 148 MET B CA 1
ATOM 2804 C C . MET B 1 148 ? -9.359 -34.094 -13.984 1 92.62 148 MET B C 1
ATOM 2806 O O . MET B 1 148 ? -9.734 -33.438 -13.008 1 92.62 148 MET B O 1
ATOM 2810 N N . LYS B 1 149 ? -9.266 -33.469 -15.109 1 93.31 149 LYS B N 1
ATOM 2811 C CA . LYS B 1 149 ? -9.383 -32.031 -15.344 1 93.31 149 LYS B CA 1
ATOM 2812 C C . LYS B 1 149 ? -10.695 -31.5 -14.789 1 93.31 149 LYS B C 1
ATOM 2814 O O . LYS B 1 149 ? -10.719 -30.453 -14.148 1 93.31 149 LYS B O 1
ATOM 2819 N N . ASN B 1 150 ? -11.828 -32.281 -14.992 1 93.06 150 ASN B N 1
ATOM 2820 C CA . ASN B 1 150 ? -13.133 -31.812 -14.523 1 93.06 150 ASN B CA 1
ATOM 2821 C C . ASN B 1 150 ? -13.266 -31.953 -13.008 1 93.06 150 ASN B C 1
ATOM 2823 O O . ASN B 1 150 ? -13.797 -31.062 -12.352 1 93.06 150 ASN B O 1
ATOM 2827 N N . LYS B 1 151 ? -12.742 -33.031 -12.57 1 91 151 LYS B N 1
ATOM 2828 C CA . LYS B 1 151 ? -12.812 -33.281 -11.133 1 91 151 LYS B CA 1
ATOM 2829 C C . LYS B 1 151 ? -12.016 -32.25 -10.359 1 91 151 LYS B C 1
ATOM 2831 O O . LYS B 1 151 ? -12.422 -31.797 -9.281 1 91 151 LYS B O 1
ATOM 2836 N N . LEU B 1 152 ? -10.953 -31.859 -10.945 1 90.62 152 LEU B N 1
ATOM 2837 C CA . LEU B 1 152 ? -10.078 -30.906 -10.289 1 90.62 152 LEU B CA 1
ATOM 2838 C C . LEU B 1 152 ? -10.461 -29.469 -10.656 1 90.62 152 LEU B C 1
ATOM 2840 O O . LEU B 1 152 ? -9.93 -28.516 -10.094 1 90.62 152 LEU B O 1
ATOM 2844 N N . GLU B 1 153 ? -11.344 -29.297 -11.5 1 92.88 153 GLU B N 1
ATOM 2845 C CA . GLU B 1 153 ? -11.797 -28 -11.984 1 92.88 153 GLU B CA 1
ATOM 2846 C C . GLU B 1 153 ? -10.633 -27.188 -12.547 1 92.88 153 GLU B C 1
ATOM 2848 O O . GLU B 1 153 ? -10.438 -26.031 -12.156 1 92.88 153 GLU B O 1
ATOM 2853 N N . ILE B 1 154 ? -9.867 -27.812 -13.383 1 93.56 154 ILE B N 1
ATOM 2854 C CA . ILE B 1 154 ? -8.727 -27.109 -13.977 1 93.56 154 ILE B CA 1
ATOM 2855 C C . ILE B 1 154 ? -8.945 -26.969 -15.484 1 93.56 154 ILE B C 1
ATOM 2857 O O . ILE B 1 154 ? -9.711 -27.734 -16.078 1 93.56 154 ILE B O 1
ATOM 2861 N N . GLU B 1 155 ? -8.406 -25.922 -16.031 1 94.38 155 GLU B N 1
ATOM 2862 C CA . GLU B 1 155 ? -8.344 -25.703 -17.469 1 94.38 155 GLU B CA 1
ATOM 2863 C C . GLU B 1 155 ? -6.926 -25.891 -18 1 94.38 155 GLU B C 1
ATOM 2865 O O . GLU B 1 155 ? -5.98 -25.281 -17.5 1 94.38 155 GLU B O 1
ATOM 2870 N N . ILE B 1 156 ? -6.758 -26.812 -18.938 1 92.38 156 ILE B N 1
ATOM 2871 C CA . ILE B 1 156 ? -5.449 -27.062 -19.531 1 92.38 156 ILE B CA 1
ATOM 2872 C C . ILE B 1 156 ? -5.227 -26.141 -20.734 1 92.38 156 ILE B C 1
ATOM 2874 O O . ILE B 1 156 ? -6.078 -26.047 -21.609 1 92.38 156 ILE B O 1
ATOM 2878 N N . THR B 1 157 ? -4.113 -25.469 -20.641 1 89.38 157 THR B N 1
ATOM 2879 C CA . THR B 1 157 ? -3.84 -24.5 -21.703 1 89.38 157 THR B CA 1
ATOM 2880 C C . THR B 1 157 ? -2.416 -24.656 -22.219 1 89.38 157 THR B C 1
ATOM 2882 O O . THR B 1 157 ? -1.543 -25.172 -21.516 1 89.38 157 THR B O 1
ATOM 2885 N N . ASP B 1 158 ? -2.127 -24.312 -23.578 1 87.44 158 ASP B N 1
ATOM 2886 C CA . ASP B 1 158 ? -0.805 -24.172 -24.172 1 87.44 158 ASP B CA 1
ATOM 2887 C C . ASP B 1 158 ? -0.031 -25.5 -24.109 1 87.44 158 ASP B C 1
ATOM 2889 O O . ASP B 1 158 ? 1.102 -25.531 -23.625 1 87.44 158 ASP B O 1
ATOM 2893 N N . SER B 1 159 ? -0.609 -26.469 -24.703 1 89 159 SER B N 1
ATOM 2894 C CA . SER B 1 159 ? 0.078 -27.75 -24.672 1 89 159 SER B CA 1
ATOM 2895 C C . SER B 1 159 ? 1.004 -27.922 -25.875 1 89 159 SER B C 1
ATOM 2897 O O . SER B 1 159 ? 0.583 -27.734 -27.016 1 89 159 SER B O 1
ATOM 2899 N N . ASN B 1 160 ? 2.295 -28.172 -25.578 1 92 160 ASN B N 1
ATOM 2900 C CA . ASN B 1 160 ? 3.295 -28.469 -26.594 1 92 160 ASN B CA 1
ATOM 2901 C C . ASN B 1 160 ? 3.824 -29.906 -26.453 1 92 160 ASN B C 1
ATOM 2903 O O . ASN B 1 160 ? 4.406 -30.25 -25.422 1 92 160 ASN B O 1
ATOM 2907 N N . PHE B 1 161 ? 3.773 -30.688 -27.625 1 91.75 161 PHE B N 1
ATOM 2908 C CA . PHE B 1 161 ? 4.086 -32.094 -27.578 1 91.75 161 PHE B CA 1
ATOM 2909 C C . PHE B 1 161 ? 5.453 -32.375 -28.203 1 91.75 161 PHE B C 1
ATOM 2911 O O . PHE B 1 161 ? 5.695 -32.031 -29.359 1 91.75 161 PHE B O 1
ATOM 2918 N N . SER B 1 162 ? 6.312 -32.781 -27.422 1 92.31 162 SER B N 1
ATOM 2919 C CA . SER B 1 162 ? 7.625 -33.281 -27.844 1 92.31 162 SER B CA 1
ATOM 2920 C C . SER B 1 162 ? 7.992 -34.562 -27.156 1 92.31 162 SER B C 1
ATOM 2922 O O . SER B 1 162 ? 7.188 -35.5 -27.109 1 92.31 162 SER B O 1
ATOM 2924 N N . ASN B 1 163 ? 9.258 -34.656 -26.594 1 91.38 163 ASN B N 1
ATOM 2925 C CA . ASN B 1 163 ? 9.594 -35.812 -25.766 1 91.38 163 ASN B CA 1
ATOM 2926 C C . ASN B 1 163 ? 8.789 -35.812 -24.469 1 91.38 163 ASN B C 1
ATOM 2928 O O . ASN B 1 163 ? 8.383 -36.875 -24 1 91.38 163 ASN B O 1
ATOM 2932 N N . LYS B 1 164 ? 8.555 -34.688 -24.047 1 91.56 164 LYS B N 1
ATOM 2933 C CA . LYS B 1 164 ? 7.637 -34.406 -22.938 1 91.56 164 LYS B CA 1
ATOM 2934 C C . LYS B 1 164 ? 6.578 -33.375 -23.328 1 91.56 164 LYS B C 1
ATOM 2936 O O . LYS B 1 164 ? 6.664 -32.781 -24.406 1 91.56 164 LYS B O 1
ATOM 2941 N N . ILE B 1 165 ? 5.566 -33.438 -22.531 1 90.94 165 ILE B N 1
ATOM 2942 C CA . ILE B 1 165 ? 4.496 -32.469 -22.812 1 90.94 165 ILE B CA 1
ATOM 2943 C C . ILE B 1 165 ? 4.633 -31.266 -21.891 1 90.94 165 ILE B C 1
ATOM 2945 O O . ILE B 1 165 ? 4.578 -31.406 -20.656 1 90.94 165 ILE B O 1
ATOM 2949 N N . ASN B 1 166 ? 4.859 -30.109 -22.469 1 90.19 166 ASN B N 1
ATOM 2950 C CA . ASN B 1 166 ? 4.82 -28.844 -21.734 1 90.19 166 ASN B CA 1
ATOM 2951 C C . ASN B 1 166 ? 3.449 -28.188 -21.828 1 90.19 166 ASN B C 1
ATOM 2953 O O . ASN B 1 166 ? 2.959 -27.922 -22.922 1 90.19 166 ASN B O 1
ATOM 2957 N N . THR B 1 167 ? 2.85 -28.047 -20.672 1 90.31 167 THR B N 1
ATOM 2958 C CA . THR B 1 167 ? 1.514 -27.469 -20.672 1 90.31 167 THR B CA 1
ATOM 2959 C C . THR B 1 167 ? 1.305 -26.578 -19.453 1 90.31 167 THR B C 1
ATOM 2961 O O . THR B 1 167 ? 2.195 -26.453 -18.609 1 90.31 167 THR B O 1
ATOM 2964 N N . SER B 1 168 ? 0.118 -25.812 -19.469 1 89.06 168 SER B N 1
ATOM 2965 C CA . SER B 1 168 ? -0.27 -24.984 -18.328 1 89.06 168 SER B CA 1
ATOM 2966 C C . SER B 1 168 ? -1.699 -25.297 -17.891 1 89.06 168 SER B C 1
ATOM 2968 O O . SER B 1 168 ? -2.541 -25.656 -18.719 1 89.06 168 SER B O 1
ATOM 2970 N N . ILE B 1 169 ? -1.82 -25.203 -16.562 1 90.5 169 ILE B N 1
ATOM 2971 C CA . ILE B 1 169 ? -3.184 -25.359 -16.078 1 90.5 169 ILE B CA 1
ATOM 2972 C C . ILE B 1 169 ? -3.621 -24.094 -15.336 1 90.5 169 ILE B C 1
ATOM 2974 O O . ILE B 1 169 ? -2.816 -23.469 -14.648 1 90.5 169 ILE B O 1
ATOM 2978 N N . LYS B 1 170 ? -4.832 -23.797 -15.539 1 89.44 170 LYS B N 1
ATOM 2979 C CA . LYS B 1 170 ? -5.488 -22.703 -14.836 1 89.44 170 LYS B CA 1
ATOM 2980 C C . LYS B 1 170 ? -6.543 -23.234 -13.867 1 89.44 170 LYS B C 1
ATOM 2982 O O . LYS B 1 170 ? -7.332 -24.109 -14.211 1 89.44 170 LYS B O 1
ATOM 2987 N N . PHE B 1 171 ? -6.438 -22.719 -12.711 1 89.19 171 PHE B N 1
ATOM 2988 C CA . PHE B 1 171 ? -7.395 -23.188 -11.719 1 89.19 171 PHE B CA 1
ATOM 2989 C C . PHE B 1 171 ? -7.664 -22.109 -10.672 1 89.19 171 PHE B C 1
ATOM 2991 O O . PHE B 1 171 ? -6.918 -21.141 -10.57 1 89.19 171 PHE B O 1
ATOM 2998 N N . LYS B 1 172 ? -8.766 -22.359 -10 1 87.56 172 LYS B N 1
ATOM 2999 C CA . LYS B 1 172 ? -9.078 -21.469 -8.883 1 87.56 172 LYS B CA 1
ATOM 3000 C C . LYS B 1 172 ? -8.094 -21.656 -7.734 1 87.56 172 LYS B C 1
ATOM 3002 O O . LYS B 1 172 ? -7.781 -22.781 -7.363 1 87.56 172 LYS B O 1
ATOM 3007 N N . THR B 1 173 ? -7.727 -20.531 -7.27 1 82.19 173 THR B N 1
ATOM 3008 C CA . THR B 1 173 ? -6.727 -20.562 -6.207 1 82.19 173 THR B CA 1
ATOM 3009 C C . THR B 1 173 ? -7.219 -21.375 -5.02 1 82.19 173 THR B C 1
ATOM 3011 O O . THR B 1 173 ? -6.426 -22.047 -4.348 1 82.19 173 THR B O 1
ATOM 3014 N N . LYS B 1 174 ? -8.43 -21.375 -4.797 1 80.19 174 LYS B N 1
ATOM 3015 C CA . LYS B 1 174 ? -9 -22.109 -3.674 1 80.19 174 LYS B CA 1
ATOM 3016 C C . LYS B 1 174 ? -8.781 -23.609 -3.842 1 80.19 174 LYS B C 1
ATOM 3018 O O . LYS B 1 174 ? -8.828 -24.359 -2.863 1 80.19 174 LYS B O 1
ATOM 3023 N N . ASN B 1 175 ? -8.492 -24.125 -5.031 1 86.69 175 ASN B N 1
ATOM 3024 C CA . ASN B 1 175 ? -8.312 -25.531 -5.316 1 86.69 175 ASN B CA 1
ATOM 3025 C C . ASN B 1 175 ? -6.84 -25.938 -5.293 1 86.69 175 ASN B C 1
ATOM 3027 O O . ASN B 1 175 ? -6.492 -27.078 -5.613 1 86.69 175 ASN B O 1
ATOM 3031 N N . LYS B 1 176 ? -6.082 -25.047 -4.977 1 83.06 176 LYS B N 1
ATOM 3032 C CA . LYS B 1 176 ? -4.637 -25.25 -5.047 1 83.06 176 LYS B CA 1
ATOM 3033 C C . LYS B 1 176 ? -4.219 -26.469 -4.227 1 83.06 176 LYS B C 1
ATOM 3035 O O . LYS B 1 176 ? -3.402 -27.281 -4.676 1 83.06 176 LYS B O 1
ATOM 3040 N N . GLN B 1 177 ? -4.73 -26.484 -3.049 1 81.69 177 GLN B N 1
ATOM 3041 C CA . GLN B 1 177 ? -4.371 -27.594 -2.172 1 81.69 177 GLN B CA 1
ATOM 3042 C C . GLN B 1 177 ? -4.789 -28.922 -2.773 1 81.69 177 GLN B C 1
ATOM 3044 O O . GLN B 1 177 ? -4.016 -29.891 -2.762 1 81.69 177 GLN B O 1
ATOM 3049 N N . LYS B 1 178 ? -5.973 -28.969 -3.238 1 86.5 178 LYS B N 1
ATOM 3050 C CA . LYS B 1 178 ? -6.496 -30.172 -3.867 1 86.5 178 LYS B CA 1
ATOM 3051 C C . LYS B 1 178 ? -5.641 -30.594 -5.062 1 86.5 178 LYS B C 1
ATOM 3053 O O . LYS B 1 178 ? -5.336 -31.766 -5.234 1 86.5 178 LYS B O 1
ATOM 3058 N N . ILE B 1 179 ? -5.285 -29.641 -5.754 1 87.38 179 ILE B N 1
ATOM 3059 C CA . ILE B 1 179 ? -4.5 -29.875 -6.961 1 87.38 179 ILE B CA 1
ATOM 3060 C C . ILE B 1 179 ? -3.1 -30.359 -6.578 1 87.38 179 ILE B C 1
ATOM 3062 O O . ILE B 1 179 ? -2.572 -31.297 -7.176 1 87.38 179 ILE B O 1
ATOM 3066 N N . SER B 1 180 ? -2.547 -29.781 -5.586 1 82.19 180 SER B N 1
ATOM 3067 C CA . SER B 1 180 ? -1.231 -30.172 -5.094 1 82.19 180 SER B CA 1
ATOM 3068 C C . SER B 1 180 ? -1.237 -31.609 -4.586 1 82.19 180 SER B C 1
ATOM 3070 O O . SER B 1 180 ? -0.305 -32.375 -4.852 1 82.19 180 SER B O 1
ATOM 3072 N N . GLU B 1 181 ? -2.195 -31.906 -3.875 1 83.44 181 GLU B N 1
ATOM 3073 C CA . GLU B 1 181 ? -2.332 -33.25 -3.348 1 83.44 181 GLU B CA 1
ATOM 3074 C C . GLU B 1 181 ? -2.441 -34.281 -4.473 1 83.44 181 GLU B C 1
ATOM 3076 O O . GLU B 1 181 ? -1.842 -35.375 -4.406 1 83.44 181 GLU B O 1
ATOM 3081 N N . PHE B 1 182 ? -3.117 -33.906 -5.434 1 86.81 182 PHE B N 1
ATOM 3082 C CA . PHE B 1 182 ? -3.273 -34.781 -6.59 1 86.81 182 PHE B CA 1
ATOM 3083 C C . PHE B 1 182 ? -1.933 -35.031 -7.277 1 86.81 182 PHE B C 1
ATOM 3085 O O . PHE B 1 182 ? -1.611 -36.156 -7.664 1 86.81 182 PHE B O 1
ATOM 3092 N N . PHE B 1 183 ? -1.217 -33.969 -7.387 1 84.19 183 PHE B N 1
ATOM 3093 C CA . PHE B 1 183 ? 0.074 -34.062 -8.062 1 84.19 183 PHE B CA 1
ATOM 3094 C C . PHE B 1 183 ? 1.044 -34.906 -7.266 1 84.19 183 PHE B C 1
ATOM 3096 O O . PHE B 1 183 ? 1.777 -35.719 -7.836 1 84.19 183 PHE B O 1
ATOM 3103 N N . ILE B 1 184 ? 1.038 -34.781 -6.02 1 80.19 184 ILE B N 1
ATOM 3104 C CA . ILE B 1 184 ? 1.921 -35.531 -5.148 1 80.19 184 ILE B CA 1
ATOM 3105 C C . ILE B 1 184 ? 1.551 -37.031 -5.215 1 80.19 184 ILE B C 1
ATOM 3107 O O . ILE B 1 184 ? 2.42 -37.875 -5.395 1 80.19 184 ILE B O 1
ATOM 3111 N N . LYS B 1 185 ? 0.329 -37.281 -5.137 1 82.94 185 LYS B N 1
ATOM 3112 C CA . LYS B 1 185 ? -0.172 -38.625 -5.113 1 82.94 185 LYS B CA 1
ATOM 3113 C C . LYS B 1 185 ? 0.139 -39.375 -6.422 1 82.94 185 LYS B C 1
ATOM 3115 O O . LYS B 1 185 ? 0.391 -40.562 -6.426 1 82.94 185 LYS B O 1
ATOM 3120 N N . ASN B 1 186 ? 0.194 -38.531 -7.445 1 80.75 186 ASN B N 1
ATOM 3121 C CA . ASN B 1 186 ? 0.334 -39.188 -8.742 1 80.75 186 ASN B CA 1
ATOM 3122 C C . ASN B 1 186 ? 1.715 -38.938 -9.344 1 80.75 186 ASN B C 1
ATOM 3124 O O . ASN B 1 186 ? 1.932 -39.188 -10.531 1 80.75 186 ASN B O 1
ATOM 3128 N N . GLY B 1 187 ? 2.646 -38.5 -8.43 1 72.56 187 GLY B N 1
ATOM 3129 C CA . GLY B 1 187 ? 4.031 -38.312 -8.836 1 72.56 187 GLY B CA 1
ATOM 3130 C C . GLY B 1 187 ? 4.199 -37.25 -9.914 1 72.56 187 GLY B C 1
ATOM 3131 O O . GLY B 1 187 ? 5.059 -37.375 -10.789 1 72.56 187 GLY B O 1
ATOM 3132 N N . LEU B 1 188 ? 3.197 -36.406 -9.984 1 67.88 188 LEU B N 1
ATOM 3133 C CA . LEU B 1 188 ? 3.27 -35.312 -10.945 1 67.88 188 LEU B CA 1
ATOM 3134 C C . LEU B 1 188 ? 4.109 -34.156 -10.406 1 67.88 188 LEU B C 1
ATOM 3136 O O . LEU B 1 188 ? 4.367 -33.188 -11.117 1 67.88 188 LEU B O 1
ATOM 3140 N N . ILE B 1 189 ? 4.488 -34.188 -9.164 1 59.12 189 ILE B N 1
ATOM 3141 C CA . ILE B 1 189 ? 5.117 -33.125 -8.383 1 59.12 189 ILE B CA 1
ATOM 3142 C C . ILE B 1 189 ? 6.344 -32.594 -9.117 1 59.12 189 ILE B C 1
ATOM 3144 O O . ILE B 1 189 ? 6.625 -31.391 -9.086 1 59.12 189 ILE B O 1
ATOM 3148 N N . GLN B 1 190 ? 7.094 -33.656 -9.492 1 51.31 190 GLN B N 1
ATOM 3149 C CA . GLN B 1 190 ? 8.406 -33.188 -9.922 1 51.31 190 GLN B CA 1
ATOM 3150 C C . GLN B 1 190 ? 8.273 -31.969 -10.844 1 51.31 190 GLN B C 1
ATOM 3152 O O . GLN B 1 190 ? 9.117 -31.078 -10.82 1 51.31 190 GLN B O 1
ATOM 3157 N N . GLU B 1 191 ? 7.223 -32.094 -11.727 1 46.72 191 GLU B N 1
ATOM 3158 C CA . GLU B 1 191 ? 7.25 -31.266 -12.938 1 46.72 191 GLU B CA 1
ATOM 3159 C C . GLU B 1 191 ? 6.594 -29.906 -12.695 1 46.72 191 GLU B C 1
ATOM 3161 O O . GLU B 1 191 ? 6.254 -29.203 -13.648 1 46.72 191 GLU B O 1
ATOM 3166 N N . ILE B 1 192 ? 6.008 -29.688 -11.539 1 48.75 192 ILE B N 1
ATOM 3167 C CA . ILE B 1 192 ? 5.293 -28.453 -11.266 1 48.75 192 ILE B CA 1
ATOM 3168 C C . ILE B 1 192 ? 6.234 -27.266 -11.43 1 48.75 192 ILE B C 1
ATOM 3170 O O . ILE B 1 192 ? 7.164 -27.078 -10.641 1 48.75 192 ILE B O 1
ATOM 3174 N N . PHE B 1 193 ? 6.668 -27.25 -12.609 1 45.53 193 PHE B N 1
ATOM 3175 C CA . PHE B 1 193 ? 7.508 -26.109 -12.961 1 45.53 193 PHE B CA 1
ATOM 3176 C C . PHE B 1 193 ? 6.922 -24.812 -12.406 1 45.53 193 PHE B C 1
ATOM 3178 O O . PHE B 1 193 ? 5.758 -24.781 -12.008 1 45.53 193 PHE B O 1
ATOM 3185 N N . LYS B 1 194 ? 7.191 -23.672 -13.133 1 43.88 194 LYS B N 1
ATOM 3186 C CA . LYS B 1 194 ? 7.172 -22.219 -13 1 43.88 194 LYS B CA 1
ATOM 3187 C C . LYS B 1 194 ? 5.742 -21.703 -12.867 1 43.88 194 LYS B C 1
ATOM 3189 O O . LYS B 1 194 ? 4.93 -21.875 -13.773 1 43.88 194 LYS B O 1
ATOM 3194 N N . PHE B 1 195 ? 4.988 -21.891 -11.75 1 41.44 195 PHE B N 1
ATOM 3195 C CA . PHE B 1 195 ? 3.674 -21.312 -11.508 1 41.44 195 PHE B CA 1
ATOM 3196 C C . PHE B 1 195 ? 3.549 -19.953 -12.211 1 41.44 195 PHE B C 1
ATOM 3198 O O . PHE B 1 195 ? 4.277 -19.016 -11.883 1 41.44 195 PHE B O 1
ATOM 3205 N N . HIS B 1 196 ? 3.32 -19.906 -13.43 1 36.31 196 HIS B N 1
ATOM 3206 C CA . HIS B 1 196 ? 3.115 -18.672 -14.172 1 36.31 196 HIS B CA 1
ATOM 3207 C C . HIS B 1 196 ? 1.857 -17.938 -13.703 1 36.31 196 HIS B C 1
ATOM 3209 O O . HIS B 1 196 ? 0.771 -18.516 -13.688 1 36.31 196 HIS B O 1
ATOM 3215 N N . LYS B 1 197 ? 1.65 -17.094 -12.711 1 32.38 197 LYS B N 1
ATOM 3216 C CA . LYS B 1 197 ? 0.493 -16.219 -12.539 1 32.38 197 LYS B CA 1
ATOM 3217 C C . LYS B 1 197 ? 0.085 -15.578 -13.859 1 32.38 197 LYS B C 1
ATOM 3219 O O . LYS B 1 197 ? 0.849 -14.805 -14.445 1 32.38 197 LYS B O 1
ATOM 3224 N N . GLU B 1 198 ? -0.724 -16.078 -14.844 1 28.94 198 GLU B N 1
ATOM 3225 C CA . GLU B 1 198 ? -1.473 -15.305 -15.836 1 28.94 198 GLU B CA 1
ATOM 3226 C C . GLU B 1 198 ? -2.416 -14.312 -15.156 1 28.94 198 GLU B C 1
ATOM 3228 O O . GLU B 1 198 ? -3.047 -14.641 -14.148 1 28.94 198 GLU B O 1
#

InterPro domains:
  IPR001498 Impact, N-terminal [PF01205] (13-119)
  IPR015796 Impact YigZ-like [TIGR00257] (2-197)
  IPR020568 Ribosomal protein uS5 domain 2-type superfamily [SSF54211] (4-126)
  IPR023582 Impact family [PTHR16301] (9-177)
  IPR036956 Impact, N-terminal domain superfamily [G3DSA:3.30.230.30] (1-127)

Solvent-accessible surface area (backbone atoms only — not comparable to full-atom values): 19858 Å² total; per-residue (Å²): 43,44,72,52,71,44,63,36,76,49,75,57,74,66,20,37,37,39,22,34,38,35,58,41,78,51,75,79,52,49,61,56,51,52,52,51,52,50,63,74,46,63,82,41,73,32,70,23,26,15,31,30,29,62,48,85,38,34,33,41,36,32,30,21,13,49,45,49,61,70,53,25,33,3,46,27,27,28,46,40,39,55,77,66,70,42,29,21,29,36,37,39,35,34,32,39,83,42,85,54,86,60,56,66,69,43,36,29,50,50,33,25,49,42,44,43,50,28,52,72,73,33,64,70,42,86,76,84,52,60,36,25,36,26,36,53,29,47,71,68,56,46,52,52,48,62,71,40,25,72,82,64,54,43,44,81,42,77,75,44,85,66,95,43,34,38,29,30,36,36,28,45,51,90,44,45,64,62,52,49,51,50,25,54,76,65,67,47,49,85,24,61,45,66,33,44,63,112,43,44,72,53,69,41,66,36,78,49,75,57,72,65,20,37,37,40,22,35,39,36,58,42,78,52,76,79,51,49,60,56,51,52,52,50,50,48,65,74,46,62,83,41,71,31,69,22,28,15,30,28,28,64,49,83,37,34,34,41,36,34,31,22,12,49,48,48,63,70,54,25,32,3,45,27,28,27,45,40,39,55,76,64,70,42,31,21,29,36,36,39,35,34,32,38,82,42,86,54,86,60,55,67,68,42,36,29,50,50,32,25,49,43,42,43,50,26,53,72,72,32,62,69,42,87,76,86,51,62,36,27,37,26,36,54,27,46,71,67,55,46,53,52,49,60,71,39,24,74,82,65,53,44,45,81,41,76,74,43,86,67,96,43,34,39,31,31,35,36,30,46,50,90,43,45,64,60,50,50,52,50,26,54,76,64,69,46,48,85,27,60,47,66,34,43,62,113

Radius of gyration: 25.59 Å; Cα contacts (8 Å, |Δi|>4): 850; chains: 2; bounding box: 48×82×54 Å

pLDDT: mean 89.68, std 12.13, range [28.94, 98.81]

Sequence (396 aa):
MPKNNSNSKIEIKKSIFVSYILNIEKKEDINKTIKKYKIKFKNATHVVYGFRIGSKNSFLHGMSDDREPNLTAGKPTLDAIIHNNLTDTLIITLRYFGGTLLGRGGLIKAYYKSAKEVIKNTPIIEKEELEILSLNLNYNQYNLLLKMKNKLEIEITDSNFSNKINTSIKFKTKNKQKISEFFIKNGLIQEIFKFHKEMPKNNSNSKIEIKKSIFVSYILNIEKKEDINKTIKKYKIKFKNATHVVYGFRIGSKNSFLHGMSDDREPNLTAGKPTLDAIIHNNLTDTLIITLRYFGGTLLGRGGLIKAYYKSAKEVIKNTPIIEKEELEILSLNLNYNQYNLLLKMKNKLEIEITDSNFSNKINTSIKFKTKNKQKISEFFIKNGLIQEIFKFHKE

Foldseek 3Di:
DFPAKDKDWDDDPQKIKIKIKHQAADPVVVVVVLVVVCVVPVVFPFKWKWAWYDDPVDIDIDIDPGVDPPCQAGVLLNVLCVVVVHHSMMMIMTMDDRPDDLPSNRSNVVNNVRSNVGVVVTDDDDDWFKWKWKFKAAPVVVVVCVVCCVVLVKDKADWDDDRIIIIMIMDTPVSVVVVQVVCVVVVRPVGRPDGDRD/DFPAKWWDWDDDPQKIKIKIKHQAADPVVVVVVLVVVCVVPVVFPFKWKWAWYDDPVDIDIDIDPGVDPPCQAGVLLNVLCVVVVHHSMMMIMTMDDRPDDLPSNRSNVVNNVRSNVGVVVTDDDDDWFKWKWKFKAAPVVVVVCVVCCVVLVKDKADWDDDRIIIIMIMDTPVSVVVVQVVCVVVVRPVGRPDRPGD

Nearest PDB structures (foldseek):
  2cve-assembly1_A  TM=7.911E-01  e=2.134E-14  Thermus thermophilus HB8
  1vi7-assembly1_A  TM=6.606E-01  e=7.543E-14  Escherichia coli
  7uvp-assembly1_A  TM=5.309E-01  e=3.323E-03  Bacteroides thetaiotaomicron VPI-5482
  3dny-assembly1_T  TM=5.215E-01  e=4.428E-03  unclassified
  1n0u-assembly1_A  TM=5.297E-01  e=2.086E-02  Saccharomyces cerevisiae

Organism: NCBI:txid498743

Secondary structure (DSSP, 8-state):
-BSS-EEEEEEETTEEEEEEEEE---HHHHHHHHHHHHHHTTTSSEEEEEEEEE-SSEEEEEEE-TTSSTTSSHHHHHHHHHHTT--SEEEEEEEE--SS--HHHHHHHHHHHHHHHHHHTS-B-----EEEEEEEE-HHHHHHHHHHHHHHTEEEEEEEESSSEEEEEEEEGGGHHHHHHHHHHTT-GGGEE-----/-BSS-EEEEEEETTEEEEEEEEE---HHHHHHHHHHHHHHTTTSSEEEEEEEEE-SSEEEEEEE-TTSSTTSSHHHHHHHHHHTT--SEEEEEEEE--SS--HHHHHHHHHHHHHHHHHHTS-B-----EEEEEEEE-HHHHHHHHHHHHHHTEEEEEEEESSSEEEEEEEEGGGHHHHHHHHHHTT-GGGB------